Protein 4NQG (pdb70)

Foldseek 3Di:
DQDDPDDFDLAADLPPVLLVQLVVVVQCVLPVVPPQKDALVSQLCLQQVFQCVVLPHDPVLSVQLSVLSCVLQVQLPHYPPDIDGVVSNSVSLLRLLNVQSVCVVVVHDGSLLSNLVSVCCRQVPVPPQWHALVSQCVNCCSSPLAPDSVQSVQLLVLWDADPVSTGGSSRVVSLCSCNNHHVPPSSACNRVCSRHD/DCDDPDDFDQAADLVPVLLVQLVVVVQCVLPVVPPQKDALVSQLCLQQVQQCVVLPHDPVLSVQLSVLSCVLQVQLPHYPPDIDGDVSNSVSLLRLLNVQSVCVVVVHDGSVLSNLVSVCVRQVPVPPQWHALVSVCVNCCSSPLAPDSVQSVQLLVLWDADPVSTGHSSRVVSLCSCNNHHVPVSSACNRVCSRHD

Radius of gyration: 23.49 Å; Cα contacts (8 Å, |Δi|>4): 649; chains: 2; bounding box: 60×55×65 Å

Sequence (394 aa):
SMGSRYAVKLDTDFDNPKWIIARHKHMFNFLDINSNGQINLNEMVHKASNIICKKLGATEEQTRRHQKCVEDFFGGAGLEYDKDTTWPEYIEGWKRLAKTTELERRHSKNRVTLIRLWGDALFDIIDKDGNGSVSLDEWIQYTHCAGIQQSRRGQCEATFAHCDDLDGDGKLDVDEMTRQHLGFWYSVDSTCEGLYGGAVPYSMGSRYAVKLDTDFDNPKWIIARHKHMFNFLDINSNGQINLNEMVHKASNIICKKLGATEEQTRRHQKCVEDFFGGAGLEYDKDTTWPEYIEGWKRLAKTTELERRHSKNRVTLIIRLWGDALFDIIDKDGNGSVSLDEWIQYTHCAGIIQQSRRGQCEATFAHCDLDGDGKLDVDEMTRQHLGFWYSVDSTCEGLYGGAVPY

Nearest PDB structures (foldseek):
  4nqg-assembly2_B  TM=1.005E+00  e=2.025E-33  Mitrocoma cellularia
  1jf0-assembly1_A  TM=9.843E-01  e=1.141E-23  Obelia longissima
  1jf2-assembly1_A  TM=9.873E-01  e=4.485E-23  Obelia longissima
  1uhk-assembly2_B  TM=9.758E-01  e=5.778E-23  Aequorea victoria
  3kpx-assembly1_A  TM=9.824E-01  e=1.408E-21  Clytia gregaria

CATH classification: 1.10.238.10

Solvent-accessible surface area: 17798 Å² total; per-residue (Å²): 58,91,34,73,235,65,83,27,61,84,92,44,54,35,129,37,103,65,0,46,30,1,1,90,66,23,6,93,68,16,10,152,89,98,82,32,58,0,22,11,60,62,7,15,95,50,5,8,66,58,9,1,119,122,23,4,8,36,150,129,36,23,146,107,1,46,110,13,2,47,52,9,18,34,31,2,23,3,95,88,126,72,67,2,60,54,86,87,2,15,81,0,7,56,136,0,0,106,80,1,4,73,47,68,52,146,150,138,73,2,23,9,71,65,44,16,37,1,12,8,77,17,11,10,66,105,57,120,25,3,0,35,42,35,10,6,4,18,21,0,58,34,4,21,23,0,109,52,69,40,36,0,84,36,0,15,90,35,9,59,60,52,89,122,39,24,0,38,11,52,6,6,12,45,8,23,0,2,0,19,0,0,13,7,83,40,5,62,29,0,7,30,50,8,0,32,110,72,95,29,74,234,65,84,27,61,84,92,44,56,36,124,38,59,53,0,56,9,0,1,92,49,22,6,91,68,16,10,153,89,97,79,32,60,1,21,10,61,62,7,15,95,50,5,7,64,57,9,0,134,152,40,60,19,78,150,118,39,21,152,101,1,53,112,14,2,47,49,8,18,35,30,2,25,4,101,87,128,103,58,3,59,55,88,95,2,17,82,0,7,57,136,2,0,109,71,0,4,74,40,68,53,144,148,131,72,2,22,9,70,65,45,15,37,1,12,9,74,18,10,10,161,104,58,116,24,3,0,36,39,82,11,6,22,102,20,0,66,33,5,26,23,0,93,28,117,2,13,0,68,8,0,15,80,33,7,49,60,54,90,121,39,22,0,38,11,52,6,6,13,44,12,22,0,2,0,20,0,0,13,7,81,47,6,61,24,0,7,1,11,1,0,5,15

InterPro domains:
  IPR002048 EF-hand domain [PF13202] (26-44)
  IPR002048 EF-hand domain [PF13499] (120-174)
  IPR002048 EF-hand domain [PS50222] (19-54)
  IPR002048 EF-hand domain [PS50222] (118-147)
  IPR002048 EF-hand domain [PS50222] (148-183)
  IPR002048 EF-hand domain [SM00054] (23-51)
  IPR002048 EF-hand domain [SM00054] (116-144)
  IPR002048 EF-hand domain [SM00054] (152-176)
  IPR002048 EF-hand domain [cd00051] (119-177)
  IPR011992 EF-hand domain pair [SSF47473] (17-192)
  IPR018247 EF-Hand 1, calcium-binding site [PS00018] (32-44)
  IPR018247 EF-Hand 1, calcium-binding site [PS00018] (125-137)
  IPR018247 EF-Hand 1, calcium-binding site [PS00018] (161-173)

Secondary structure (DSSP, 8-state):
---SSPPPP-S--TT-HHHHHHHHHHHHHH-TT-SSEE-HHHHHIIIIIIIIHHTT--HHHHHHHHHHHHHHHHHTT-BTTB-EEHHHHHHHHHHHHHHHHHHHHTTPPPHHHHHHHHHHHHH-SS-SSEE-HHHHHHHHHHHTS--SHHHHHHHHHHS---TTS-EEHHHHHHHHIIIIIS--GGGTTTTTTSS--/---SSPPPP-S--TT-HHHHHHHHHHHHHH-TT-SSEE-HHHHHIIIIIIIIHHTT--HHHHHHHHHHHHHHHHHTT-BTTB-EEHHHHHHHHHHHHHHHHHHHHTTPPPHHHHHHHHHHHHH-SS-SSEE-HHHHHHHHHHHTS--SHHHHHHHHHHS---TTS-EEHHHHHHHHIIIIIS--GGGTTTTTTSS--

B-factor: mean 19.24, std 9.08, range [8.26, 73.66]

Organism: Mitrocoma cellularia (NCBI:txid31874)

Structure (mmCIF, N/CA/C/O backbone):
data_4NQG
#
_entry.id   4NQG
#
_cell.length_a   48.898
_cell.length_b   69.682
_cell.length_c   49.929
_cell.angle_alpha   90.00
_cell.angle_beta   90.03
_cell.angle_gamma   90.00
#
_symmetry.space_group_name_H-M   'P 1 21 1'
#
loop_
_entity.id
_entity.type
_entity.pdbx_description
1 polymer Mitrocomin
2 non-polymer C2-HYDROPEROXY-COELENTERAZINE
3 water water
#
loop_
_atom_site.group_PDB
_atom_site.id
_atom_site.type_symbol
_atom_site.label_atom_id
_atom_site.label_alt_id
_atom_site.label_comp_id
_atom_site.label_asym_id
_atom_site.label_entity_id
_atom_site.label_seq_id
_atom_site.pdbx_PDB_ins_code
_atom_site.Cartn_x
_atom_site.Cartn_y
_atom_site.Cartn_z
_atom_site.occupancy
_atom_site.B_iso_or_equiv
_atom_site.auth_seq_id
_atom_site.auth_comp_id
_atom_site.auth_asym_id
_atom_site.auth_atom_id
_atom_site.pdbx_PDB_model_num
ATOM 1 N N . SER A 1 1 ? 15.958 -69.920 56.569 1.00 39.34 2 SER A N 1
ATOM 2 C CA . SER A 1 1 ? 16.356 -69.877 57.972 1.00 37.00 2 SER A CA 1
ATOM 3 C C . SER A 1 1 ? 16.367 -71.274 58.613 1.00 35.14 2 SER A C 1
ATOM 4 O O . SER A 1 1 ? 17.025 -71.498 59.640 1.00 34.90 2 SER A O 1
ATOM 7 N N . MET A 1 2 ? 15.630 -72.206 58.001 1.00 27.89 3 MET A N 1
ATOM 8 C CA . MET A 1 2 ? 15.517 -73.571 58.512 1.00 28.47 3 MET A CA 1
ATOM 9 C C . MET A 1 2 ? 15.858 -74.646 57.465 1.00 27.95 3 MET A C 1
ATOM 10 O O . MET A 1 2 ? 15.577 -75.823 57.682 1.00 23.85 3 MET A O 1
ATOM 15 N N . GLY A 1 3 ? 16.423 -74.259 56.326 1.00 32.33 4 GLY A N 1
ATOM 16 C CA . GLY A 1 3 ? 16.690 -75.252 55.293 1.00 38.28 4 GLY A CA 1
ATOM 17 C C . GLY A 1 3 ? 15.455 -75.493 54.426 1.00 40.12 4 GLY A C 1
ATOM 18 O O . GLY A 1 3 ? 14.401 -74.878 54.629 1.00 44.29 4 GLY A O 1
ATOM 19 N N . SER A 1 4 ? 15.575 -76.403 53.463 1.00 36.47 5 SER A N 1
ATOM 20 C CA . SER A 1 4 ? 14.506 -76.641 52.491 1.00 33.35 5 SER A CA 1
ATOM 21 C C . SER A 1 4 ? 13.567 -77.778 52.888 1.00 33.76 5 SER A C 1
ATOM 22 O O . SER A 1 4 ? 12.524 -77.957 52.261 1.00 36.45 5 SER A O 1
ATOM 25 N N . ARG A 1 5 ? 13.939 -78.554 53.907 1.00 28.40 6 ARG A N 1
ATOM 26 C CA . ARG A 1 5 ? 13.124 -79.689 54.340 1.00 29.11 6 ARG A CA 1
ATOM 27 C C . ARG A 1 5 ? 12.420 -79.391 55.673 1.00 29.62 6 ARG A C 1
ATOM 28 O O . ARG A 1 5 ? 12.035 -80.309 56.417 1.00 30.74 6 ARG A O 1
ATOM 36 N N . TYR A 1 6 ? 12.231 -78.101 55.949 1.00 29.74 7 TYR A N 1
ATOM 37 C CA . TYR A 1 6 ? 11.578 -77.689 57.174 1.00 28.65 7 TYR A CA 1
ATOM 38 C C . TYR A 1 6 ? 10.074 -77.853 57.052 1.00 28.30 7 TYR A C 1
ATOM 39 O O . TYR A 1 6 ? 9.483 -77.368 56.080 1.00 35.44 7 TYR A O 1
ATOM 48 N N . ALA A 1 7 ? 9.469 -78.507 58.047 1.00 27.37 8 ALA A N 1
ATOM 49 C CA . ALA A 1 7 ? 8.026 -78.727 58.078 1.00 30.76 8 ALA A CA 1
ATOM 50 C C . ALA A 1 7 ? 7.308 -77.520 58.663 1.00 31.91 8 ALA A C 1
ATOM 51 O O . ALA A 1 7 ? 7.562 -77.093 59.799 1.00 33.74 8 ALA A O 1
ATOM 53 N N . VAL A 1 8 ? 6.394 -76.990 57.861 1.00 25.55 9 VAL A N 1
ATOM 54 C CA . VAL A 1 8 ? 5.576 -75.842 58.204 1.00 24.11 9 VAL A CA 1
ATOM 55 C C . VAL A 1 8 ? 4.802 -76.035 59.507 1.00 21.25 9 VAL A C 1
ATOM 56 O O . VAL A 1 8 ? 4.231 -77.110 59.772 1.00 21.20 9 VAL A O 1
ATOM 60 N N . LYS A 1 9 ? 4.773 -74.973 60.312 1.00 18.83 10 LYS A N 1
ATOM 61 C CA . LYS A 1 9 ? 3.870 -74.888 61.453 1.00 16.89 10 LYS A CA 1
ATOM 62 C C . LYS A 1 9 ? 2.419 -74.791 60.968 1.00 16.89 10 LYS A C 1
ATOM 63 O O . LYS A 1 9 ? 2.085 -73.913 60.158 1.00 24.44 10 LYS A O 1
ATOM 69 N N . LEU A 1 10 ? 1.553 -75.658 61.478 1.00 19.52 11 LEU A N 1
ATOM 70 C CA . LEU A 1 10 ? 0.177 -75.684 60.969 1.00 24.11 11 LEU A CA 1
ATOM 71 C C . LEU A 1 10 ? -0.876 -75.200 61.944 1.00 23.88 11 LEU A C 1
ATOM 72 O O . LEU A 1 10 ? -2.069 -75.210 61.602 1.00 27.06 11 LEU A O 1
ATOM 77 N N . ASP A 1 11 ? -0.483 -74.776 63.144 1.00 20.65 12 ASP A N 1
ATOM 78 C CA . ASP A 1 11 ? -1.486 -74.187 64.041 1.00 26.74 12 ASP A CA 1
ATOM 79 C C . ASP A 1 11 ? -1.348 -72.670 64.136 1.00 25.55 12 ASP A C 1
ATOM 80 O O . ASP A 1 11 ? -0.328 -72.087 63.757 1.00 21.14 12 ASP A O 1
ATOM 85 N N . THR A 1 12 ? -2.424 -72.037 64.587 1.00 23.15 13 THR A N 1
ATOM 86 C CA . THR A 1 12 ? -2.513 -70.585 64.566 1.00 20.52 13 THR A CA 1
ATOM 87 C C . THR A 1 12 ? -2.224 -69.972 65.930 1.00 22.17 13 THR A C 1
ATOM 88 O O . THR A 1 12 ? -2.227 -70.664 66.952 1.00 24.92 13 THR A O 1
ATOM 92 N N . ASP A 1 13 ? -2.007 -68.664 65.935 1.00 21.52 14 ASP A N 1
ATOM 93 C CA . ASP A 1 13 ? -1.674 -67.942 67.157 1.00 20.55 14 ASP A CA 1
ATOM 94 C C . ASP A 1 13 ? -2.239 -66.537 67.017 1.00 16.61 14 ASP A C 1
ATOM 95 O O . ASP A 1 13 ? -1.520 -65.533 67.052 1.00 17.05 14 ASP A O 1
ATOM 100 N N . PHE A 1 14 ? -3.560 -66.482 66.872 1.00 17.33 15 PHE A N 1
ATOM 101 C CA . PHE A 1 14 ? -4.202 -65.237 66.474 1.00 18.28 15 PHE A CA 1
ATOM 102 C C . PHE A 1 14 ? -4.196 -64.186 67.578 1.00 15.93 15 PHE A C 1
ATOM 103 O O . PHE A 1 14 ? -4.335 -63.002 67.298 1.00 21.14 15 PHE A O 1
ATOM 111 N N . ASP A 1 15 ? -4.011 -64.601 68.826 1.00 16.83 16 ASP A N 1
ATOM 112 C CA . ASP A 1 15 ? -3.986 -63.617 69.905 1.00 19.93 16 ASP A CA 1
ATOM 113 C C . ASP A 1 15 ? -2.572 -63.128 70.204 1.00 17.47 16 ASP A C 1
ATOM 114 O O . ASP A 1 15 ? -2.352 -62.349 71.138 1.00 22.20 16 ASP A O 1
ATOM 119 N N . ASN A 1 16 ? -1.617 -63.557 69.392 1.00 16.02 17 ASN A N 1
ATOM 120 C CA . ASN A 1 16 ? -0.244 -63.069 69.553 1.00 15.99 17 ASN A CA 1
ATOM 121 C C . ASN A 1 16 ? -0.162 -61.648 69.048 1.00 13.66 17 ASN A C 1
ATOM 122 O O . ASN A 1 16 ? -0.525 -61.383 67.895 1.00 15.81 17 ASN A O 1
ATOM 127 N N . PRO A 1 17 ? 0.326 -60.704 69.888 1.00 17.26 18 PRO A N 1
ATOM 128 C CA . PRO A 1 17 ? 0.385 -59.318 69.423 1.00 16.52 18 PRO A CA 1
ATOM 129 C C . PRO A 1 17 ? 1.268 -59.122 68.186 1.00 11.63 18 PRO A C 1
ATOM 130 O O . PRO A 1 17 ? 1.108 -58.139 67.494 1.00 14.19 18 PRO A O 1
ATOM 134 N N . LYS A 1 18 ? 2.225 -60.018 67.940 1.00 15.02 19 LYS A N 1
ATOM 135 C CA . LYS A 1 18 ? 3.047 -59.886 66.741 1.00 15.52 19 LYS A CA 1
ATOM 136 C C . LYS A 1 18 ? 2.209 -60.130 65.492 1.00 11.73 19 LYS A C 1
ATOM 137 O O . LYS A 1 18 ? 2.408 -59.452 64.484 1.00 13.86 19 LYS A O 1
ATOM 143 N N . TRP A 1 19 ? 1.276 -61.075 65.585 1.00 12.71 20 TRP A N 1
ATOM 144 C CA . TRP A 1 19 ? 0.401 -61.380 64.438 1.00 12.68 20 TRP A CA 1
ATOM 145 C C . TRP A 1 19 ? -0.520 -60.183 64.133 1.00 10.00 20 TRP A C 1
ATOM 146 O O . TRP A 1 19 ? -0.610 -59.682 62.957 1.00 11.68 20 TRP A O 1
ATOM 157 N N . ILE A 1 20 ? -1.156 -59.702 65.211 1.00 12.14 21 ILE A N 1
ATOM 158 C CA A ILE A 1 20 ? -1.999 -58.509 65.159 0.50 13.52 21 ILE A CA 1
ATOM 159 C CA B ILE A 1 20 ? -2.013 -58.527 65.132 0.50 13.71 21 ILE A CA 1
ATOM 160 C C . ILE A 1 20 ? -1.231 -57.323 64.598 1.00 14.58 21 ILE A C 1
ATOM 161 O O . ILE A 1 20 ? -1.689 -56.627 63.707 1.00 13.32 21 ILE A O 1
ATOM 170 N N . ALA A 1 21 ? -0.019 -57.094 65.097 1.00 14.51 22 ALA A N 1
ATOM 171 C CA . ALA A 1 21 ? 0.775 -55.944 64.674 1.00 14.63 22 ALA A CA 1
ATOM 172 C C . ALA A 1 21 ? 1.179 -56.034 63.203 1.00 11.72 22 ALA A C 1
ATOM 173 O O . ALA A 1 21 ? 1.192 -55.011 62.501 1.00 13.80 22 ALA A O 1
ATOM 175 N N . ARG A 1 22 ? 1.510 -57.246 62.724 1.00 11.09 23 ARG A N 1
ATOM 176 C CA . ARG A 1 22 ? 1.802 -57.392 61.293 1.00 11.72 23 ARG A CA 1
ATOM 177 C C . ARG A 1 22 ? 0.624 -56.961 60.437 1.00 11.24 23 ARG A C 1
ATOM 178 O O . ARG A 1 22 ? 0.801 -56.155 59.479 1.00 11.93 23 ARG A O 1
ATOM 186 N N . HIS A 1 23 ? -0.576 -57.492 60.765 1.00 11.16 24 HIS A N 1
ATOM 187 C CA . HIS A 1 23 ? -1.744 -57.136 59.929 1.00 10.10 24 HIS A CA 1
ATOM 188 C C . HIS A 1 23 ? -2.277 -55.709 60.166 1.00 10.90 24 HIS A C 1
ATOM 189 O O . HIS A 1 23 ? -2.801 -55.115 59.251 1.00 12.70 24 HIS A O 1
ATOM 196 N N . LYS A 1 24 ? -2.104 -55.143 61.345 1.00 10.79 25 LYS A N 1
ATOM 197 C CA . LYS A 1 24 ? -2.503 -53.763 61.606 1.00 14.97 25 LYS A CA 1
ATOM 198 C C . LYS A 1 24 ? -1.593 -52.842 60.838 1.00 13.51 25 LYS A C 1
ATOM 199 O O . LYS A 1 24 ? -2.032 -51.853 60.249 1.00 14.81 25 LYS A O 1
ATOM 205 N N . HIS A 1 25 ? -0.298 -53.194 60.796 1.00 13.00 26 HIS A N 1
ATOM 206 C CA . HIS A 1 25 ? 0.664 -52.437 59.991 1.00 13.21 26 HIS A CA 1
ATOM 207 C C . HIS A 1 25 ? 0.255 -52.467 58.517 1.00 11.01 26 HIS A C 1
ATOM 208 O O . HIS A 1 25 ? 0.179 -51.420 57.860 1.00 14.23 26 HIS A O 1
ATOM 215 N N . MET A 1 26 ? -0.029 -53.671 57.995 1.00 10.12 27 MET A N 1
ATOM 216 C CA . MET A 1 26 ? -0.444 -53.736 56.581 1.00 11.09 27 MET A CA 1
ATOM 217 C C . MET A 1 26 ? -1.778 -53.037 56.314 1.00 12.10 27 MET A C 1
ATOM 218 O O . MET A 1 26 ? -1.944 -52.426 55.269 1.00 12.74 27 MET A O 1
ATOM 223 N N . PHE A 1 27 ? -2.735 -53.155 57.219 1.00 11.64 28 PHE A N 1
ATOM 224 C CA . PHE A 1 27 ? -4.018 -52.483 57.044 1.00 14.12 28 PHE A CA 1
ATOM 225 C C . PHE A 1 27 ? -3.823 -50.996 56.959 1.00 11.97 28 PHE A C 1
ATOM 226 O O . PHE A 1 27 ? -4.348 -50.346 56.043 1.00 14.80 28 PHE A O 1
ATOM 234 N N . ASN A 1 28 ? -3.049 -50.441 57.884 1.00 12.00 29 ASN A N 1
ATOM 235 C CA . ASN A 1 28 ? -2.803 -49.001 57.855 1.00 14.25 29 ASN A CA 1
ATOM 236 C C . ASN A 1 28 ? -2.027 -48.552 56.599 1.00 14.90 29 ASN A C 1
ATOM 237 O O . ASN A 1 28 ? -2.259 -47.445 56.038 1.00 15.09 29 ASN A O 1
ATOM 242 N N . PHE A 1 29 ? -1.100 -49.400 56.162 1.00 16.43 30 PHE A N 1
ATOM 243 C CA . PHE A 1 29 ? -0.372 -49.192 54.904 1.00 15.20 30 PHE A CA 1
ATOM 244 C C . PHE A 1 29 ? -1.313 -49.146 53.682 1.00 12.28 30 PHE A C 1
ATOM 245 O O . PHE A 1 29 ? -1.233 -48.211 52.853 1.00 16.24 30 PHE A O 1
ATOM 253 N N . LEU A 1 30 ? -2.247 -50.101 53.616 1.00 13.19 31 LEU A N 1
ATOM 254 C CA . LEU A 1 30 ? -3.191 -50.222 52.495 1.00 13.90 31 LEU A CA 1
ATOM 255 C C . LEU A 1 30 ? -4.288 -49.169 52.523 1.00 13.26 31 LEU A C 1
ATOM 256 O O . LEU A 1 30 ? -4.855 -48.845 51.479 1.00 21.26 31 LEU A O 1
ATOM 261 N N . ASP A 1 31 ? -4.572 -48.656 53.721 1.00 12.52 32 ASP A N 1
ATOM 262 C CA . ASP A 1 31 ? -5.519 -47.568 53.951 1.00 16.46 32 ASP A CA 1
ATOM 263 C C . ASP A 1 31 ? -4.817 -46.289 53.598 1.00 18.02 32 ASP A C 1
ATOM 264 O O . ASP A 1 31 ? -4.427 -45.489 54.457 1.00 17.87 32 ASP A O 1
ATOM 269 N N . ILE A 1 32 ? -4.714 -46.082 52.297 1.00 22.01 33 ILE A N 1
ATOM 270 C CA . ILE A 1 32 ? -3.873 -45.047 51.730 1.00 24.04 33 ILE A CA 1
ATOM 271 C C . ILE A 1 32 ? -4.410 -43.654 52.053 1.00 26.74 33 ILE A C 1
ATOM 272 O O . ILE A 1 32 ? -3.655 -42.668 52.135 1.00 27.06 33 ILE A O 1
ATOM 277 N N . ASN A 1 33 ? -5.717 -43.572 52.281 1.00 21.21 34 ASN A N 1
ATOM 278 C CA . ASN A 1 33 ? -6.315 -42.286 52.630 1.00 18.55 34 ASN A CA 1
ATOM 279 C C . ASN A 1 33 ? -6.682 -42.147 54.096 1.00 19.85 34 ASN A C 1
ATOM 280 O O . ASN A 1 33 ? -7.417 -41.223 54.473 1.00 19.88 34 ASN A O 1
ATOM 285 N N . SER A 1 34 ? -6.173 -43.082 54.900 1.00 20.48 35 SER A N 1
ATOM 286 C CA . SER A 1 34 ? -6.398 -43.133 56.346 1.00 21.07 35 SER A CA 1
ATOM 287 C C . SER A 1 34 ? -7.825 -42.864 56.791 1.00 24.41 35 SER A C 1
ATOM 288 O O . SER A 1 34 ? -8.049 -42.085 57.737 1.00 29.98 35 SER A O 1
ATOM 291 N N . ASN A 1 35 ? -8.782 -43.510 56.129 1.00 20.49 36 ASN A N 1
ATOM 292 C CA . ASN A 1 35 ? -10.180 -43.331 56.510 1.00 20.29 36 ASN A CA 1
ATOM 293 C C . ASN A 1 35 ? -10.727 -44.587 57.214 1.00 20.33 36 ASN A C 1
ATOM 294 O O . ASN A 1 35 ? -11.920 -44.666 57.499 1.00 23.25 36 ASN A O 1
ATOM 299 N N . GLY A 1 36 ? -9.846 -45.545 57.534 1.00 18.23 37 GLY A N 1
ATOM 300 C CA . GLY A 1 36 ? -10.258 -46.721 58.298 1.00 17.68 37 GLY A CA 1
ATOM 301 C C . GLY A 1 36 ? -10.935 -47.843 57.523 1.00 17.97 37 GLY A C 1
ATOM 302 O O . GLY A 1 36 ? -11.533 -48.769 58.103 1.00 18.47 37 GLY A O 1
ATOM 303 N N . GLN A 1 37 ? -10.888 -47.751 56.200 1.00 17.92 38 GLN A N 1
ATOM 304 C CA . GLN A 1 37 ? -11.421 -48.836 55.392 1.00 20.87 38 GLN A CA 1
ATOM 305 C C . GLN A 1 37 ? -10.639 -49.041 54.097 1.00 23.87 38 GLN A C 1
ATOM 306 O O . GLN A 1 37 ? -9.990 -48.117 53.593 1.00 21.54 38 GLN A O 1
ATOM 312 N N . ILE A 1 38 ? -10.686 -50.274 53.593 1.00 19.44 39 ILE A N 1
ATOM 313 C CA . ILE A 1 38 ? -10.091 -50.611 52.310 1.00 17.22 39 ILE A CA 1
ATOM 314 C C . ILE A 1 38 ? -11.078 -51.455 51.517 1.00 17.76 39 ILE A C 1
ATOM 315 O O . ILE A 1 38 ? -12.039 -51.979 52.084 1.00 18.50 39 ILE A O 1
ATOM 320 N N . ASN A 1 39 ? -10.850 -51.590 50.209 1.00 18.14 40 ASN A N 1
ATOM 321 C CA . ASN A 1 39 ? -11.681 -52.475 49.406 1.00 15.12 40 ASN A CA 1
ATOM 322 C C . ASN A 1 39 ? -10.841 -53.201 48.381 1.00 14.61 40 ASN A C 1
ATOM 323 O O . ASN A 1 39 ? -9.638 -52.913 48.180 1.00 14.72 40 ASN A O 1
ATOM 328 N N . LEU A 1 40 ? -11.451 -54.167 47.720 1.00 13.75 41 LEU A N 1
ATOM 329 C CA . LEU A 1 40 ? -10.707 -54.965 46.760 1.00 12.05 41 LEU A CA 1
ATOM 330 C C . LEU A 1 40 ? -10.276 -54.157 45.514 1.00 14.18 41 LEU A C 1
ATOM 331 O O . LEU A 1 40 ? -9.259 -54.479 44.900 1.00 13.38 41 LEU A O 1
ATOM 336 N N . ASN A 1 41 ? -11.098 -53.173 45.101 1.00 14.89 42 ASN A N 1
ATOM 337 C CA . ASN A 1 41 ? -10.750 -52.316 43.955 1.00 13.31 42 ASN A CA 1
ATOM 338 C C . ASN A 1 41 ? -9.374 -51.689 44.177 1.00 13.92 42 ASN A C 1
ATOM 339 O O . ASN A 1 41 ? -8.571 -51.644 43.277 1.00 16.29 42 ASN A O 1
ATOM 344 N N . GLU A 1 42 ? -9.125 -51.181 45.380 1.00 15.76 43 GLU A N 1
ATOM 345 C CA . GLU A 1 42 ? -7.826 -50.552 45.690 1.00 14.51 43 GLU A CA 1
ATOM 346 C C . GLU A 1 42 ? -6.686 -51.545 45.636 1.00 12.22 43 GLU A C 1
ATOM 347 O O . GLU A 1 42 ? -5.579 -51.209 45.161 1.00 13.41 43 GLU A O 1
ATOM 353 N N . MET A 1 43 ? -6.921 -52.760 46.124 1.00 12.49 44 MET A N 1
ATOM 354 C CA . MET A 1 43 ? -5.879 -53.762 46.076 1.00 11.60 44 MET A CA 1
ATOM 355 C C . MET A 1 43 ? -5.493 -54.103 44.638 1.00 12.38 44 MET A C 1
ATOM 356 O O . MET A 1 43 ? -4.297 -54.279 44.321 1.00 11.03 44 MET A O 1
ATOM 361 N N . VAL A 1 44 ? -6.526 -54.211 43.792 1.00 13.18 45 VAL A N 1
ATOM 362 C CA . VAL A 1 44 ? -6.280 -54.593 42.408 1.00 13.35 45 VAL A CA 1
ATOM 363 C C . VAL A 1 44 ? -5.704 -53.422 41.604 1.00 12.96 45 VAL A C 1
ATOM 364 O O . VAL A 1 44 ? -4.835 -53.620 40.762 1.00 12.90 45 VAL A O 1
ATOM 368 N N . HIS A 1 45 ? -6.103 -52.204 41.907 1.00 15.35 46 HIS A N 1
ATOM 369 C CA . HIS A 1 45 ? -5.456 -51.059 41.286 1.00 14.71 46 HIS A CA 1
ATOM 370 C C . HIS A 1 45 ? -3.984 -51.063 41.588 1.00 13.81 46 HIS A C 1
ATOM 371 O O . HIS A 1 45 ? -3.129 -50.930 40.683 1.00 14.99 46 HIS A O 1
ATOM 378 N N . LYS A 1 46 ? -3.639 -51.251 42.867 1.00 11.98 47 LYS A N 1
ATOM 379 C CA . LYS A 1 46 ? -2.238 -51.315 43.244 1.00 13.54 47 LYS A CA 1
ATOM 380 C C . LYS A 1 46 ? -1.511 -52.444 42.466 1.00 10.61 47 LYS A C 1
ATOM 381 O O . LYS A 1 46 ? -0.412 -52.277 41.886 1.00 14.88 47 LYS A O 1
ATOM 387 N N . ALA A 1 47 ? -2.092 -53.638 42.487 1.00 11.55 48 ALA A N 1
ATOM 388 C CA . ALA A 1 47 ? -1.496 -54.772 41.851 1.00 10.65 48 ALA A CA 1
ATOM 389 C C . ALA A 1 47 ? -1.290 -54.620 40.338 1.00 11.68 48 ALA A C 1
ATOM 390 O O . ALA A 1 47 ? -0.210 -54.910 39.806 1.00 12.10 48 ALA A O 1
ATOM 392 N N . SER A 1 48 ? -2.353 -54.221 39.644 1.00 12.49 49 SER A N 1
ATOM 393 C CA . SER A 1 48 ? -2.335 -54.245 38.184 1.00 14.96 49 SER A CA 1
ATOM 394 C C . SER A 1 48 ? -1.836 -52.957 37.555 1.00 11.48 49 SER A C 1
ATOM 395 O O . SER A 1 48 ? -0.996 -52.990 36.660 1.00 16.35 49 SER A O 1
ATOM 398 N N . ASN A 1 49 ? -2.294 -51.829 38.074 1.00 13.52 50 ASN A N 1
ATOM 399 C CA . ASN A 1 49 ? -1.991 -50.546 37.441 1.00 14.73 50 ASN A CA 1
ATOM 400 C C . ASN A 1 49 ? -0.693 -49.933 37.905 1.00 15.45 50 ASN A C 1
ATOM 401 O O . ASN A 1 49 ? -0.095 -49.126 37.185 1.00 21.04 50 ASN A O 1
ATOM 406 N N . ILE A 1 50 ? -0.238 -50.301 39.078 1.00 12.31 51 ILE A N 1
ATOM 407 C CA . ILE A 1 50 ? 1.030 -49.804 39.567 1.00 12.63 51 ILE A CA 1
ATOM 408 C C . ILE A 1 50 ? 2.144 -50.881 39.479 1.00 16.25 51 ILE A C 1
ATOM 409 O O . ILE A 1 50 ? 3.045 -50.742 38.714 1.00 14.60 51 ILE A O 1
ATOM 414 N N . ILE A 1 51 ? 2.007 -51.948 40.240 1.00 10.81 52 ILE A N 1
ATOM 415 C CA . ILE A 1 51 ? 3.071 -52.940 40.318 1.00 10.91 52 ILE A CA 1
ATOM 416 C C . ILE A 1 51 ? 3.319 -53.645 38.960 1.00 13.13 52 ILE A C 1
ATOM 417 O O . ILE A 1 51 ? 4.423 -53.622 38.441 1.00 12.80 52 ILE A O 1
ATOM 422 N N . CYS A 1 52 ? 2.290 -54.225 38.359 1.00 12.75 53 CYS A N 1
ATOM 423 C CA . CYS A 1 52 ? 2.500 -54.968 37.124 1.00 13.06 53 CYS A CA 1
ATOM 424 C C . CYS A 1 52 ? 2.936 -54.090 35.960 1.00 13.25 53 CYS A C 1
ATOM 425 O O . CYS A 1 52 ? 3.876 -54.458 35.240 1.00 14.42 53 CYS A O 1
ATOM 428 N N . LYS A 1 53 ? 2.304 -52.935 35.803 1.00 12.34 54 LYS A N 1
ATOM 429 C CA . LYS A 1 53 ? 2.692 -52.027 34.709 1.00 14.82 54 LYS A CA 1
ATOM 430 C C . LYS A 1 53 ? 4.151 -51.558 34.879 1.00 15.16 54 LYS A C 1
ATOM 431 O O . LYS A 1 53 ? 4.955 -51.709 33.945 1.00 15.60 54 LYS A O 1
ATOM 437 N N . LYS A 1 54 ? 4.526 -51.110 36.079 1.00 12.44 55 LYS A N 1
ATOM 438 C CA . LYS A 1 54 ? 5.850 -50.523 36.276 1.00 13.48 55 LYS A CA 1
ATOM 439 C C . LYS A 1 54 ? 6.958 -51.546 36.162 1.00 13.42 55 LYS A C 1
ATOM 440 O O . LYS A 1 54 ? 8.091 -51.207 35.747 1.00 13.97 55 LYS A O 1
ATOM 446 N N . LEU A 1 55 ? 6.660 -52.791 36.536 1.00 11.62 56 LEU A N 1
ATOM 447 C CA . LEU A 1 55 ? 7.668 -53.843 36.534 1.00 10.60 56 LEU A CA 1
ATOM 448 C C . LEU A 1 55 ? 7.615 -54.684 35.260 1.00 11.19 56 LEU A C 1
ATOM 449 O O . LEU A 1 55 ? 8.194 -55.763 35.193 1.00 13.40 56 LEU A O 1
ATOM 454 N N . GLY A 1 56 ? 6.882 -54.207 34.266 1.00 11.36 57 GLY A N 1
ATOM 455 C CA . GLY A 1 56 ? 7.017 -54.781 32.937 1.00 12.24 57 GLY A CA 1
ATOM 456 C C . GLY A 1 56 ? 6.245 -56.031 32.630 1.00 13.09 57 GLY A C 1
ATOM 457 O O . GLY A 1 56 ? 6.618 -56.771 31.723 1.00 13.29 57 GLY A O 1
ATOM 458 N N . ALA A 1 57 ? 5.151 -56.274 33.346 1.00 11.83 58 ALA A N 1
ATOM 459 C CA . ALA A 1 57 ? 4.332 -57.453 33.062 1.00 12.59 58 ALA A CA 1
ATOM 460 C C . ALA A 1 57 ? 3.608 -57.324 31.728 1.00 12.32 58 ALA A C 1
ATOM 461 O O . ALA A 1 57 ? 3.179 -56.227 31.354 1.00 15.42 58 ALA A O 1
ATOM 463 N N . THR A 1 58 ? 3.451 -58.452 31.037 1.00 15.12 59 THR A N 1
ATOM 464 C CA . THR A 1 58 ? 2.598 -58.462 29.846 1.00 17.18 59 THR A CA 1
ATOM 465 C C . THR A 1 58 ? 1.147 -58.387 30.283 1.00 19.24 59 THR A C 1
ATOM 466 O O . THR A 1 58 ? 0.838 -58.589 31.461 1.00 17.43 59 THR A O 1
ATOM 470 N N . GLU A 1 59 ? 0.248 -58.118 29.345 1.00 18.21 60 GLU A N 1
ATOM 471 C CA . GLU A 1 59 ? -1.179 -58.142 29.666 1.00 14.91 60 GLU A CA 1
ATOM 472 C C . GLU A 1 59 ? -1.604 -59.493 30.301 1.00 17.65 60 GLU A C 1
ATOM 473 O O . GLU A 1 59 ? -2.357 -59.516 31.308 1.00 18.96 60 GLU A O 1
ATOM 479 N N . GLU A 1 60 ? -1.136 -60.607 29.734 1.00 20.05 61 GLU A N 1
ATOM 480 C CA . GLU A 1 60 ? -1.498 -61.911 30.270 1.00 22.12 61 GLU A CA 1
ATOM 481 C C . GLU A 1 60 ? -0.916 -62.157 31.687 1.00 22.60 61 GLU A C 1
ATOM 482 O O . GLU A 1 60 ? -1.649 -62.614 32.595 1.00 18.57 61 GLU A O 1
ATOM 488 N N . GLN A 1 61 ? 0.358 -61.830 31.899 1.00 17.22 62 GLN A N 1
ATOM 489 C CA . GLN A 1 61 ? 0.945 -61.903 33.248 1.00 14.98 62 GLN A CA 1
ATOM 490 C C . GLN A 1 61 ? 0.176 -61.059 34.248 1.00 12.44 62 GLN A C 1
ATOM 491 O O . GLN A 1 61 ? -0.021 -61.461 35.408 1.00 15.19 62 GLN A O 1
ATOM 497 N N . THR A 1 62 ? -0.281 -59.896 33.790 1.00 12.62 63 THR A N 1
ATOM 498 C CA . THR A 1 62 ? -1.020 -58.985 34.639 1.00 13.23 63 THR A CA 1
ATOM 499 C C . THR A 1 62 ? -2.372 -59.588 35.047 1.00 15.83 63 THR A C 1
ATOM 500 O O . THR A 1 62 ? -2.808 -59.448 36.200 1.00 15.92 63 THR A O 1
ATOM 504 N N . ARG A 1 63 ? -3.049 -60.221 34.088 1.00 15.19 64 ARG A N 1
ATOM 505 C CA . ARG A 1 63 ? -4.314 -60.914 34.323 1.00 17.50 64 ARG A CA 1
ATOM 506 C C . ARG A 1 63 ? -4.167 -62.075 35.332 1.00 13.49 64 ARG A C 1
ATOM 507 O O . ARG A 1 63 ? -4.981 -62.256 36.290 1.00 15.21 64 ARG A O 1
ATOM 515 N N . ARG A 1 64 ? -3.139 -62.888 35.124 1.00 14.24 65 ARG A N 1
ATOM 516 C CA . ARG A 1 64 ? -2.907 -64.003 36.045 1.00 15.75 65 ARG A CA 1
ATOM 517 C C . ARG A 1 64 ? -2.652 -63.469 37.488 1.00 12.84 65 ARG A C 1
ATOM 518 O O . ARG A 1 64 ? -3.249 -63.957 38.494 1.00 13.46 65 ARG A O 1
ATOM 526 N N . HIS A 1 65 ? -1.775 -62.472 37.586 1.00 12.67 66 HIS A N 1
ATOM 527 C CA . HIS A 1 65 ? -1.469 -61.868 38.881 1.00 11.40 66 HIS A CA 1
ATOM 528 C C . HIS A 1 65 ? -2.741 -61.290 39.520 1.00 10.96 66 HIS A C 1
ATOM 529 O O . HIS A 1 65 ? -2.977 -61.426 40.738 1.00 11.85 66 HIS A O 1
ATOM 536 N N . GLN A 1 66 ? -3.588 -60.648 38.712 1.00 10.12 67 GLN A N 1
ATOM 537 C CA . GLN A 1 66 ? -4.759 -60.003 39.267 1.00 10.58 67 GLN A CA 1
ATOM 538 C C . GLN A 1 66 ? -5.690 -61.043 39.846 1.00 13.84 67 GLN A C 1
ATOM 539 O O . GLN A 1 66 ? -6.251 -60.811 40.939 1.00 12.64 67 GLN A O 1
ATOM 545 N N . LYS A 1 67 ? -5.892 -62.160 39.141 1.00 13.61 68 LYS A N 1
ATOM 546 C CA . LYS A 1 67 ? -6.748 -63.189 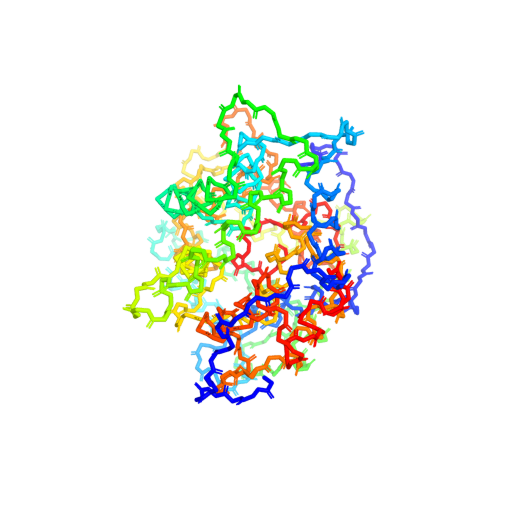39.703 1.00 14.48 68 LYS A CA 1
ATOM 547 C C . LYS A 1 67 ? -6.186 -63.692 41.033 1.00 12.91 68 LYS A C 1
ATOM 548 O O . LYS A 1 67 ? -6.956 -63.839 42.017 1.00 13.02 68 LYS A O 1
ATOM 554 N N . CYS A 1 68 ? -4.867 -63.879 41.101 1.00 11.31 69 CYS A N 1
ATOM 555 C CA . CYS A 1 68 ? -4.314 -64.315 42.395 1.00 11.30 69 CYS A CA 1
ATOM 556 C C . CYS A 1 68 ? -4.551 -63.303 43.536 1.00 10.04 69 CYS A C 1
ATOM 557 O O . CYS A 1 68 ? -4.835 -63.688 44.678 1.00 11.83 69 CYS A O 1
ATOM 560 N N . VAL A 1 69 ? -4.432 -62.020 43.242 1.00 10.16 70 VAL A N 1
ATOM 561 C CA . VAL A 1 69 ? -4.687 -60.998 44.258 1.00 8.88 70 VAL A CA 1
ATOM 562 C C . VAL A 1 69 ? -6.176 -60.935 44.689 1.00 10.40 70 VAL A C 1
ATOM 563 O O . VAL A 1 69 ? -6.519 -60.784 45.900 1.00 12.43 70 VAL A O 1
ATOM 567 N N . GLU A 1 70 ? -7.067 -61.037 43.707 1.00 10.27 71 GLU A N 1
ATOM 568 C CA . GLU A 1 70 ? -8.489 -61.139 43.973 1.00 12.20 71 GLU A CA 1
ATOM 569 C C . GLU A 1 70 ? -8.757 -62.279 44.932 1.00 11.12 71 GLU A C 1
ATOM 570 O O . GLU A 1 70 ? -9.517 -62.127 45.894 1.00 12.92 71 GLU A O 1
ATOM 576 N N . ASP A 1 71 ? -8.168 -63.433 44.651 1.00 11.72 72 ASP A N 1
ATOM 577 C CA . ASP A 1 71 ? -8.465 -64.619 45.471 1.00 10.86 72 ASP A CA 1
ATOM 578 C C . ASP A 1 71 ? -7.875 -64.490 46.891 1.00 9.73 72 ASP A C 1
ATOM 579 O O . ASP A 1 71 ? -8.513 -64.919 47.883 1.00 11.78 72 ASP A O 1
ATOM 584 N N . PHE A 1 72 ? -6.667 -63.958 46.980 1.00 9.45 73 PHE A N 1
ATOM 585 C CA . PHE A 1 72 ? -6.007 -63.802 48.263 1.00 10.99 73 PHE A CA 1
ATOM 586 C C . PHE A 1 72 ? -6.796 -62.839 49.157 1.00 12.41 73 PHE A C 1
ATOM 587 O O . PHE A 1 72 ? -7.241 -63.242 50.250 1.00 12.02 73 PHE A O 1
ATOM 595 N N . PHE A 1 73 ? -7.049 -61.604 48.686 1.00 10.98 74 PHE A N 1
ATOM 596 C CA . PHE A 1 73 ? -7.738 -60.667 49.551 1.00 10.19 74 PHE A CA 1
ATOM 597 C C . PHE A 1 73 ? -9.203 -61.030 49.722 1.00 11.89 74 PHE A C 1
ATOM 598 O O . PHE A 1 73 ? -9.800 -60.742 50.751 1.00 12.20 74 PHE A O 1
ATOM 606 N N . GLY A 1 74 ? -9.802 -61.661 48.714 1.00 11.79 75 GLY A N 1
ATOM 607 C CA . GLY A 1 74 ? -11.151 -62.198 48.823 1.00 11.77 75 GLY A CA 1
ATOM 608 C C . GLY A 1 74 ? -11.251 -63.252 49.930 1.00 11.88 75 GLY A C 1
ATOM 609 O O . GLY A 1 74 ? -12.254 -63.341 50.639 1.00 13.53 75 GLY A O 1
ATOM 610 N N . GLY A 1 75 ? -10.196 -64.049 50.089 1.00 11.81 76 GLY A N 1
ATOM 611 C CA . GLY A 1 75 ? -10.144 -65.021 51.161 1.00 12.24 76 GLY A CA 1
ATOM 612 C C . GLY A 1 75 ? -10.094 -64.366 52.540 1.00 13.56 76 GLY A C 1
ATOM 613 O O . GLY A 1 75 ? -10.445 -65.013 53.540 1.00 14.29 76 GLY A O 1
ATOM 614 N N . ALA A 1 76 ? -9.627 -63.116 52.620 1.00 12.64 77 ALA A N 1
ATOM 615 C CA . ALA A 1 76 ? -9.699 -62.366 53.873 1.00 13.71 77 ALA A CA 1
ATOM 616 C C . ALA A 1 76 ? -11.010 -61.551 53.963 1.00 15.49 77 ALA A C 1
ATOM 617 O O . ALA A 1 76 ? -11.201 -60.802 54.916 1.00 14.49 77 ALA A O 1
ATOM 619 N N . GLY A 1 77 ? -11.934 -61.731 53.010 1.00 13.52 78 GLY A N 1
ATOM 620 C CA . GLY A 1 77 ? -13.227 -61.073 53.083 1.00 13.61 78 GLY A CA 1
ATOM 621 C C . GLY A 1 77 ? -13.395 -59.769 52.319 1.00 14.22 78 GLY A C 1
ATOM 622 O O . GLY A 1 77 ? -14.474 -59.171 52.355 1.00 18.02 78 GLY A O 1
ATOM 623 N N . LEU A 1 78 ? -12.376 -59.314 51.617 1.00 15.33 79 LEU A N 1
ATOM 624 C CA . LEU A 1 78 ? -12.539 -58.099 50.821 1.00 12.74 79 LEU A CA 1
ATOM 625 C C . LEU A 1 78 ? -13.365 -58.387 49.577 1.00 13.61 79 LEU A C 1
ATOM 626 O O . LEU A 1 78 ? -13.334 -59.488 49.050 1.00 16.96 79 LEU A O 1
ATOM 631 N N . GLU A 1 79 ? -14.095 -57.379 49.101 1.00 14.88 80 GLU A N 1
ATOM 632 C CA . GLU A 1 79 ? -14.927 -57.516 47.905 1.00 16.97 80 GLU A CA 1
ATOM 633 C C . GLU A 1 79 ? -14.849 -56.250 47.087 1.00 15.41 80 GLU A C 1
ATOM 634 O O . GLU A 1 79 ? -14.522 -55.199 47.633 1.00 15.89 80 GLU A O 1
ATOM 640 N N . TYR A 1 80 ? -15.129 -56.349 45.779 1.00 15.70 81 TYR A N 1
ATOM 641 C CA . TYR A 1 80 ? -15.253 -55.146 44.949 1.00 18.73 81 TYR A CA 1
ATOM 642 C C . TYR A 1 80 ? -16.436 -54.313 45.419 1.00 19.74 81 TYR A C 1
ATOM 643 O O . TYR A 1 80 ? -17.505 -54.847 45.747 1.00 16.69 81 TYR A O 1
ATOM 652 N N . ASP A 1 81 ? -16.245 -52.992 45.446 1.00 17.00 82 ASP A N 1
ATOM 653 C CA . ASP A 1 81 ? -17.339 -52.016 45.609 1.00 18.02 82 ASP A CA 1
ATOM 654 C C . ASP A 1 81 ? -17.999 -52.146 46.981 1.00 21.21 82 ASP A C 1
ATOM 655 O O . ASP A 1 81 ? -19.172 -51.803 47.179 1.00 24.75 82 ASP A O 1
ATOM 660 N N . LYS A 1 82 ? -17.214 -52.609 47.948 1.00 21.55 83 LYS A N 1
ATOM 661 C CA . LYS A 1 82 ? -17.650 -52.725 49.325 1.00 23.69 83 LYS A CA 1
ATOM 662 C C . LYS A 1 82 ? -16.448 -52.448 50.225 1.00 22.43 83 LYS A C 1
ATOM 663 O O . LYS A 1 82 ? -15.343 -52.927 49.954 1.00 19.52 83 LYS A O 1
ATOM 669 N N . ASP A 1 83 ? -16.653 -51.670 51.287 1.00 19.78 84 ASP A N 1
ATOM 670 C CA . ASP A 1 83 ? -15.531 -51.264 52.133 1.00 19.17 84 ASP A CA 1
ATOM 671 C C . ASP A 1 83 ? -15.428 -52.112 53.381 1.00 20.01 84 ASP A C 1
ATOM 672 O O . ASP A 1 83 ? -16.448 -52.542 53.939 1.00 22.92 84 ASP A O 1
ATOM 677 N N . THR A 1 84 ? -14.194 -52.330 53.830 1.00 15.09 85 THR A N 1
ATOM 678 C CA . THR A 1 84 ? -13.896 -53.198 54.968 1.00 15.66 85 THR A CA 1
ATOM 679 C C . THR A 1 84 ? -13.124 -52.419 56.034 1.00 15.48 85 THR A C 1
ATOM 680 O O . THR A 1 84 ? -12.084 -51.859 55.735 1.00 16.81 85 THR A O 1
ATOM 684 N N . THR A 1 85 ? -13.618 -52.391 57.271 1.00 15.64 86 THR A N 1
ATOM 685 C CA . THR A 1 85 ? -12.919 -51.718 58.385 1.00 13.88 86 THR A CA 1
ATOM 686 C C . THR A 1 85 ? -12.014 -52.686 59.148 1.00 14.40 86 THR A C 1
ATOM 687 O O . THR A 1 85 ? -12.051 -53.882 58.904 1.00 13.60 86 THR A O 1
ATOM 691 N N . TRP A 1 86 ? -11.187 -52.172 60.063 1.00 14.89 87 TRP A N 1
ATOM 692 C CA . TRP A 1 86 ? -10.220 -53.013 60.789 1.00 15.73 87 TRP A CA 1
ATOM 693 C C . TRP A 1 86 ? -10.811 -54.237 61.548 1.00 14.62 87 TRP A C 1
ATOM 694 O O . TRP A 1 86 ? -10.298 -55.346 61.354 1.00 14.35 87 TRP A O 1
ATOM 705 N N . PRO A 1 87 ? -11.858 -54.064 62.419 1.00 15.52 88 PRO A N 1
ATOM 706 C CA . PRO A 1 87 ? -12.271 -55.313 63.106 1.00 14.92 88 PRO A CA 1
ATOM 707 C C . PRO A 1 87 ? -12.749 -56.423 62.148 1.00 14.15 88 PRO A C 1
ATOM 708 O O . PRO A 1 87 ? -12.494 -57.640 62.344 1.00 16.78 88 PRO A O 1
ATOM 712 N N . GLU A 1 88 ? -13.416 -55.975 61.084 1.00 16.49 89 GLU A N 1
ATOM 713 C CA . GLU A 1 88 ? -13.859 -56.921 60.060 1.00 15.04 89 GLU A CA 1
ATOM 714 C C . GLU A 1 88 ? -12.655 -57.560 59.338 1.00 14.60 89 GLU A C 1
ATOM 715 O O . GLU A 1 88 ? -12.639 -58.774 59.066 1.00 13.23 89 GLU A O 1
ATOM 721 N N . TYR A 1 89 ? -11.669 -56.720 59.020 1.00 13.11 90 TYR A N 1
ATOM 722 C CA . TYR A 1 89 ? -10.469 -57.139 58.329 1.00 10.57 90 TYR A CA 1
ATOM 723 C C . TYR A 1 89 ? -9.748 -58.216 59.115 1.00 11.68 90 TYR A C 1
ATOM 724 O O . TYR A 1 89 ? -9.370 -59.241 58.556 1.00 11.31 90 TYR A O 1
ATOM 733 N N . ILE A 1 90 ? -9.508 -57.954 60.413 1.00 11.41 91 ILE A N 1
ATOM 734 C CA . ILE A 1 90 ? -8.680 -58.887 61.163 1.00 12.74 91 ILE A CA 1
ATOM 735 C C . ILE A 1 90 ? -9.452 -60.195 61.397 1.00 13.96 91 ILE A C 1
ATOM 736 O O . ILE A 1 90 ? -8.817 -61.260 61.354 1.00 12.74 91 ILE A O 1
ATOM 741 N N . GLU A 1 91 ? -10.789 -60.144 61.571 1.00 12.17 92 GLU A N 1
ATOM 742 C CA . GLU A 1 91 ? -11.526 -61.405 61.631 1.00 13.20 92 GLU A CA 1
ATOM 743 C C . GLU A 1 91 ? -11.437 -62.217 60.328 1.00 13.04 92 GLU A C 1
ATOM 744 O O . GLU A 1 91 ? -11.299 -63.476 60.320 1.00 15.06 92 GLU A O 1
ATOM 750 N N . GLY A 1 92 ? -11.505 -61.470 59.221 1.00 14.31 93 GLY A N 1
ATOM 751 C CA . GLY A 1 92 ? -11.390 -62.097 57.911 1.00 12.82 93 GLY A CA 1
ATOM 752 C C . GLY A 1 92 ? -10.018 -62.735 57.749 1.00 10.10 93 GLY A C 1
ATOM 753 O O . GLY A 1 92 ? -9.863 -63.782 57.120 1.00 12.40 93 GLY A O 1
ATOM 754 N N . TRP A 1 93 ? -9.000 -62.109 58.318 1.00 10.25 94 TRP A N 1
ATOM 755 C CA . TRP A 1 93 ? -7.653 -62.650 58.203 1.00 10.55 94 TRP A CA 1
ATOM 756 C C . TRP A 1 93 ? -7.480 -63.879 59.062 1.00 12.61 94 TRP A C 1
ATOM 757 O O . TRP A 1 93 ? -6.675 -64.758 58.709 1.00 10.96 94 TRP A O 1
ATOM 768 N N . LYS A 1 94 ? -8.223 -63.971 60.175 1.00 12.04 95 LYS A N 1
ATOM 769 C CA . LYS A 1 94 ? -8.157 -65.227 60.921 1.00 11.78 95 LYS A CA 1
ATOM 770 C C . LYS A 1 94 ? -8.687 -66.353 60.032 1.00 11.37 95 LYS A C 1
ATOM 771 O O . LYS A 1 94 ? -8.086 -67.467 59.950 1.00 12.26 95 LYS A O 1
ATOM 777 N N . ARG A 1 95 ? -9.814 -66.091 59.344 1.00 12.20 96 ARG A N 1
ATOM 778 C CA . ARG A 1 95 ? -10.342 -67.101 58.425 1.00 12.29 96 ARG A CA 1
ATOM 779 C C . ARG A 1 95 ? -9.381 -67.444 57.266 1.00 10.98 96 ARG A C 1
ATOM 780 O O . ARG A 1 95 ? -9.198 -68.633 56.926 1.00 11.71 96 ARG A O 1
ATOM 788 N N . LEU A 1 96 ? -8.746 -66.416 56.682 1.00 11.46 97 LEU A N 1
ATOM 789 C CA . LEU A 1 96 ? -7.790 -66.697 55.609 1.00 10.61 97 LEU A CA 1
ATOM 790 C C . LEU A 1 96 ? -6.631 -67.561 56.085 1.00 11.74 97 LEU A C 1
ATOM 791 O O . LEU A 1 96 ? -6.293 -68.539 55.435 1.00 12.27 97 LEU A O 1
ATOM 796 N N . ALA A 1 97 ? -6.025 -67.162 57.207 1.00 10.27 98 ALA A N 1
ATOM 797 C CA . ALA A 1 97 ? -4.891 -67.893 57.754 1.00 10.46 98 ALA A CA 1
ATOM 798 C C . ALA A 1 97 ? -5.298 -69.349 58.005 1.00 11.35 98 ALA A C 1
ATOM 799 O O . ALA A 1 97 ? -4.567 -70.288 57.619 1.00 11.35 98 ALA A O 1
ATOM 801 N N . LYS A 1 98 ? -6.482 -69.566 58.600 1.00 10.79 99 LYS A N 1
ATOM 802 C CA . LYS A 1 98 ? -6.910 -70.916 58.912 1.00 12.00 99 LYS A CA 1
ATOM 803 C C . LYS A 1 98 ? -7.119 -71.736 57.643 1.00 12.02 99 LYS A C 1
ATOM 804 O O . LYS A 1 98 ? -6.702 -72.919 57.549 1.00 12.99 99 LYS A O 1
ATOM 810 N N A THR A 1 99 ? -7.796 -71.170 56.634 0.53 13.72 100 THR A N 1
ATOM 811 N N B THR A 1 99 ? -7.734 -71.091 56.665 0.47 13.25 100 THR A N 1
ATOM 812 C CA A THR A 1 99 ? -8.070 -71.975 55.421 0.53 11.84 100 THR A CA 1
ATOM 813 C CA B THR A 1 99 ? -8.131 -71.783 55.454 0.47 10.56 100 THR A CA 1
ATOM 814 C C A THR A 1 99 ? -6.806 -72.224 54.610 0.53 11.36 100 THR A C 1
ATOM 815 C C B THR A 1 99 ? -6.880 -72.165 54.644 0.47 11.07 100 THR A C 1
ATOM 816 O O A THR A 1 99 ? -6.666 -73.274 53.963 0.53 12.15 100 THR A O 1
ATOM 817 O O B THR A 1 99 ? -6.806 -73.285 54.104 0.47 12.09 100 THR A O 1
ATOM 824 N N . GLU A 1 100 ? -5.882 -71.272 54.633 1.00 11.94 101 GLU A N 1
ATOM 825 C CA . GLU A 1 100 ? -4.603 -71.518 53.964 1.00 10.54 101 GLU A CA 1
ATOM 826 C C . GLU A 1 100 ? -3.806 -72.641 54.613 1.00 11.06 101 GLU A C 1
ATOM 827 O O . GLU A 1 100 ? -3.273 -73.500 53.923 1.00 10.72 101 GLU A O 1
ATOM 833 N N . LEU A 1 101 ? -3.706 -72.611 55.944 1.00 11.17 102 LEU A N 1
ATOM 834 C CA . LEU A 1 101 ? -2.955 -73.668 56.612 1.00 14.10 102 LEU A CA 1
ATOM 835 C C . LEU A 1 101 ? -3.647 -75.013 56.456 1.00 13.15 102 LEU A C 1
ATOM 836 O O . LEU A 1 101 ? -2.964 -76.053 56.324 1.00 13.80 102 LEU A O 1
ATOM 841 N N . GLU A 1 102 ? -4.984 -75.006 56.431 1.00 11.24 103 GLU A N 1
ATOM 842 C CA . GLU A 1 102 ? -5.703 -76.254 56.176 1.00 12.25 103 GLU A CA 1
ATOM 843 C C . GLU A 1 102 ? -5.430 -76.824 54.752 1.00 11.28 103 GLU A C 1
ATOM 844 O O . GLU A 1 102 ? -5.179 -78.042 54.561 1.00 12.33 103 GLU A O 1
ATOM 850 N N . ARG A 1 103 ? -5.440 -75.921 53.767 1.00 13.68 104 ARG A N 1
ATOM 851 C CA A ARG A 1 103 ? -5.074 -76.308 52.413 0.48 12.95 104 ARG A CA 1
ATOM 852 C CA B ARG A 1 103 ? -5.081 -76.300 52.403 0.52 13.05 104 ARG A CA 1
ATOM 853 C C . ARG A 1 103 ? -3.719 -76.974 52.419 1.00 11.71 104 ARG A C 1
ATOM 854 O O . ARG A 1 103 ? -3.548 -78.057 51.860 1.00 13.72 104 ARG A O 1
ATOM 869 N N . HIS A 1 104 ? -2.764 -76.299 53.055 1.00 12.75 105 HIS A N 1
ATOM 870 C CA . HIS A 1 104 ? -1.394 -76.831 53.036 1.00 14.24 105 HIS A CA 1
ATOM 871 C C . HIS A 1 104 ? -1.301 -78.200 53.706 1.00 11.75 105 HIS A C 1
ATOM 872 O O . HIS A 1 104 ? -0.643 -79.124 53.214 1.00 13.78 105 HIS A O 1
ATOM 879 N N . SER A 1 105 ? -2.008 -78.355 54.815 1.00 12.14 106 SER A N 1
ATOM 880 C CA . SER A 1 105 ? -2.026 -79.622 55.526 1.00 12.83 106 SER A CA 1
ATOM 881 C C . SER A 1 105 ? -2.576 -80.757 54.677 1.00 14.80 106 SER A C 1
ATOM 882 O O . SER A 1 105 ? -2.267 -81.920 54.952 1.00 17.41 106 SER A O 1
ATOM 885 N N . LYS A 1 106 ? -3.421 -80.426 53.689 1.00 14.30 107 LYS A N 1
ATOM 886 C CA . LYS A 1 106 ? -3.975 -81.415 52.768 1.00 13.40 107 LYS A CA 1
ATOM 887 C C . LYS A 1 106 ? -3.284 -81.537 51.397 1.00 11.84 107 LYS A C 1
ATOM 888 O O . LYS A 1 106 ? -3.829 -82.153 50.467 1.00 16.14 107 LYS A O 1
ATOM 894 N N . ASN A 1 107 ? -2.084 -80.958 51.267 1.00 14.03 108 ASN A N 1
ATOM 895 C CA . ASN A 1 107 ? -1.301 -80.954 50.031 1.00 17.18 108 ASN A CA 1
ATOM 896 C C . ASN A 1 107 ? -2.025 -80.241 48.893 1.00 17.39 108 ASN A C 1
ATOM 897 O O . ASN A 1 107 ? -1.827 -80.578 47.723 1.00 17.39 108 ASN A O 1
ATOM 902 N N . ARG A 1 108 ? -2.848 -79.262 49.255 1.00 13.80 109 ARG A N 1
ATOM 903 C CA . ARG A 1 108 ? -3.508 -78.413 48.282 1.00 17.02 109 ARG A CA 1
ATOM 904 C C . ARG A 1 108 ? -2.763 -77.088 48.214 1.00 14.45 109 ARG A C 1
ATOM 905 O O . ARG A 1 108 ? -2.467 -76.497 49.252 1.00 14.38 109 ARG A O 1
ATOM 913 N N . VAL A 1 109 ? -2.464 -76.607 47.006 1.00 11.90 110 VAL A N 1
ATOM 914 C CA . VAL A 1 109 ? -1.715 -75.372 46.853 1.00 11.37 110 VAL A CA 1
ATOM 915 C C . VAL A 1 109 ? -2.436 -74.188 47.495 1.00 12.48 110 VAL A C 1
ATOM 916 O O . VAL A 1 109 ? -3.669 -74.090 47.460 1.00 14.97 110 VAL A O 1
ATOM 920 N N . THR A 1 110 ? -1.644 -73.334 48.127 1.00 11.72 111 THR A N 1
ATOM 921 C CA . THR A 1 110 ? -2.181 -72.173 48.832 1.00 12.55 111 THR A CA 1
ATOM 922 C C . THR A 1 110 ? -2.377 -71.000 47.903 1.00 12.36 111 THR A C 1
ATOM 923 O O . THR A 1 110 ? -1.717 -70.885 46.860 1.00 10.55 111 THR A O 1
ATOM 927 N N . LEU A 1 111 ? -3.289 -70.117 48.293 1.00 11.69 112 LEU A N 1
ATOM 928 C CA . LEU A 1 111 ? -3.482 -68.865 47.567 1.00 10.05 112 LEU A CA 1
ATOM 929 C C . LEU A 1 111 ? -2.207 -68.010 47.569 1.00 12.64 112 LEU A C 1
ATOM 930 O O . LEU A 1 111 ? -1.840 -67.353 46.564 1.00 10.69 112 LEU A O 1
ATOM 935 N N . ILE A 1 112 ? -1.471 -68.046 48.667 1.00 11.27 113 ILE A N 1
ATOM 936 C CA . ILE A 1 112 ? -0.234 -67.259 48.704 1.00 11.84 113 ILE A CA 1
ATOM 937 C C . ILE A 1 112 ? 0.847 -67.865 47.788 1.00 11.57 113 ILE A C 1
ATOM 938 O O . ILE A 1 112 ? 1.626 -67.104 47.168 1.00 12.80 113 ILE A O 1
ATOM 943 N N . ARG A 1 113 ? 0.900 -69.189 47.662 1.00 11.71 114 ARG A N 1
ATOM 944 C CA . ARG A 1 113 ? 1.845 -69.766 46.683 1.00 11.99 114 ARG A CA 1
ATOM 945 C C . ARG A 1 113 ? 1.458 -69.376 45.240 1.00 12.37 114 ARG A C 1
ATOM 946 O O . ARG A 1 113 ? 2.336 -69.035 44.442 1.00 12.19 114 ARG A O 1
ATOM 954 N N . LEU A 1 114 ? 0.171 -69.447 44.909 1.00 11.90 115 LEU A N 1
ATOM 955 C CA . LEU A 1 114 ? -0.268 -69.097 43.551 1.00 11.05 115 LEU A CA 1
ATOM 956 C C . LEU A 1 114 ? 0.107 -67.651 43.231 1.00 12.09 115 LEU A C 1
ATOM 957 O O . LEU A 1 114 ? 0.631 -67.362 42.119 1.00 12.93 115 LEU A O 1
ATOM 962 N N . TRP A 1 115 ? -0.098 -66.763 44.208 1.00 10.94 116 TRP A N 1
ATOM 963 C CA . TRP A 1 115 ? 0.323 -65.361 44.053 1.00 10.04 116 TRP A CA 1
ATOM 964 C C . TRP A 1 115 ? 1.831 -65.242 43.811 1.00 10.62 116 TRP A C 1
ATOM 965 O O . TRP A 1 115 ? 2.263 -64.548 42.888 1.00 12.67 116 TRP A O 1
ATOM 976 N N . GLY A 1 116 ? 2.629 -65.921 44.631 1.00 10.71 117 GLY A N 1
ATOM 977 C CA . GLY A 1 116 ? 4.057 -65.905 44.402 1.00 11.57 117 GLY A CA 1
ATOM 978 C C . GLY A 1 116 ? 4.451 -66.380 43.004 1.00 11.24 117 GLY A C 1
ATOM 979 O O . GLY A 1 116 ? 5.369 -65.828 42.376 1.00 12.40 117 GLY A O 1
ATOM 980 N N . ASP A 1 117 ? 3.821 -67.435 42.529 1.00 10.88 118 ASP A N 1
ATOM 981 C CA . ASP A 1 117 ? 4.155 -67.956 41.190 1.00 12.88 118 ASP A CA 1
ATOM 982 C C . ASP A 1 117 ? 3.872 -66.887 40.149 1.00 12.60 118 ASP A C 1
ATOM 983 O O . ASP A 1 117 ? 4.680 -66.660 39.227 1.00 13.04 118 ASP A O 1
ATOM 988 N N . ALA A 1 118 ? 2.718 -66.229 40.300 1.00 11.91 119 ALA A N 1
ATOM 989 C CA . ALA A 1 118 ? 2.324 -65.202 39.322 1.00 13.35 119 ALA A CA 1
ATOM 990 C C . ALA A 1 118 ? 3.234 -63.982 39.357 1.00 13.80 119 ALA A C 1
ATOM 991 O O . ALA A 1 118 ? 3.632 -63.447 38.293 1.00 13.55 119 ALA A O 1
ATOM 993 N N . LEU A 1 119 ? 3.634 -63.556 40.561 1.00 12.46 120 LEU A N 1
ATOM 994 C CA . LEU A 1 119 ? 4.513 -62.411 40.711 1.00 11.19 120 LEU A CA 1
ATOM 995 C C . LEU A 1 119 ? 5.908 -62.761 40.195 1.00 13.59 120 LEU A C 1
ATOM 996 O O . LEU A 1 119 ? 6.507 -61.979 39.430 1.00 12.99 120 LEU A O 1
ATOM 1001 N N . PHE A 1 120 ? 6.434 -63.922 40.568 1.00 12.54 121 PHE A N 1
ATOM 1002 C CA . PHE A 1 120 ? 7.789 -64.275 40.164 1.00 11.93 121 PHE A CA 1
ATOM 1003 C C . PHE A 1 120 ? 7.838 -64.469 38.662 1.00 15.48 121 PHE A C 1
ATOM 1004 O O . PHE A 1 120 ? 8.875 -64.231 38.039 1.00 14.72 121 PHE A O 1
ATOM 1012 N N . ASP A 1 121 ? 6.755 -64.907 38.048 1.00 13.18 122 ASP A N 1
ATOM 1013 C CA . ASP A 1 121 ? 6.806 -65.005 36.582 1.00 15.76 122 ASP A CA 1
ATOM 1014 C C . ASP A 1 121 ? 7.108 -63.644 35.937 1.00 16.91 122 ASP A C 1
ATOM 1015 O O . ASP A 1 121 ? 7.754 -63.562 34.881 1.00 17.54 122 ASP A O 1
ATOM 1020 N N . ILE A 1 122 ? 6.671 -62.573 36.591 1.00 15.05 123 ILE A N 1
ATOM 1021 C CA . ILE A 1 122 ? 6.975 -61.214 36.159 1.00 13.89 123 ILE A CA 1
ATOM 1022 C C . ILE A 1 122 ? 8.359 -60.718 36.565 1.00 15.23 123 ILE A C 1
ATOM 1023 O O . ILE A 1 122 ? 9.124 -60.197 35.734 1.00 15.69 123 ILE A O 1
ATOM 1028 N N . ILE A 1 123 ? 8.702 -60.847 37.845 1.00 12.28 124 ILE A N 1
ATOM 1029 C CA . ILE A 1 123 ? 9.913 -60.185 38.334 1.00 13.44 124 ILE A CA 1
ATOM 1030 C C . ILE A 1 123 ? 11.189 -61.016 38.281 1.00 16.41 124 ILE A C 1
ATOM 1031 O O . ILE A 1 123 ? 12.281 -60.448 38.349 1.00 15.14 124 ILE A O 1
ATOM 1036 N N . ASP A 1 124 ? 11.060 -62.330 38.120 1.00 13.52 125 ASP A N 1
ATOM 1037 C CA . ASP A 1 124 ? 12.218 -63.214 37.958 1.00 15.83 125 ASP A CA 1
ATOM 1038 C C . ASP A 1 124 ? 12.565 -63.245 36.485 1.00 17.07 125 ASP A C 1
ATOM 1039 O O . ASP A 1 124 ? 11.927 -63.929 35.689 1.00 18.31 125 ASP A O 1
ATOM 1044 N N . LYS A 1 125 ? 13.583 -62.477 36.122 1.00 17.62 126 LYS A N 1
ATOM 1045 C CA . LYS A 1 125 ? 13.937 -62.367 34.714 1.00 19.73 126 LYS A CA 1
ATOM 1046 C C . LYS A 1 125 ? 14.641 -63.618 34.155 1.00 26.17 126 LYS A C 1
ATOM 1047 O O . LYS A 1 125 ? 14.503 -63.901 32.959 1.00 25.55 126 LYS A O 1
ATOM 1053 N N . ASP A 1 126 ? 15.369 -64.375 34.982 1.00 22.26 127 ASP A N 1
ATOM 1054 C CA . ASP A 1 126 ? 16.041 -65.587 34.474 1.00 22.98 127 ASP A CA 1
ATOM 1055 C C . ASP A 1 126 ? 15.076 -66.753 34.274 1.00 25.19 127 ASP A C 1
ATOM 1056 O O . ASP A 1 126 ? 15.378 -67.696 33.549 1.00 27.96 127 ASP A O 1
ATOM 1061 N N . GLY A 1 127 ? 13.946 -66.730 34.965 1.00 24.52 128 GLY A N 1
ATOM 1062 C CA . GLY A 1 127 ? 12.918 -67.730 34.745 1.00 24.92 128 GLY A CA 1
ATOM 1063 C C . GLY A 1 127 ? 13.029 -69.059 35.490 1.00 27.80 128 GLY A C 1
ATOM 1064 O O . GLY A 1 127 ? 12.364 -70.028 35.110 1.00 30.84 128 GLY A O 1
ATOM 1065 N N . ASN A 1 128 ? 13.837 -69.136 36.547 1.00 27.71 129 ASN A N 1
ATOM 1066 C CA . ASN A 1 128 ? 13.979 -70.424 37.253 1.00 25.72 129 ASN A CA 1
ATOM 1067 C C . ASN A 1 128 ? 13.184 -70.529 38.550 1.00 25.87 129 ASN A C 1
ATOM 1068 O O . ASN A 1 128 ? 13.397 -71.447 39.344 1.00 27.83 129 ASN A O 1
ATOM 1073 N N . GLY A 1 129 ? 12.274 -69.582 38.755 1.00 21.88 130 GLY A N 1
ATOM 1074 C CA . GLY A 1 129 ? 11.452 -69.518 39.944 1.00 20.88 130 GLY A CA 1
ATOM 1075 C C . GLY A 1 129 ? 12.120 -68.831 41.119 1.00 23.85 130 GLY A C 1
ATOM 1076 O O . GLY A 1 129 ? 11.677 -69.021 42.244 1.00 21.86 130 GLY A O 1
ATOM 1077 N N . SER A 1 130 ? 13.168 -68.035 40.877 1.00 23.74 131 SER A N 1
ATOM 1078 C CA . SER A 1 130 ? 13.899 -67.378 41.966 1.00 20.79 131 SER A CA 1
ATOM 1079 C C . SER A 1 130 ? 14.259 -65.960 41.556 1.00 19.34 131 SER A C 1
ATOM 1080 O O . SER A 1 130 ? 14.409 -65.686 40.359 1.00 21.17 131 SER A O 1
ATOM 1083 N N . VAL A 1 131 ? 14.410 -65.062 42.531 1.00 15.70 132 VAL A N 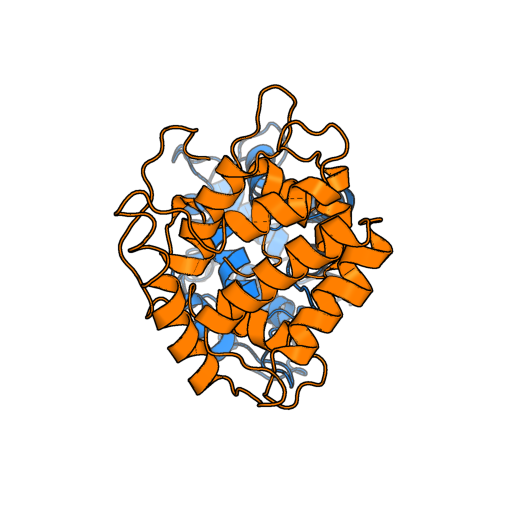1
ATOM 1084 C CA . VAL A 1 131 ? 14.707 -63.666 42.244 1.00 13.45 132 VAL A CA 1
ATOM 1085 C C . VAL A 1 131 ? 16.028 -63.246 42.860 1.00 16.31 132 VAL A C 1
ATOM 1086 O O . VAL A 1 131 ? 16.415 -63.713 43.922 1.00 14.50 132 VAL A O 1
ATOM 1090 N N . SER A 1 132 ? 16.735 -62.363 42.173 1.00 14.73 133 SER A N 1
ATOM 1091 C CA . SER A 1 132 ? 17.928 -61.760 42.737 1.00 16.24 133 SER A CA 1
ATOM 1092 C C . SER A 1 132 ? 17.557 -60.696 43.762 1.00 15.21 133 SER A C 1
ATOM 1093 O O . SER A 1 132 ? 16.417 -60.219 43.798 1.00 13.18 133 SER A O 1
ATOM 1096 N N . LEU A 1 133 ? 18.565 -60.249 44.515 1.00 12.94 134 LEU A N 1
ATOM 1097 C CA . LEU A 1 133 ? 18.392 -59.134 45.453 1.00 12.87 134 LEU A CA 1
ATOM 1098 C C . LEU A 1 133 ? 17.870 -57.897 44.742 1.00 13.17 134 LEU A C 1
ATOM 1099 O O . LEU A 1 133 ? 16.902 -57.277 45.191 1.00 13.13 134 LEU A O 1
ATOM 1104 N N . ASP A 1 134 ? 18.453 -57.550 43.596 1.00 12.49 135 ASP A N 1
ATOM 1105 C CA . ASP A 1 134 ? 17.953 -56.385 42.893 1.00 13.67 135 ASP A CA 1
ATOM 1106 C C . ASP A 1 134 ? 16.516 -56.529 42.398 1.00 14.26 135 ASP A C 1
ATOM 1107 O O . ASP A 1 134 ? 15.773 -55.540 42.433 1.00 12.10 135 ASP A O 1
ATOM 1112 N N . GLU A 1 135 ? 16.109 -57.735 41.989 1.00 13.82 136 GLU A N 1
ATOM 1113 C CA . GLU A 1 135 ? 14.713 -57.929 41.572 1.00 12.48 136 GLU A CA 1
ATOM 1114 C C . GLU A 1 135 ? 13.731 -57.789 42.755 1.00 14.45 136 GLU A C 1
ATOM 1115 O O . GLU A 1 135 ? 12.631 -57.195 42.659 1.00 12.85 136 GLU A O 1
ATOM 1121 N N . TRP A 1 136 ? 14.156 -58.317 43.888 1.00 13.51 137 TRP A N 1
ATOM 1122 C CA . TRP A 1 136 ? 13.328 -58.214 45.090 1.00 10.03 137 TRP A CA 1
ATOM 1123 C C . TRP A 1 136 ? 13.243 -56.753 45.582 1.00 11.90 137 TRP A C 1
ATOM 1124 O O . TRP A 1 136 ? 12.164 -56.314 45.983 1.00 11.15 137 TRP A O 1
ATOM 1135 N N . ILE A 1 137 ? 14.349 -55.987 45.539 1.00 11.39 138 ILE A N 1
ATOM 1136 C CA . ILE A 1 137 ? 14.301 -54.565 45.878 1.00 11.23 138 ILE A CA 1
ATOM 1137 C C . ILE A 1 137 ? 13.336 -53.847 44.944 1.00 12.46 138 ILE A C 1
ATOM 1138 O O . ILE A 1 137 ? 12.509 -53.036 45.386 1.00 12.18 138 ILE A O 1
ATOM 1143 N N . GLN A 1 138 ? 13.414 -54.154 43.653 1.00 12.90 139 GLN A N 1
ATOM 1144 C CA . GLN A 1 138 ? 12.541 -53.406 42.738 1.00 13.66 139 GLN A CA 1
ATOM 1145 C C . GLN A 1 138 ? 11.083 -53.687 43.009 1.00 10.03 139 GLN A C 1
ATOM 1146 O O . GLN A 1 138 ? 10.285 -52.722 43.061 1.00 12.80 139 GLN A O 1
ATOM 1152 N N . TYR A 1 139 ? 10.749 -54.966 43.236 1.00 11.85 140 TYR A N 1
ATOM 1153 C CA . TYR A 1 139 ? 9.353 -55.293 43.537 1.00 11.48 140 TYR A CA 1
ATOM 1154 C C . TYR A 1 139 ? 8.921 -54.624 44.835 1.00 9.77 140 TYR A C 1
ATOM 1155 O O . TYR A 1 139 ? 7.912 -53.898 44.877 1.00 9.49 140 TYR A O 1
ATOM 1164 N N . THR A 1 140 ? 9.675 -54.894 45.906 1.00 9.52 141 THR A N 1
ATOM 1165 C CA . THR A 1 140 ? 9.182 -54.441 47.203 1.00 10.55 141 THR A CA 1
ATOM 1166 C C . THR A 1 140 ? 9.134 -52.909 47.284 1.00 12.14 141 THR A C 1
ATOM 1167 O O . THR A 1 140 ? 8.238 -52.354 47.914 1.00 10.98 141 THR A O 1
ATOM 1171 N N . HIS A 1 141 ? 10.067 -52.224 46.630 1.00 10.47 142 HIS A N 1
ATOM 1172 C CA . HIS A 1 141 ? 10.070 -50.768 46.715 1.00 9.24 142 HIS A CA 1
ATOM 1173 C C . HIS A 1 141 ? 8.961 -50.186 45.847 1.00 12.60 142 HIS A C 1
ATOM 1174 O O . HIS A 1 141 ? 8.421 -49.122 46.199 1.00 12.86 142 HIS A O 1
ATOM 1181 N N . CYS A 1 142 ? 8.634 -50.849 44.725 1.00 12.52 143 CYS A N 1
ATOM 1182 C CA . CYS A 1 142 ? 7.481 -50.402 43.910 1.00 10.79 143 CYS A CA 1
ATOM 1183 C C . CYS A 1 142 ? 6.152 -50.626 44.648 1.00 11.57 143 CYS A C 1
ATOM 1184 O O . CYS A 1 142 ? 5.252 -49.793 44.599 1.00 12.00 143 CYS A O 1
ATOM 1187 N N . ALA A 1 143 ? 6.024 -51.784 45.300 1.00 10.66 144 ALA A N 1
ATOM 1188 C CA . ALA A 1 143 ? 4.838 -52.077 46.129 1.00 11.19 144 ALA A CA 1
ATOM 1189 C C . ALA A 1 143 ? 4.805 -51.192 47.370 1.00 12.99 144 ALA A C 1
ATOM 1190 O O . ALA A 1 143 ? 3.734 -50.913 47.935 1.00 15.31 144 ALA A O 1
ATOM 1192 N N . GLY A 1 144 ? 5.978 -50.732 47.797 1.00 12.73 145 GLY A N 1
ATOM 1193 C CA . GLY A 1 144 ? 6.091 -49.909 48.987 1.00 13.08 145 GLY A CA 1
ATOM 1194 C C . GLY A 1 144 ? 6.244 -50.672 50.299 1.00 12.33 145 GLY A C 1
ATOM 1195 O O . GLY A 1 144 ? 6.384 -50.049 51.344 1.00 15.37 145 GLY A O 1
ATOM 1196 N N . ILE A 1 145 ? 6.251 -52.000 50.248 1.00 11.64 146 ILE A N 1
ATOM 1197 C CA . ILE A 1 145 ? 6.237 -52.819 51.457 1.00 13.07 146 ILE A CA 1
ATOM 1198 C C . ILE A 1 145 ? 7.634 -52.880 52.109 1.00 10.02 146 ILE A C 1
ATOM 1199 O O . ILE A 1 145 ? 7.737 -53.079 53.343 1.00 12.92 146 ILE A O 1
ATOM 1204 N N . GLN A 1 146 ? 8.684 -52.672 51.331 1.00 11.31 147 GLN A N 1
ATOM 1205 C CA . GLN A 1 146 ? 10.018 -52.362 51.893 1.00 11.75 147 GLN A CA 1
ATOM 1206 C C . GLN A 1 146 ? 10.451 -51.072 51.225 1.00 13.53 147 GLN A C 1
ATOM 1207 O O . GLN A 1 146 ? 10.034 -50.804 50.085 1.00 17.37 147 GLN A O 1
ATOM 1213 N N . GLN A 1 147 ? 11.252 -50.262 51.927 1.00 12.39 148 GLN A N 1
ATOM 1214 C CA . GLN A 1 147 ? 11.608 -48.914 51.439 1.00 14.97 148 GLN A CA 1
ATOM 1215 C C . GLN A 1 147 ? 13.106 -48.637 51.451 1.00 20.12 148 GLN A C 1
ATOM 1216 O O . GLN A 1 147 ? 13.550 -47.596 50.962 1.00 16.05 148 GLN A O 1
ATOM 1222 N N . SER A 1 148 ? 13.894 -49.540 52.022 1.00 15.79 149 SER A N 1
ATOM 1223 C CA . SER A 1 148 ? 15.350 -49.355 51.974 1.00 16.12 149 SER A CA 1
ATOM 1224 C C . SER A 1 148 ? 16.023 -50.627 51.502 1.00 14.54 149 SER A C 1
ATOM 1225 O O . SER A 1 148 ? 15.498 -51.735 51.732 1.00 13.69 149 SER A O 1
ATOM 1228 N N . ARG A 1 149 ? 17.173 -50.474 50.841 1.00 15.69 150 ARG A N 1
ATOM 1229 C CA A ARG A 1 149 ? 17.992 -51.605 50.394 0.55 15.48 150 ARG A CA 1
ATOM 1230 C CA B ARG A 1 149 ? 17.961 -51.617 50.385 0.45 15.05 150 ARG A CA 1
ATOM 1231 C C . ARG A 1 149 ? 18.380 -52.537 51.551 1.00 14.54 150 ARG A C 1
ATOM 1232 O O . ARG A 1 149 ? 18.486 -53.760 51.401 1.00 14.58 150 ARG A O 1
ATOM 1247 N N . GLY A 1 150 ? 18.606 -51.968 52.728 1.00 13.18 151 GLY A N 1
ATOM 1248 C CA . GLY A 1 150 ? 19.031 -52.769 53.869 1.00 12.62 151 GLY A CA 1
ATOM 1249 C C . GLY A 1 150 ? 17.909 -53.712 54.340 1.00 10.99 151 GLY A C 1
ATOM 1250 O O . GLY A 1 150 ? 18.195 -54.831 54.824 1.00 14.83 151 GLY A O 1
ATOM 1251 N N . GLN A 1 151 ? 16.656 -53.292 54.181 1.00 10.99 152 GLN A N 1
ATOM 1252 C CA . GLN A 1 151 ? 15.543 -54.176 54.556 1.00 9.64 152 GLN A CA 1
ATOM 1253 C C . GLN A 1 151 ? 15.520 -55.408 53.644 1.00 11.77 152 GLN A C 1
ATOM 1254 O O . GLN A 1 151 ? 15.379 -56.554 54.109 1.00 10.89 152 GLN A O 1
ATOM 1260 N N . CYS A 1 152 ? 15.722 -55.179 52.350 1.00 11.43 153 CYS A N 1
ATOM 1261 C CA . CYS A 1 152 ? 15.740 -56.276 51.391 1.00 12.81 153 CYS A CA 1
ATOM 1262 C C . CYS A 1 152 ? 16.930 -57.198 51.620 1.00 9.82 153 CYS A C 1
ATOM 1263 O O . CYS A 1 152 ? 16.806 -58.442 51.523 1.00 12.32 153 CYS A O 1
ATOM 1266 N N . GLU A 1 153 ? 18.079 -56.603 51.946 1.00 13.03 154 GLU A N 1
ATOM 1267 C CA . GLU A 1 153 ? 19.250 -57.425 52.274 1.00 12.23 154 GLU A CA 1
ATOM 1268 C C . GLU A 1 153 ? 18.932 -58.304 53.493 1.00 12.25 154 GLU A C 1
ATOM 1269 O O . GLU A 1 153 ? 19.403 -59.433 53.594 1.00 13.89 154 GLU A O 1
ATOM 1275 N N . ALA A 1 154 ? 18.222 -57.744 54.466 1.00 12.85 155 ALA A N 1
ATOM 1276 C CA . ALA A 1 154 ? 17.869 -58.512 55.662 1.00 13.10 155 ALA A CA 1
ATOM 1277 C C . ALA A 1 154 ? 16.959 -59.683 55.301 1.00 13.38 155 ALA A C 1
ATOM 1278 O O . ALA A 1 154 ? 17.090 -60.776 55.845 1.00 12.78 155 ALA A O 1
ATOM 1280 N N . THR A 1 155 ? 16.025 -59.453 54.389 1.00 11.71 156 THR A N 1
ATOM 1281 C CA . THR A 1 155 ? 15.203 -60.561 53.892 1.00 11.28 156 THR A CA 1
ATOM 1282 C C . THR A 1 155 ? 16.084 -61.681 53.299 1.00 12.37 156 THR A C 1
ATOM 1283 O O . THR A 1 155 ? 15.892 -62.869 53.620 1.00 12.22 156 THR A O 1
ATOM 1287 N N . PHE A 1 156 ? 17.060 -61.302 52.468 1.00 11.67 157 PHE A N 1
ATOM 1288 C CA . PHE A 1 156 ? 17.895 -62.331 51.847 1.00 14.08 157 PHE A CA 1
ATOM 1289 C C . PHE A 1 156 ? 18.776 -63.043 52.874 1.00 13.89 157 PHE A C 1
ATOM 1290 O O . PHE A 1 156 ? 18.978 -64.273 52.805 1.00 13.91 157 PHE A O 1
ATOM 1298 N N . ALA A 1 157 ? 19.252 -62.299 53.870 1.00 13.27 158 ALA A N 1
ATOM 1299 C CA . ALA A 1 157 ? 20.072 -62.882 54.919 1.00 14.34 158 ALA A CA 1
ATOM 1300 C C . ALA A 1 157 ? 19.247 -63.856 55.747 1.00 15.63 158 ALA A C 1
ATOM 1301 O O . ALA A 1 157 ? 19.756 -64.901 56.167 1.00 15.35 158 ALA A O 1
ATOM 1303 N N . HIS A 1 158 ? 17.982 -63.516 55.976 1.00 14.39 159 HIS A N 1
ATOM 1304 C CA . HIS A 1 158 ? 17.099 -64.361 56.754 1.00 15.24 159 HIS A CA 1
ATOM 1305 C C . HIS A 1 158 ? 16.736 -65.671 56.063 1.00 12.35 159 HIS A C 1
ATOM 1306 O O . HIS A 1 158 ? 16.693 -66.754 56.693 1.00 16.33 159 HIS A O 1
ATOM 1313 N N . CYS A 1 159 ? 16.432 -65.558 54.771 1.00 13.61 160 CYS A N 1
ATOM 1314 C CA . CYS A 1 159 ? 15.945 -66.723 54.025 1.00 15.27 160 CYS A CA 1
ATOM 1315 C C . CYS A 1 159 ? 17.062 -67.679 53.646 1.00 18.93 160 CYS A C 1
ATOM 1316 O O . CYS A 1 159 ? 18.241 -67.310 53.635 1.00 16.66 160 CYS A O 1
ATOM 1319 N N A ASP A 1 160 ? 16.660 -68.900 53.293 0.45 18.32 161 ASP A N 1
ATOM 1320 N N B ASP A 1 160 ? 16.736 -68.934 53.368 0.55 18.65 161 ASP A N 1
ATOM 1321 C CA A ASP A 1 160 ? 17.526 -69.908 52.681 0.45 19.76 161 ASP A CA 1
ATOM 1322 C CA B ASP A 1 160 ? 17.747 -69.806 52.782 0.55 19.31 161 ASP A CA 1
ATOM 1323 C C A ASP A 1 160 ? 17.643 -69.602 51.193 0.45 20.81 161 ASP A C 1
ATOM 1324 C C B ASP A 1 160 ? 17.697 -69.618 51.283 0.55 20.39 161 ASP A C 1
ATOM 1325 O O A ASP A 1 160 ? 16.649 -69.698 50.465 0.45 21.73 161 ASP A O 1
ATOM 1326 O O B ASP A 1 160 ? 16.662 -69.848 50.649 0.55 21.23 161 ASP A O 1
ATOM 1335 N N . LEU A 1 161 ? 18.821 -69.190 50.730 1.00 17.15 162 LEU A N 1
ATOM 1336 C CA . LEU A 1 161 ? 18.943 -68.856 49.318 1.00 17.44 162 LEU A CA 1
ATOM 1337 C C . LEU A 1 161 ? 19.423 -70.051 48.521 1.00 20.45 162 LEU A C 1
ATOM 1338 O O . LEU A 1 161 ? 20.056 -70.956 49.083 1.00 24.99 162 LEU A O 1
ATOM 1343 N N . ASP A 1 162 ? 19.149 -70.064 47.219 1.00 20.77 163 ASP A N 1
ATOM 1344 C CA . ASP A 1 162 ? 19.594 -71.187 46.399 1.00 26.04 163 ASP A CA 1
ATOM 1345 C C . ASP A 1 162 ? 21.088 -71.108 46.092 1.00 28.36 163 ASP A C 1
ATOM 1346 O O . ASP A 1 162 ? 21.796 -70.224 46.600 1.00 26.23 163 ASP A O 1
ATOM 1351 N N . GLY A 1 163 ? 21.575 -72.045 45.274 1.00 33.27 164 GLY A N 1
ATOM 1352 C CA . GLY A 1 163 ? 22.970 -72.064 44.868 1.00 33.89 164 GLY A CA 1
ATOM 1353 C C . GLY A 1 163 ? 23.486 -70.761 44.288 1.00 37.25 164 GLY A C 1
ATOM 1354 O O . GLY A 1 163 ? 24.656 -70.414 44.476 1.00 38.72 164 GLY A O 1
ATOM 1355 N N . ASP A 1 164 ? 22.618 -70.043 43.571 1.00 31.40 165 ASP A N 1
ATOM 1356 C CA . ASP A 1 164 ? 23.018 -68.807 42.907 1.00 34.44 165 ASP A CA 1
ATOM 1357 C C . ASP A 1 164 ? 22.824 -67.566 43.771 1.00 28.74 165 ASP A C 1
ATOM 1358 O O . ASP A 1 164 ? 22.956 -66.453 43.277 1.00 30.88 165 ASP A O 1
ATOM 1363 N N . GLY A 1 165 ? 22.483 -67.733 45.049 1.00 24.97 166 GLY A N 1
ATOM 1364 C CA . GLY A 1 165 ? 22.329 -66.580 45.928 1.00 21.96 166 GLY A CA 1
ATOM 1365 C C . GLY A 1 165 ? 20.962 -65.906 45.751 1.00 20.12 166 GLY A C 1
ATOM 1366 O O . GLY A 1 165 ? 20.758 -64.733 46.113 1.00 20.46 166 GLY A O 1
ATOM 1367 N N . LYS A 1 166 ? 20.021 -66.658 45.197 1.00 19.66 167 LYS A N 1
ATOM 1368 C CA . LYS A 1 166 ? 18.704 -66.106 44.910 1.00 17.75 167 LYS A CA 1
ATOM 1369 C C . LYS A 1 166 ? 17.596 -66.700 45.763 1.00 15.73 167 LYS A C 1
ATOM 1370 O O . LYS A 1 166 ? 17.732 -67.793 46.321 1.00 17.61 167 LYS A O 1
ATOM 1376 N N . LEU A 1 167 ? 16.499 -65.956 45.829 1.00 14.03 168 LEU A N 1
ATOM 1377 C CA . LEU A 1 167 ? 15.346 -66.325 46.642 1.00 13.97 168 LEU A CA 1
ATOM 1378 C C . LEU A 1 167 ? 14.320 -67.065 45.806 1.00 13.40 168 LEU A C 1
ATOM 1379 O O . LEU A 1 167 ? 13.678 -66.488 44.928 1.00 15.07 168 LEU A O 1
ATOM 1384 N N . ASP A 1 168 ? 14.140 -68.334 46.120 1.00 14.67 169 ASP A N 1
ATOM 1385 C CA . ASP A 1 168 ? 13.173 -69.159 45.400 1.00 16.70 169 ASP A CA 1
ATOM 1386 C C . ASP A 1 168 ? 11.757 -68.999 45.932 1.00 16.01 169 ASP A C 1
ATOM 1387 O O . ASP A 1 168 ? 11.555 -68.778 47.127 1.00 14.88 169 ASP A O 1
ATOM 1392 N N . VAL A 1 169 ? 10.759 -69.131 45.054 1.00 14.95 170 VAL A N 1
ATOM 1393 C CA . VAL A 1 169 ? 9.366 -68.993 45.472 1.00 12.63 170 VAL A CA 1
ATOM 1394 C C . VAL A 1 169 ? 8.958 -70.058 46.526 1.00 13.74 170 VAL A C 1
ATOM 1395 O O . VAL A 1 169 ? 8.124 -69.778 47.373 1.00 14.56 170 VAL A O 1
ATOM 1399 N N . ASP A 1 170 ? 9.556 -71.236 46.533 1.00 15.94 171 ASP A N 1
ATOM 1400 C CA . ASP A 1 170 ? 9.122 -72.222 47.514 1.00 16.05 171 ASP A CA 1
ATOM 1401 C C . ASP A 1 170 ? 9.592 -71.781 48.917 1.00 15.35 171 ASP A C 1
ATOM 1402 O O . ASP A 1 170 ? 8.841 -71.908 49.903 1.00 17.00 171 ASP A O 1
ATOM 1407 N N . GLU A 1 171 ? 10.787 -71.192 48.987 1.00 12.16 172 GLU A N 1
ATOM 1408 C CA . GLU A 1 171 ? 11.292 -70.662 50.248 1.00 13.04 172 GLU A CA 1
ATOM 1409 C C . GLU A 1 171 ? 10.490 -69.481 50.738 1.00 11.70 172 GLU A C 1
ATOM 1410 O O . GLU A 1 171 ? 10.094 -69.432 51.911 1.00 12.11 172 GLU A O 1
ATOM 1416 N N . MET A 1 172 ? 10.211 -68.542 49.849 1.00 10.44 173 MET A N 1
ATOM 1417 C CA . MET A 1 172 ? 9.433 -67.408 50.286 1.00 9.50 173 MET A CA 1
ATOM 1418 C C . MET A 1 172 ? 8.008 -67.822 50.677 1.00 10.89 173 MET A C 1
ATOM 1419 O O . MET A 1 172 ? 7.410 -67.223 51.580 1.00 10.85 173 MET A O 1
ATOM 1424 N N . THR A 1 173 ? 7.435 -68.804 49.994 1.00 10.77 174 THR A N 1
ATOM 1425 C CA . THR A 1 173 ? 6.131 -69.331 50.413 1.00 13.15 174 THR A CA 1
ATOM 1426 C C . THR A 1 173 ? 6.188 -69.937 51.830 1.00 12.08 174 THR A C 1
ATOM 1427 O O . THR A 1 173 ? 5.314 -69.575 52.669 1.00 11.75 174 THR A O 1
ATOM 1431 N N . ARG A 1 174 ? 7.205 -70.761 52.124 1.00 12.51 175 ARG A N 1
ATOM 1432 C CA . ARG A 1 174 ? 7.294 -71.327 53.484 1.00 12.41 175 ARG A CA 1
ATOM 1433 C C . ARG A 1 174 ? 7.412 -70.206 54.527 1.00 11.56 175 ARG A C 1
ATOM 1434 O O . ARG A 1 174 ? 6.781 -70.243 55.627 1.00 12.41 175 ARG A O 1
ATOM 1442 N N . GLN A 1 175 ? 8.208 -69.196 54.172 1.00 12.46 176 GLN A N 1
ATOM 1443 C CA . GLN A 1 175 ? 8.399 -68.081 55.089 1.00 10.64 176 GLN A CA 1
ATOM 1444 C C . GLN A 1 175 ? 7.075 -67.334 55.298 1.00 11.62 176 GLN A C 1
ATOM 1445 O O . GLN A 1 175 ? 6.735 -66.962 56.414 1.00 13.07 176 GLN A O 1
ATOM 1451 N N . HIS A 1 176 ? 6.335 -67.111 54.222 1.00 12.75 177 HIS A N 1
ATOM 1452 C CA . HIS A 1 176 ? 5.047 -66.432 54.306 1.00 12.78 177 HIS A CA 1
ATOM 1453 C C . HIS A 1 176 ? 4.038 -67.197 55.138 1.00 12.84 177 HIS A C 1
ATOM 1454 O O . HIS A 1 176 ? 3.268 -66.596 55.870 1.00 11.61 177 HIS A O 1
ATOM 1461 N N . LEU A 1 177 ? 4.020 -68.525 55.017 1.00 11.19 178 LEU A N 1
ATOM 1462 C CA . LEU A 1 177 ? 3.104 -69.304 55.845 1.00 10.59 178 LEU A CA 1
ATOM 1463 C C . LEU A 1 177 ? 3.402 -69.034 57.301 1.00 12.69 178 LEU A C 1
ATOM 1464 O O . LEU A 1 177 ? 2.457 -68.805 58.105 1.00 14.49 178 LEU A O 1
ATOM 1469 N N . GLY A 1 178 ? 4.690 -69.000 57.648 1.00 11.54 179 GLY A N 1
ATOM 1470 C CA . GLY A 1 178 ? 5.028 -68.762 59.056 1.00 10.29 179 GLY A CA 1
ATOM 1471 C C . GLY A 1 178 ? 4.906 -67.307 59.522 1.00 14.23 179 GLY A C 1
ATOM 1472 O O . GLY A 1 178 ? 4.738 -67.036 60.721 1.00 19.47 179 GLY A O 1
ATOM 1473 N N . PHE A 1 179 ? 4.947 -66.367 58.587 1.00 11.58 180 PHE A N 1
ATOM 1474 C CA . PHE A 1 179 ? 4.924 -64.940 58.933 1.00 11.11 180 PHE A CA 1
ATOM 1475 C C . PHE A 1 179 ? 3.499 -64.341 58.905 1.00 12.97 180 PHE A C 1
ATOM 1476 O O . PHE A 1 179 ? 3.070 -63.666 59.864 1.00 12.20 180 PHE A O 1
ATOM 1484 N N . TRP A 1 180 ? 2.748 -64.606 57.830 1.00 10.81 181 TRP A N 1
ATOM 1485 C CA . TRP A 1 180 ? 1.410 -64.048 57.672 1.00 10.45 181 TRP A CA 1
ATOM 1486 C C . TRP A 1 180 ? 0.345 -64.898 58.345 1.00 11.35 181 TRP A C 1
ATOM 1487 O O . TRP A 1 180 ? -0.696 -64.329 58.741 1.00 11.45 181 TRP A O 1
ATOM 1498 N N . TYR A 1 181 ? 0.562 -66.218 58.480 1.00 10.79 182 TYR A N 1
ATOM 1499 C CA . TYR A 1 181 ? -0.512 -67.123 58.963 1.00 9.74 182 TYR A CA 1
ATOM 1500 C C . TYR A 1 181 ? -0.295 -67.751 60.342 1.00 15.45 182 TYR A C 1
ATOM 1501 O O . TYR A 1 181 ? -1.175 -67.693 61.165 1.00 13.74 182 TYR A O 1
ATOM 1510 N N . SER A 1 182 ? 0.854 -68.406 60.602 1.00 19.42 183 SER A N 1
ATOM 1511 C CA . SER A 1 182 ? 0.943 -69.269 61.809 1.00 16.86 183 SER A CA 1
ATOM 1512 C C . SER A 1 182 ? 1.744 -68.680 62.977 1.00 20.74 183 SER A C 1
ATOM 1513 O O . SER A 1 182 ? 1.771 -69.293 64.060 1.00 23.33 183 SER A O 1
ATOM 1516 N N . VAL A 1 183 ? 2.367 -67.496 62.798 1.00 17.12 184 VAL A N 1
ATOM 1517 C CA . VAL A 1 183 ? 3.283 -66.914 63.786 1.00 16.48 184 VAL A CA 1
ATOM 1518 C C . VAL A 1 183 ? 4.463 -67.852 64.225 1.00 23.04 184 VAL A C 1
ATOM 1519 O O . VAL A 1 183 ? 4.736 -68.062 65.420 1.00 22.76 184 VAL A O 1
ATOM 1523 N N . ASP A 1 184 ? 5.172 -68.397 63.248 1.00 15.41 185 ASP A N 1
ATOM 1524 C CA . ASP A 1 184 ? 6.289 -69.310 63.491 1.00 16.76 185 ASP A CA 1
ATOM 1525 C C . ASP A 1 184 ? 7.519 -68.493 63.908 1.00 14.14 185 ASP A C 1
ATOM 1526 O O . ASP A 1 184 ? 7.941 -67.636 63.157 1.00 14.77 185 ASP A O 1
ATOM 1531 N N . SER A 1 185 ? 8.085 -68.733 65.092 1.00 15.93 186 SER A N 1
ATOM 1532 C CA . SER A 1 185 ? 9.236 -67.942 65.551 1.00 19.49 186 SER A CA 1
ATOM 1533 C C . SER A 1 185 ? 10.430 -67.951 64.576 1.00 16.93 186 SER A C 1
ATOM 1534 O O . SER A 1 185 ? 11.223 -66.992 64.526 1.00 19.00 186 SER A O 1
ATOM 1537 N N . THR A 1 186 ? 10.570 -69.019 63.799 1.00 14.89 187 THR A N 1
ATOM 1538 C CA . THR A 1 186 ? 11.710 -69.119 62.901 1.00 17.45 187 THR A CA 1
ATOM 1539 C C . THR A 1 186 ? 11.564 -68.214 61.684 1.00 17.17 187 THR A C 1
ATOM 1540 O O . THR A 1 186 ? 12.546 -67.973 60.975 1.00 19.59 187 THR A O 1
ATOM 1544 N N . CYS A 1 187 ? 10.375 -67.657 61.477 1.00 12.99 188 CYS A N 1
ATOM 1545 C CA . CYS A 1 187 ? 10.125 -66.712 60.387 1.00 12.77 188 CYS A CA 1
ATOM 1546 C C . CYS A 1 187 ? 10.181 -65.250 60.823 1.00 13.63 188 CYS A C 1
ATOM 1547 O O . CYS A 1 187 ? 9.989 -64.345 60.008 1.00 14.31 188 CYS A O 1
ATOM 1550 N N . GLU A 1 188 ? 10.421 -65.020 62.114 1.00 13.44 189 GLU A N 1
ATOM 1551 C CA . GLU A 1 188 ? 10.505 -63.645 62.615 1.00 17.07 189 GLU A CA 1
ATOM 1552 C C . GLU A 1 188 ? 11.694 -62.962 61.971 1.00 12.34 189 GLU A C 1
ATOM 1553 O O . GLU A 1 188 ? 12.768 -63.574 61.842 1.00 14.26 189 GLU A O 1
ATOM 1559 N N . GLY A 1 189 ? 11.511 -61.714 61.537 1.00 12.55 190 GLY A N 1
ATOM 1560 C CA . GLY A 1 189 ? 12.603 -60.993 60.921 1.00 14.44 190 GLY A CA 1
ATOM 1561 C C . GLY A 1 189 ? 12.532 -60.981 59.404 1.00 13.25 190 GLY A C 1
ATOM 1562 O O . GLY A 1 189 ? 13.356 -60.343 58.784 1.00 11.07 190 GLY A O 1
ATOM 1563 N N . LEU A 1 190 ? 11.565 -61.680 58.821 1.00 11.05 191 LEU A N 1
ATOM 1564 C CA 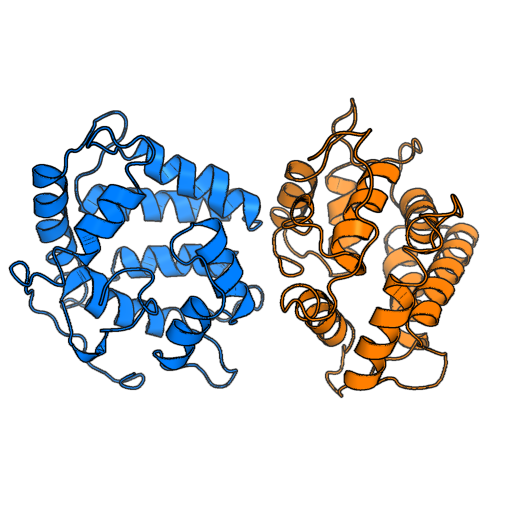. LEU A 1 190 ? 11.485 -61.894 57.358 1.00 9.47 191 LEU A CA 1
ATOM 1565 C C . LEU A 1 190 ? 11.567 -60.621 56.513 1.00 11.64 191 LEU A C 1
ATOM 1566 O O . LEU A 1 190 ? 12.226 -60.625 55.469 1.00 11.28 191 LEU A O 1
ATOM 1571 N N . TYR A 1 191 ? 10.970 -59.513 56.975 1.00 9.60 192 TYR A N 1
ATOM 1572 C CA . TYR A 1 191 ? 10.909 -58.292 56.171 1.00 10.00 192 TYR A CA 1
ATOM 1573 C C . TYR A 1 191 ? 11.905 -57.260 56.700 1.00 10.35 192 TYR A C 1
ATOM 1574 O O . TYR A 1 191 ? 11.827 -56.083 56.316 1.00 12.60 192 TYR A O 1
ATOM 1583 N N . GLY A 1 192 ? 12.869 -57.675 57.532 1.00 9.90 193 GLY A N 1
ATOM 1584 C CA . GLY A 1 192 ? 13.873 -56.754 58.038 1.00 11.49 193 GLY A CA 1
ATOM 1585 C C . GLY A 1 192 ? 13.285 -55.596 58.852 1.00 12.36 193 GLY A C 1
ATOM 1586 O O . GLY A 1 192 ? 13.856 -54.514 58.907 1.00 12.83 193 GLY A O 1
ATOM 1587 N N . GLY A 1 193 ? 12.120 -55.820 59.458 1.00 14.46 194 GLY A N 1
ATOM 1588 C CA . GLY A 1 193 ? 11.453 -54.775 60.218 1.00 16.63 194 GLY A CA 1
ATOM 1589 C C . GLY A 1 193 ? 10.549 -53.882 59.380 1.00 14.16 194 GLY A C 1
ATOM 1590 O O . GLY A 1 193 ? 9.776 -53.085 59.953 1.00 14.65 194 GLY A O 1
ATOM 1591 N N . ALA A 1 194 ? 10.587 -54.008 58.053 1.00 12.03 195 ALA A N 1
ATOM 1592 C CA . ALA A 1 194 ? 9.723 -53.138 57.220 1.00 12.21 195 ALA A CA 1
ATOM 1593 C C . ALA A 1 194 ? 8.258 -53.406 57.524 1.00 11.89 195 ALA A C 1
ATOM 1594 O O . ALA A 1 194 ? 7.437 -52.498 57.533 1.00 12.51 195 ALA A O 1
ATOM 1596 N N . VAL A 1 195 ? 7.947 -54.685 57.710 1.00 13.63 196 VAL A N 1
ATOM 1597 C CA . VAL A 1 195 ? 6.704 -55.152 58.333 1.00 11.73 196 VAL A CA 1
ATOM 1598 C C . VAL A 1 195 ? 7.161 -55.700 59.689 1.00 13.87 196 VAL A C 1
ATOM 1599 O O . VAL A 1 195 ? 8.200 -56.373 59.768 1.00 15.84 196 VAL A O 1
ATOM 1603 N N . PRO A 1 196 ? 6.415 -55.429 60.768 1.00 13.90 197 PRO A N 1
ATOM 1604 C CA . PRO A 1 196 ? 6.983 -55.746 62.078 1.00 15.13 197 PRO A CA 1
ATOM 1605 C C . PRO A 1 196 ? 7.214 -57.218 62.414 1.00 14.01 197 PRO A C 1
ATOM 1606 O O . PRO A 1 196 ? 6.516 -58.092 61.928 1.00 14.90 197 PRO A O 1
ATOM 1610 N N . TYR A 1 197 ? 8.258 -57.439 63.220 1.00 13.50 198 TYR A N 1
ATOM 1611 C CA . TYR A 1 197 ? 8.629 -58.728 63.767 1.00 13.86 198 TYR A CA 1
ATOM 1612 C C . TYR A 1 197 ? 9.201 -59.625 62.666 1.00 17.68 198 TYR A C 1
ATOM 1613 O O . TYR A 1 197 ? 8.829 -60.796 62.547 1.00 15.44 198 TYR A O 1
ATOM 1623 N N . SER B 1 1 ? 6.304 -38.715 33.125 1.00 50.33 2 SER B N 1
ATOM 1624 C CA . SER B 1 1 ? 7.605 -38.175 32.738 1.00 45.03 2 SER B CA 1
ATOM 1625 C C . SER B 1 1 ? 7.929 -36.940 33.579 1.00 37.79 2 SER B C 1
ATOM 1626 O O . SER B 1 1 ? 7.543 -36.867 34.759 1.00 38.13 2 SER B O 1
ATOM 1629 N N . MET B 1 2 ? 8.690 -36.014 32.987 1.00 26.09 3 MET B N 1
ATOM 1630 C CA . MET B 1 2 ? 8.915 -34.688 33.573 1.00 26.92 3 MET B CA 1
ATOM 1631 C C . MET B 1 2 ? 8.594 -33.610 32.544 1.00 27.53 3 MET B C 1
ATOM 1632 O O . MET B 1 2 ? 8.843 -32.433 32.784 1.00 23.79 3 MET B O 1
ATOM 1637 N N . GLY B 1 3 ? 8.023 -34.002 31.408 1.00 31.47 4 GLY B N 1
ATOM 1638 C CA . GLY B 1 3 ? 7.753 -33.026 30.368 1.00 37.22 4 GLY B CA 1
ATOM 1639 C C . GLY B 1 3 ? 8.974 -32.785 29.488 1.00 39.75 4 GLY B C 1
ATOM 1640 O O . GLY B 1 3 ? 10.026 -33.412 29.665 1.00 47.89 4 GLY B O 1
ATOM 1641 N N . SER B 1 4 ? 8.839 -31.871 28.534 1.00 34.93 5 SER B N 1
ATOM 1642 C CA . SER B 1 4 ? 9.889 -31.619 27.548 1.00 35.80 5 SER B CA 1
ATOM 1643 C C . SER B 1 4 ? 10.839 -30.483 27.928 1.00 36.92 5 SER B C 1
ATOM 1644 O O . SER B 1 4 ? 11.883 -30.315 27.294 1.00 39.03 5 SER B O 1
ATOM 1647 N N . ARG B 1 5 ? 10.476 -29.703 28.950 1.00 29.35 6 ARG B N 1
ATOM 1648 C CA . ARG B 1 5 ? 11.296 -28.567 29.378 1.00 31.28 6 ARG B CA 1
ATOM 1649 C C . ARG B 1 5 ? 12.011 -28.872 30.696 1.00 32.66 6 ARG B C 1
ATOM 1650 O O . ARG B 1 5 ? 12.410 -27.952 31.431 1.00 33.10 6 ARG B O 1
ATOM 1658 N N . TYR B 1 6 ? 12.202 -30.162 30.967 1.00 30.91 7 TYR B N 1
ATOM 1659 C CA . TYR B 1 6 ? 12.867 -30.587 32.182 1.00 32.35 7 TYR B CA 1
ATOM 1660 C C . TYR B 1 6 ? 14.374 -30.424 32.053 1.00 35.39 7 TYR B C 1
ATOM 1661 O O . TYR B 1 6 ? 14.970 -30.933 31.100 1.00 42.39 7 TYR B O 1
ATOM 1670 N N . ALA B 1 7 ? 14.983 -29.761 33.038 1.00 29.68 8 ALA B N 1
ATOM 1671 C CA . ALA B 1 7 ? 16.426 -29.530 33.054 1.00 30.85 8 ALA B CA 1
ATOM 1672 C C . ALA B 1 7 ? 17.154 -30.745 33.621 1.00 32.25 8 ALA B C 1
ATOM 1673 O O . ALA B 1 7 ? 16.863 -31.213 34.727 1.00 35.23 8 ALA B O 1
ATOM 1675 N N . VAL B 1 8 ? 18.094 -31.250 32.831 1.00 27.91 9 VAL B N 1
ATOM 1676 C CA . VAL B 1 8 ? 18.909 -32.401 33.184 1.00 26.95 9 VAL B CA 1
ATOM 1677 C C . VAL B 1 8 ? 19.636 -32.232 34.527 1.00 19.90 9 VAL B C 1
ATOM 1678 O O . VAL B 1 8 ? 20.176 -31.151 34.833 1.00 22.14 9 VAL B O 1
ATOM 1682 N N . LYS B 1 9 ? 19.635 -33.307 35.321 1.00 19.93 10 LYS B N 1
ATOM 1683 C CA . LYS B 1 9 ? 20.510 -33.417 36.490 1.00 19.82 10 LYS B CA 1
ATOM 1684 C C . LYS B 1 9 ? 21.962 -33.493 35.998 1.00 19.84 10 LYS B C 1
ATOM 1685 O O . LYS B 1 9 ? 22.303 -34.319 35.137 1.00 24.72 10 LYS B O 1
ATOM 1691 N N . LEU B 1 10 ? 22.819 -32.637 36.529 1.00 20.54 11 LEU B N 1
ATOM 1692 C CA . LEU B 1 10 ? 24.195 -32.598 36.019 1.00 25.03 11 LEU B CA 1
ATOM 1693 C C . LEU B 1 10 ? 25.267 -33.084 36.981 1.00 23.21 11 LEU B C 1
ATOM 1694 O O . LEU B 1 10 ? 26.462 -33.029 36.622 1.00 26.57 11 LEU B O 1
ATOM 1699 N N . ASP B 1 11 ? 24.878 -33.538 38.177 1.00 22.66 12 ASP B N 1
ATOM 1700 C CA . ASP B 1 11 ? 25.871 -34.128 39.080 1.00 28.40 12 ASP B CA 1
ATOM 1701 C C . ASP B 1 11 ? 25.727 -35.651 39.171 1.00 25.87 12 ASP B C 1
ATOM 1702 O O . ASP B 1 11 ? 24.711 -36.231 38.798 1.00 23.38 12 ASP B O 1
ATOM 1707 N N . THR B 1 12 ? 26.796 -36.287 39.628 1.00 24.10 13 THR B N 1
ATOM 1708 C CA . THR B 1 12 ? 26.902 -37.737 39.589 1.00 19.92 13 THR B CA 1
ATOM 1709 C C . THR B 1 12 ? 26.584 -38.358 40.943 1.00 22.87 13 THR B C 1
ATOM 1710 O O . THR B 1 12 ? 26.550 -37.658 41.959 1.00 26.08 13 THR B O 1
ATOM 1714 N N . ASP B 1 13 ? 26.384 -39.668 40.951 1.00 19.63 14 ASP B N 1
ATOM 1715 C CA . ASP B 1 13 ? 26.060 -40.390 42.175 1.00 21.42 14 ASP B CA 1
ATOM 1716 C C . ASP B 1 13 ? 26.623 -41.805 42.029 1.00 15.91 14 ASP B C 1
ATOM 1717 O O . ASP B 1 13 ? 25.920 -42.817 42.098 1.00 18.04 14 ASP B O 1
ATOM 1722 N N . PHE B 1 14 ? 27.940 -41.855 41.880 1.00 15.85 15 PHE B N 1
ATOM 1723 C CA . PHE B 1 14 ? 28.581 -43.098 41.477 1.00 18.31 15 PHE B CA 1
ATOM 1724 C C . PHE B 1 14 ? 28.579 -44.140 42.594 1.00 19.11 15 PHE B C 1
ATOM 1725 O O . PHE B 1 14 ? 28.660 -45.341 42.313 1.00 23.41 15 PHE B O 1
ATOM 1733 N N . ASP B 1 15 ? 28.421 -43.717 43.845 1.00 16.84 16 ASP B N 1
ATOM 1734 C CA . ASP B 1 15 ? 28.391 -44.702 44.923 1.00 19.97 16 ASP B CA 1
ATOM 1735 C C . ASP B 1 15 ? 26.980 -45.176 45.256 1.00 21.95 16 ASP B C 1
ATOM 1736 O O . ASP B 1 15 ? 26.780 -45.933 46.206 1.00 24.05 16 ASP B O 1
ATOM 1741 N N . ASN B 1 16 ? 26.011 -44.755 44.456 1.00 18.32 17 ASN B N 1
ATOM 1742 C CA . ASN B 1 16 ? 24.631 -45.224 44.612 1.00 20.38 17 ASN B CA 1
ATOM 1743 C C . ASN B 1 16 ? 24.532 -46.656 44.119 1.00 17.93 17 ASN B C 1
ATOM 1744 O O . ASN B 1 16 ? 24.900 -46.946 42.977 1.00 15.40 17 ASN B O 1
ATOM 1749 N N . PRO B 1 17 ? 24.030 -47.586 44.969 1.00 16.30 18 PRO B N 1
ATOM 1750 C CA . PRO B 1 17 ? 23.943 -48.977 44.512 1.00 18.55 18 PRO B CA 1
ATOM 1751 C C . PRO B 1 17 ? 23.065 -49.165 43.273 1.00 13.02 18 PRO B C 1
ATOM 1752 O O . PRO B 1 17 ? 23.305 -50.117 42.543 1.00 15.17 18 PRO B O 1
ATOM 1756 N N . LYS B 1 18 ? 22.103 -48.287 43.010 1.00 14.47 19 LYS B N 1
ATOM 1757 C CA . LYS B 1 18 ? 21.316 -48.435 41.783 1.00 16.58 19 LYS B CA 1
ATOM 1758 C C . LYS B 1 18 ? 22.164 -48.198 40.528 1.00 11.84 19 LYS B C 1
ATOM 1759 O O . LYS B 1 18 ? 21.964 -48.848 39.514 1.00 13.76 19 LYS B O 1
ATOM 1765 N N . TRP B 1 19 ? 23.086 -47.245 40.600 1.00 12.07 20 TRP B N 1
ATOM 1766 C CA . TRP B 1 19 ? 23.960 -46.942 39.446 1.00 12.05 20 TRP B CA 1
ATOM 1767 C C . TRP B 1 19 ? 24.885 -48.143 39.171 1.00 10.46 20 TRP B C 1
ATOM 1768 O O . TRP B 1 19 ? 25.026 -48.635 38.004 1.00 12.87 20 TRP B O 1
ATOM 1779 N N . ILE B 1 20 ? 25.523 -48.592 40.246 1.00 12.11 21 ILE B N 1
ATOM 1780 C CA A ILE B 1 20 ? 26.399 -49.760 40.159 0.53 11.83 21 ILE B CA 1
ATOM 1781 C CA B ILE B 1 20 ? 26.382 -49.778 40.197 0.47 11.52 21 ILE B CA 1
ATOM 1782 C C . ILE B 1 20 ? 25.613 -50.970 39.631 1.00 11.70 21 ILE B C 1
ATOM 1783 O O . ILE B 1 20 ? 26.111 -51.669 38.748 1.00 12.86 21 ILE B O 1
ATOM 1792 N N . ALA B 1 21 ? 24.393 -51.191 40.121 1.00 13.22 22 ALA B N 1
ATOM 1793 C CA . ALA B 1 21 ? 23.585 -52.348 39.710 1.00 12.49 22 ALA B CA 1
ATOM 1794 C C . ALA B 1 21 ? 23.212 -52.265 38.237 1.00 11.66 22 ALA B C 1
ATOM 1795 O O . ALA B 1 21 ? 23.241 -53.280 37.530 1.00 14.34 22 ALA B O 1
ATOM 1797 N N . ARG B 1 22 ? 22.876 -51.059 37.759 1.00 10.16 23 ARG B N 1
ATOM 1798 C CA . ARG B 1 22 ? 22.580 -50.911 36.332 1.00 12.03 23 ARG B CA 1
ATOM 1799 C C . ARG B 1 22 ? 23.752 -51.336 35.474 1.00 12.53 23 ARG B C 1
ATOM 1800 O O . ARG B 1 22 ? 23.599 -52.129 34.496 1.00 12.04 23 ARG B O 1
ATOM 1808 N N . HIS B 1 23 ? 24.944 -50.830 35.829 1.00 10.97 24 HIS B N 1
ATOM 1809 C CA . HIS B 1 23 ? 26.093 -51.173 34.995 1.00 10.68 24 HIS B CA 1
ATOM 1810 C C . HIS B 1 23 ? 26.644 -52.595 35.212 1.00 10.36 24 HIS B C 1
ATOM 1811 O O . HIS B 1 23 ? 27.199 -53.189 34.316 1.00 11.87 24 HIS B O 1
ATOM 1818 N N . LYS B 1 24 ? 26.477 -53.157 36.395 1.00 11.18 25 LYS B N 1
ATOM 1819 C CA . LYS B 1 24 ? 26.877 -54.530 36.656 1.00 14.43 25 LYS B CA 1
ATOM 1820 C C . LYS B 1 24 ? 25.966 -55.469 35.866 1.00 12.49 25 LYS B C 1
ATOM 1821 O O . LYS B 1 24 ? 26.412 -56.445 35.275 1.00 14.25 25 LYS B O 1
ATOM 1827 N N . HIS B 1 25 ? 24.685 -55.127 35.820 1.00 11.46 26 HIS B N 1
ATOM 1828 C CA . HIS B 1 25 ? 23.729 -55.874 35.007 1.00 14.36 26 HIS B CA 1
ATOM 1829 C C . HIS B 1 25 ? 24.147 -55.826 33.540 1.00 12.39 26 HIS B C 1
ATOM 1830 O O . HIS B 1 25 ? 24.244 -56.864 32.857 1.00 14.09 26 HIS B O 1
ATOM 1837 N N . MET B 1 26 ? 24.443 -54.614 33.038 1.00 10.72 27 MET B N 1
ATOM 1838 C CA . MET B 1 26 ? 24.843 -54.570 31.624 1.00 12.44 27 MET B CA 1
ATOM 1839 C C . MET B 1 26 ? 26.164 -55.272 31.359 1.00 11.61 27 MET B C 1
ATOM 1840 O O . MET B 1 26 ? 26.352 -55.898 30.315 1.00 13.44 27 MET B O 1
ATOM 1845 N N . PHE B 1 27 ? 27.131 -55.156 32.264 1.00 11.79 28 PHE B N 1
ATOM 1846 C CA . PHE B 1 27 ? 28.404 -55.820 32.085 1.00 11.74 28 PHE B CA 1
ATOM 1847 C C . PHE B 1 27 ? 28.215 -57.330 31.983 1.00 11.55 28 PHE B C 1
ATOM 1848 O O . PHE B 1 27 ? 28.782 -57.974 31.100 1.00 14.17 28 PHE B O 1
ATOM 1856 N N . ASN B 1 28 ? 27.428 -57.887 32.888 1.00 13.18 29 ASN B N 1
ATOM 1857 C CA . ASN B 1 28 ? 27.180 -59.339 32.872 1.00 17.32 29 ASN B CA 1
ATOM 1858 C C . ASN B 1 28 ? 26.418 -59.796 31.622 1.00 13.66 29 ASN B C 1
ATOM 1859 O O . ASN B 1 28 ? 26.713 -60.873 31.034 1.00 15.89 29 ASN B O 1
ATOM 1864 N N . PHE B 1 29 ? 25.490 -58.953 31.200 1.00 15.73 30 PHE B N 1
ATOM 1865 C CA . PHE B 1 29 ? 24.766 -59.144 29.929 1.00 16.61 30 PHE B CA 1
ATOM 1866 C C . PHE B 1 29 ? 25.692 -59.180 28.703 1.00 12.69 30 PHE B C 1
ATOM 1867 O O . PHE B 1 29 ? 25.649 -60.111 27.872 1.00 16.84 30 PHE B O 1
ATOM 1875 N N . LEU B 1 30 ? 26.613 -58.212 28.631 1.00 12.34 31 LEU B N 1
ATOM 1876 C CA . LEU B 1 30 ? 27.549 -58.094 27.536 1.00 12.98 31 LEU B CA 1
ATOM 1877 C C . LEU B 1 30 ? 28.661 -59.150 27.592 1.00 14.59 31 LEU B C 1
ATOM 1878 O O . LEU B 1 30 ? 29.253 -59.471 26.565 1.00 20.43 31 LEU B O 1
ATOM 1883 N N . ASP B 1 31 ? 28.927 -59.676 28.789 1.00 14.82 32 ASP B N 1
ATOM 1884 C CA . ASP B 1 31 ? 29.885 -60.760 28.985 1.00 18.84 32 ASP B CA 1
ATOM 1885 C C . ASP B 1 31 ? 29.198 -62.049 28.609 1.00 19.05 32 ASP B C 1
ATOM 1886 O O . ASP B 1 31 ? 28.783 -62.848 29.463 1.00 18.46 32 ASP B O 1
ATOM 1891 N N . ILE B 1 32 ? 29.110 -62.238 27.301 1.00 22.85 33 ILE B N 1
ATOM 1892 C CA . ILE B 1 32 ? 28.277 -63.267 26.711 1.00 29.00 33 ILE B CA 1
ATOM 1893 C C . ILE B 1 32 ? 28.821 -64.652 27.053 1.00 29.65 33 ILE B C 1
ATOM 1894 O O . ILE B 1 32 ? 28.062 -65.616 27.160 1.00 28.88 33 ILE B O 1
ATOM 1899 N N . ASN B 1 33 ? 30.130 -64.746 27.281 1.00 23.40 34 ASN B N 1
ATOM 1900 C CA . ASN B 1 33 ? 30.719 -66.041 27.638 1.00 22.19 34 ASN B CA 1
ATOM 1901 C C . ASN B 1 33 ? 31.077 -66.164 29.109 1.00 19.22 34 ASN B C 1
ATOM 1902 O O . ASN B 1 33 ? 31.819 -67.079 29.492 1.00 20.58 34 ASN B O 1
ATOM 1907 N N . SER B 1 34 ? 30.576 -65.232 29.904 1.00 21.15 35 SER B N 1
ATOM 1908 C CA . SER B 1 34 ? 30.777 -65.162 31.353 1.00 20.51 35 SER B CA 1
ATOM 1909 C C . SER B 1 34 ? 32.199 -65.432 31.809 1.00 19.79 35 SER B C 1
ATOM 1910 O O . SER B 1 34 ? 32.413 -66.221 32.758 1.00 28.84 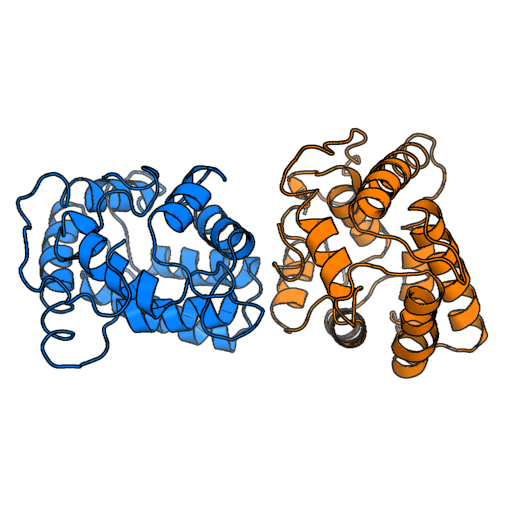35 SER B O 1
ATOM 1913 N N . ASN B 1 35 ? 33.171 -64.806 31.154 1.00 18.42 36 ASN B N 1
ATOM 1914 C CA . ASN B 1 35 ? 34.563 -64.999 31.549 1.00 19.77 36 ASN B CA 1
ATOM 1915 C C . ASN B 1 35 ? 35.129 -63.764 32.268 1.00 19.21 36 ASN B C 1
ATOM 1916 O O . ASN B 1 35 ? 36.337 -63.682 32.517 1.00 22.76 36 ASN B O 1
ATOM 1921 N N . GLY B 1 36 ? 34.251 -62.817 32.607 1.00 21.39 37 GLY B N 1
ATOM 1922 C CA . GLY B 1 36 ? 34.647 -61.627 33.362 1.00 20.73 37 GLY B CA 1
ATOM 1923 C C . GLY B 1 36 ? 35.296 -60.514 32.555 1.00 21.85 37 GLY B C 1
ATOM 1924 O O . GLY B 1 36 ? 35.924 -59.597 33.113 1.00 21.33 37 GLY B O 1
ATOM 1925 N N . GLN B 1 37 ? 35.243 -60.607 31.229 1.00 19.01 38 GLN B N 1
ATOM 1926 C CA . GLN B 1 37 ? 35.789 -59.523 30.433 1.00 20.90 38 GLN B CA 1
ATOM 1927 C C . GLN B 1 37 ? 35.017 -59.298 29.137 1.00 26.73 38 GLN B C 1
ATOM 1928 O O . GLN B 1 37 ? 34.316 -60.195 28.659 1.00 22.84 38 GLN B O 1
ATOM 1934 N N . ILE B 1 38 ? 35.095 -58.070 28.624 1.00 19.47 39 ILE B N 1
ATOM 1935 C CA . ILE B 1 38 ? 34.495 -57.708 27.340 1.00 19.41 39 ILE B CA 1
ATOM 1936 C C . ILE B 1 38 ? 35.470 -56.861 26.550 1.00 17.67 39 ILE B C 1
ATOM 1937 O O . ILE B 1 38 ? 36.474 -56.368 27.091 1.00 20.65 39 ILE B O 1
ATOM 1942 N N . ASN B 1 39 ? 35.224 -56.714 25.254 1.00 16.48 40 ASN B N 1
ATOM 1943 C CA . ASN B 1 39 ? 36.047 -55.836 24.448 1.00 15.39 40 ASN B CA 1
ATOM 1944 C C . ASN B 1 39 ? 35.248 -55.113 23.409 1.00 16.69 40 ASN B C 1
ATOM 1945 O O . ASN B 1 39 ? 34.052 -55.401 23.215 1.00 15.49 40 ASN B O 1
ATOM 1950 N N . LEU B 1 40 ? 35.878 -54.157 22.745 1.00 16.36 41 LEU B N 1
ATOM 1951 C CA . LEU B 1 40 ? 35.126 -53.359 21.785 1.00 12.82 41 LEU B CA 1
ATOM 1952 C C . LEU B 1 40 ? 34.697 -54.175 20.548 1.00 15.82 41 LEU B C 1
ATOM 1953 O O . LEU B 1 40 ? 33.669 -53.878 19.937 1.00 14.24 41 LEU B O 1
ATOM 1958 N N . ASN B 1 41 ? 35.517 -55.157 20.151 1.00 15.86 42 ASN B N 1
ATOM 1959 C CA . ASN B 1 41 ? 35.168 -56.009 19.011 1.00 14.60 42 ASN B CA 1
ATOM 1960 C C . ASN B 1 41 ? 33.785 -56.637 19.220 1.00 14.33 42 ASN B C 1
ATOM 1961 O O . ASN B 1 41 ? 33.005 -56.703 18.296 1.00 17.11 42 ASN B O 1
ATOM 1966 N N . GLU B 1 42 ? 33.528 -57.150 20.416 1.00 15.39 43 GLU B N 1
ATOM 1967 C CA . GLU B 1 42 ? 32.231 -57.769 20.730 1.00 15.31 43 GLU B CA 1
ATOM 1968 C C . GLU B 1 42 ? 31.082 -56.770 20.680 1.00 14.85 43 GLU B C 1
ATOM 1969 O O . GLU B 1 42 ? 29.956 -57.110 20.238 1.00 14.02 43 GLU B O 1
ATOM 1975 N N . MET B 1 43 ? 31.325 -55.555 21.160 1.00 10.42 44 MET B N 1
ATOM 1976 C CA . MET B 1 43 ? 30.284 -54.549 21.123 1.00 11.42 44 MET B CA 1
ATOM 1977 C C . MET B 1 43 ? 29.899 -54.205 19.697 1.00 12.58 44 MET B C 1
ATOM 1978 O O . MET B 1 43 ? 28.717 -54.009 19.374 1.00 11.72 44 MET B O 1
ATOM 1983 N N . VAL B 1 44 ? 30.922 -54.087 18.858 1.00 12.98 45 VAL B N 1
ATOM 1984 C CA . VAL B 1 44 ? 30.678 -53.707 17.478 1.00 11.19 45 VAL B CA 1
ATOM 1985 C C . VAL B 1 44 ? 30.120 -54.882 16.666 1.00 11.13 45 VAL B C 1
ATOM 1986 O O . VAL B 1 44 ? 29.262 -54.680 15.811 1.00 12.88 45 VAL B O 1
ATOM 1990 N N . HIS B 1 45 ? 30.518 -56.107 16.968 1.00 15.64 46 HIS B N 1
ATOM 1991 C CA . HIS B 1 45 ? 29.903 -57.254 16.329 1.00 14.55 46 HIS B CA 1
ATOM 1992 C C . HIS B 1 45 ? 28.425 -57.211 16.608 1.00 12.96 46 HIS B C 1
ATOM 1993 O O . HIS B 1 45 ? 27.569 -57.374 15.696 1.00 13.24 46 HIS B O 1
ATOM 2000 N N . LYS B 1 46 ? 28.087 -57.045 17.886 1.00 12.25 47 LYS B N 1
ATOM 2001 C CA . LYS B 1 46 ? 26.677 -56.979 18.269 1.00 13.11 47 LYS B CA 1
ATOM 2002 C C . LYS B 1 46 ? 25.943 -55.834 17.515 1.00 11.29 47 LYS B C 1
ATOM 2003 O O . LYS B 1 46 ? 24.843 -56.007 16.945 1.00 13.99 47 LYS B O 1
ATOM 2009 N N . ALA B 1 47 ? 26.519 -54.641 17.530 1.00 11.06 48 ALA B N 1
ATOM 2010 C CA . ALA B 1 47 ? 25.902 -53.500 16.892 1.00 11.73 48 ALA B CA 1
ATOM 2011 C C . ALA B 1 47 ? 25.697 -53.661 15.388 1.00 12.94 48 ALA B C 1
ATOM 2012 O O . ALA B 1 47 ? 24.608 -53.368 14.866 1.00 11.50 48 ALA B O 1
ATOM 2014 N N . SER B 1 48 ? 26.757 -54.074 14.692 1.00 12.00 49 SER B N 1
ATOM 2015 C CA . SER B 1 48 ? 26.764 -54.073 13.226 1.00 12.46 49 SER B CA 1
ATOM 2016 C C . SER B 1 48 ? 26.262 -55.353 12.592 1.00 12.22 49 SER B C 1
ATOM 2017 O O . SER B 1 48 ? 25.418 -55.325 11.681 1.00 16.19 49 SER B O 1
ATOM 2020 N N . ASN B 1 49 ? 26.710 -56.494 13.098 1.00 13.05 50 ASN B N 1
ATOM 2021 C CA . ASN B 1 49 ? 26.375 -57.757 12.463 1.00 13.66 50 ASN B CA 1
ATOM 2022 C C . ASN B 1 49 ? 25.073 -58.360 12.951 1.00 13.30 50 ASN B C 1
ATOM 2023 O O . ASN B 1 49 ? 24.478 -59.190 12.253 1.00 20.32 50 ASN B O 1
ATOM 2028 N N . ILE B 1 50 ? 24.618 -57.981 14.129 1.00 12.68 51 ILE B N 1
ATOM 2029 C CA . ILE B 1 50 ? 23.360 -58.498 14.641 1.00 13.59 51 ILE B CA 1
ATOM 2030 C C . ILE B 1 50 ? 22.258 -57.430 14.533 1.00 14.83 51 ILE B C 1
ATOM 2031 O O . ILE B 1 50 ? 21.378 -57.562 13.748 1.00 15.04 51 ILE B O 1
ATOM 2036 N N . ILE B 1 51 ? 22.386 -56.362 15.287 1.00 11.41 52 ILE B N 1
ATOM 2037 C CA . ILE B 1 51 ? 21.326 -55.343 15.345 1.00 12.61 52 ILE B CA 1
ATOM 2038 C C . ILE B 1 51 ? 21.097 -54.623 13.980 1.00 13.57 52 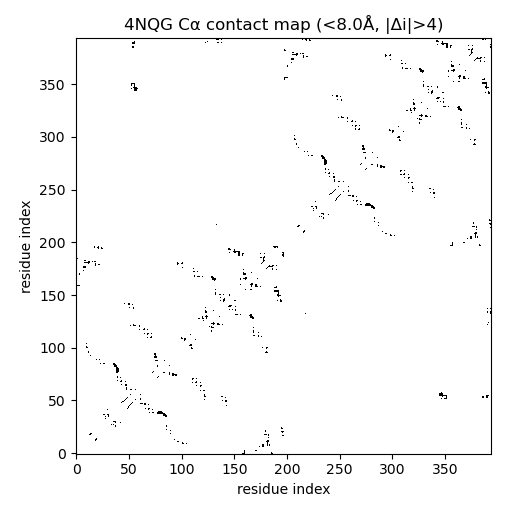ILE B C 1
ATOM 2039 O O . ILE B 1 51 ? 19.982 -54.665 13.428 1.00 12.29 52 ILE B O 1
ATOM 2044 N N . CYS B 1 52 ? 22.137 -54.055 13.392 1.00 11.89 53 CYS B N 1
ATOM 2045 C CA . CYS B 1 52 ? 21.943 -53.294 12.149 1.00 13.15 53 CYS B CA 1
ATOM 2046 C C . CYS B 1 52 ? 21.502 -54.187 10.995 1.00 14.47 53 CYS B C 1
ATOM 2047 O O . CYS B 1 52 ? 20.544 -53.853 10.264 1.00 14.00 53 CYS B O 1
ATOM 2050 N N . LYS B 1 53 ? 22.114 -55.361 10.854 1.00 12.30 54 LYS B N 1
ATOM 2051 C CA . LYS B 1 53 ? 21.736 -56.246 9.767 1.00 14.74 54 LYS B CA 1
ATOM 2052 C C . LYS B 1 53 ? 20.285 -56.699 9.923 1.00 13.96 54 LYS B C 1
ATOM 2053 O O . LYS B 1 53 ? 19.490 -56.614 8.962 1.00 16.46 54 LYS B O 1
ATOM 2059 N N . LYS B 1 54 ? 19.904 -57.132 11.123 1.00 12.61 55 LYS B N 1
ATOM 2060 C CA . LYS B 1 54 ? 18.581 -57.729 11.283 1.00 12.85 55 LYS B CA 1
ATOM 2061 C C . LYS B 1 54 ? 17.458 -56.707 11.161 1.00 11.96 55 LYS B C 1
ATOM 2062 O O . LYS B 1 54 ? 16.337 -57.047 10.733 1.00 13.84 55 LYS B O 1
ATOM 2068 N N . LEU B 1 55 ? 17.749 -55.485 11.551 1.00 11.79 56 LEU B N 1
ATOM 2069 C CA . LEU B 1 55 ? 16.722 -54.437 11.573 1.00 12.63 56 LEU B CA 1
ATOM 2070 C C . LEU B 1 55 ? 16.805 -53.603 10.294 1.00 13.71 56 LEU B C 1
ATOM 2071 O O . LEU B 1 55 ? 16.209 -52.507 10.202 1.00 13.26 56 LEU B O 1
ATOM 2076 N N . GLY B 1 56 ? 17.546 -54.098 9.308 1.00 11.44 57 GLY B N 1
ATOM 2077 C CA . GLY B 1 56 ? 17.438 -53.554 7.960 1.00 13.39 57 GLY B CA 1
ATOM 2078 C C . GLY B 1 56 ? 18.207 -52.296 7.661 1.00 14.05 57 GLY B C 1
ATOM 2079 O O . GLY B 1 56 ? 17.842 -51.556 6.728 1.00 12.74 57 GLY B O 1
ATOM 2080 N N . ALA B 1 57 ? 19.279 -52.042 8.399 1.00 11.47 58 ALA B N 1
ATOM 2081 C CA . ALA B 1 57 ? 20.084 -50.865 8.125 1.00 10.91 58 ALA B CA 1
ATOM 2082 C C . ALA B 1 57 ? 20.820 -50.967 6.778 1.00 14.51 58 ALA B C 1
ATOM 2083 O O . ALA B 1 57 ? 21.234 -52.065 6.373 1.00 15.08 58 ALA B O 1
ATOM 2085 N N . THR B 1 58 ? 20.988 -49.843 6.092 1.00 15.77 59 THR B N 1
ATOM 2086 C CA . THR B 1 58 ? 21.842 -49.828 4.906 1.00 17.92 59 THR B CA 1
ATOM 2087 C C . THR B 1 58 ? 23.298 -49.918 5.346 1.00 17.81 59 THR B C 1
ATOM 2088 O O . THR B 1 58 ? 23.613 -49.732 6.532 1.00 16.76 59 THR B O 1
ATOM 2092 N N . GLU B 1 59 ? 24.184 -50.164 4.393 1.00 19.09 60 GLU B N 1
ATOM 2093 C CA . GLU B 1 59 ? 25.620 -50.126 4.675 1.00 18.44 60 GLU B CA 1
ATOM 2094 C C . GLU B 1 59 ? 26.058 -48.808 5.330 1.00 19.16 60 GLU B C 1
ATOM 2095 O O . GLU B 1 59 ? 26.814 -48.799 6.334 1.00 20.48 60 GLU B O 1
ATOM 2101 N N . GLU B 1 60 ? 25.580 -47.692 4.781 1.00 19.80 61 GLU B N 1
ATOM 2102 C CA . GLU B 1 60 ? 25.925 -46.386 5.310 1.00 20.87 61 GLU B CA 1
ATOM 2103 C C . GLU B 1 60 ? 25.374 -46.138 6.730 1.00 20.72 61 GLU B C 1
ATOM 2104 O O . GLU B 1 60 ? 26.113 -45.695 7.633 1.00 19.83 61 GLU B O 1
ATOM 2110 N N . GLN B 1 61 ? 24.097 -46.466 6.940 1.00 15.98 62 GLN B N 1
ATOM 2111 C CA . GLN B 1 61 ? 23.520 -46.380 8.284 1.00 15.59 62 GLN B CA 1
ATOM 2112 C C . GLN B 1 61 ? 24.287 -47.258 9.273 1.00 12.11 62 GLN B C 1
ATOM 2113 O O . GLN B 1 61 ? 24.496 -46.884 10.439 1.00 14.04 62 GLN B O 1
ATOM 2119 N N . THR B 1 62 ? 24.728 -48.412 8.800 1.00 13.31 63 THR B N 1
ATOM 2120 C CA . THR B 1 62 ? 25.452 -49.327 9.671 1.00 15.15 63 THR B CA 1
ATOM 2121 C C . THR B 1 62 ? 26.799 -48.725 10.078 1.00 16.06 63 THR B C 1
ATOM 2122 O O . THR B 1 62 ? 27.198 -48.810 11.235 1.00 15.82 63 THR B O 1
ATOM 2126 N N . ARG B 1 63 ? 27.479 -48.101 9.153 1.00 14.45 64 ARG B N 1
ATOM 2127 C CA . ARG B 1 63 ? 28.788 -47.411 9.387 1.00 15.51 64 ARG B CA 1
ATOM 2128 C C . ARG B 1 63 ? 28.618 -46.227 10.372 1.00 13.59 64 ARG B C 1
ATOM 2129 O O . ARG B 1 63 ? 29.351 -46.074 11.278 1.00 15.87 64 ARG B O 1
ATOM 2137 N N . ARG B 1 64 ? 27.591 -45.436 10.179 1.00 15.19 65 ARG B N 1
ATOM 2138 C CA . ARG B 1 64 ? 27.355 -44.317 11.080 1.00 14.53 65 ARG B CA 1
ATOM 2139 C C . ARG B 1 64 ? 27.095 -44.847 12.520 1.00 11.92 65 ARG B C 1
ATOM 2140 O O . ARG B 1 64 ? 27.679 -44.380 13.531 1.00 14.20 65 ARG B O 1
ATOM 2148 N N . HIS B 1 65 ? 26.222 -45.840 12.600 1.00 11.95 66 HIS B N 1
ATOM 2149 C CA . HIS B 1 65 ? 25.908 -46.440 13.893 1.00 12.31 66 HIS B CA 1
ATOM 2150 C C . HIS B 1 65 ? 27.167 -47.029 14.559 1.00 11.44 66 HIS B C 1
ATOM 2151 O O . HIS B 1 65 ? 27.398 -46.878 15.769 1.00 11.80 66 HIS B O 1
ATOM 2158 N N . GLN B 1 66 ? 28.002 -47.704 13.764 1.00 10.20 67 GLN B N 1
ATOM 2159 C CA . GLN B 1 66 ? 29.193 -48.334 14.323 1.00 11.23 67 GLN B CA 1
ATOM 2160 C C . GLN B 1 66 ? 30.138 -47.296 14.896 1.00 12.50 67 GLN B C 1
ATOM 2161 O O . GLN B 1 66 ? 30.745 -47.547 15.956 1.00 12.68 67 GLN B O 1
ATOM 2167 N N . LYS B 1 67 ? 30.326 -46.175 14.211 1.00 12.57 68 LYS B N 1
ATOM 2168 C CA . LYS B 1 67 ? 31.179 -45.127 14.745 1.00 13.71 68 LYS B CA 1
ATOM 2169 C C . LYS B 1 67 ? 30.633 -44.607 16.060 1.00 11.79 68 LYS B C 1
ATOM 2170 O O . LYS B 1 67 ? 31.365 -44.433 16.988 1.00 13.44 68 LYS B O 1
ATOM 2176 N N . CYS B 1 68 ? 29.302 -44.423 16.128 1.00 10.97 69 CYS B N 1
ATOM 2177 C CA . CYS B 1 68 ? 28.758 -43.992 17.424 1.00 11.93 69 CYS B CA 1
ATOM 2178 C C . CYS B 1 68 ? 28.979 -45.003 18.573 1.00 10.25 69 CYS B C 1
ATOM 2179 O O . CYS B 1 68 ? 29.233 -44.625 19.726 1.00 11.55 69 CYS B O 1
ATOM 2182 N N . VAL B 1 69 ? 28.866 -46.280 18.268 1.00 11.09 70 VAL B N 1
ATOM 2183 C CA . VAL B 1 69 ? 29.096 -47.315 19.279 1.00 9.37 70 VAL B CA 1
ATOM 2184 C C . VAL B 1 69 ? 30.583 -47.378 19.715 1.00 10.16 70 VAL B C 1
ATOM 2185 O O . VAL B 1 69 ? 30.921 -47.529 20.933 1.00 12.19 70 VAL B O 1
ATOM 2189 N N . GLU B 1 70 ? 31.487 -47.294 18.737 1.00 10.88 71 GLU B N 1
ATOM 2190 C CA . GLU B 1 70 ? 32.907 -47.202 19.007 1.00 11.44 71 GLU B CA 1
ATOM 2191 C C . GLU B 1 70 ? 33.144 -46.047 19.961 1.00 11.34 71 GLU B C 1
ATOM 2192 O O . GLU B 1 70 ? 33.920 -46.196 20.923 1.00 13.02 71 GLU B O 1
ATOM 2198 N N . ASP B 1 71 ? 32.581 -44.878 19.668 1.00 12.19 72 ASP B N 1
ATOM 2199 C CA . ASP B 1 71 ? 32.891 -43.696 20.492 1.00 12.49 72 ASP B CA 1
ATOM 2200 C C . ASP B 1 71 ? 32.301 -43.799 21.921 1.00 10.39 72 ASP B C 1
ATOM 2201 O O . ASP B 1 71 ? 32.944 -43.398 22.921 1.00 12.22 72 ASP B O 1
ATOM 2206 N N . PHE B 1 72 ? 31.074 -44.311 21.996 1.00 9.41 73 PHE B N 1
ATOM 2207 C CA . PHE B 1 72 ? 30.406 -44.473 23.282 1.00 11.37 73 PHE B CA 1
ATOM 2208 C C . PHE B 1 72 ? 31.190 -45.451 24.173 1.00 12.69 73 PHE B C 1
ATOM 2209 O O . PHE B 1 72 ? 31.636 -45.087 25.266 1.00 11.49 73 PHE B O 1
ATOM 2217 N N . PHE B 1 73 ? 31.433 -46.680 23.694 1.00 10.20 74 PHE B N 1
ATOM 2218 C CA . PHE B 1 73 ? 32.125 -47.619 24.577 1.00 11.30 74 PHE B CA 1
ATOM 2219 C C . PHE B 1 73 ? 33.595 -47.261 24.753 1.00 12.38 74 PHE B C 1
ATOM 2220 O O . PHE B 1 73 ? 34.186 -47.556 25.786 1.00 12.54 74 PHE B O 1
ATOM 2228 N N . GLY B 1 74 ? 34.210 -46.644 23.743 1.00 11.33 75 GLY B N 1
ATOM 2229 C CA . GLY B 1 74 ? 35.561 -46.103 23.849 1.00 12.62 75 GLY B CA 1
ATOM 2230 C C . GLY B 1 74 ? 35.664 -45.060 24.961 1.00 11.69 75 GLY B C 1
ATOM 2231 O O . GLY B 1 74 ? 36.667 -44.980 25.665 1.00 12.97 75 GLY B O 1
ATOM 2232 N N . GLY B 1 75 ? 34.588 -44.291 25.146 1.00 11.30 76 GLY B N 1
ATOM 2233 C CA . GLY B 1 75 ? 34.529 -43.309 26.223 1.00 12.75 76 GLY B CA 1
ATOM 2234 C C . GLY B 1 75 ? 34.495 -43.936 27.608 1.00 13.59 76 GLY B C 1
ATOM 2235 O O . GLY B 1 75 ? 34.897 -43.283 28.597 1.00 14.65 76 GLY B O 1
ATOM 2236 N N . ALA B 1 76 ? 34.037 -45.191 27.690 1.00 14.84 77 ALA B N 1
ATOM 2237 C CA . ALA B 1 76 ? 34.101 -45.966 28.931 1.00 15.56 77 ALA B CA 1
ATOM 2238 C C . ALA B 1 76 ? 35.389 -46.801 29.010 1.00 13.77 77 ALA B C 1
ATOM 2239 O O . ALA B 1 76 ? 35.582 -47.534 29.979 1.00 17.09 77 ALA B O 1
ATOM 2241 N N . GLY B 1 77 ? 36.296 -46.624 28.047 1.00 12.46 78 GLY B N 1
ATOM 2242 C CA . GLY B 1 77 ? 37.600 -47.265 28.103 1.00 12.77 78 GLY B CA 1
ATOM 2243 C C . GLY B 1 77 ? 37.796 -48.571 27.337 1.00 14.75 78 GLY B C 1
ATOM 2244 O O . GLY B 1 77 ? 38.885 -49.157 27.372 1.00 18.16 78 GLY B O 1
ATOM 2245 N N . LEU B 1 78 ? 36.777 -49.031 26.639 1.00 17.05 79 LEU B N 1
ATOM 2246 C CA . LEU B 1 78 ? 36.954 -50.238 25.843 1.00 13.65 79 LEU B CA 1
ATOM 2247 C C . LEU B 1 78 ? 37.782 -49.944 24.600 1.00 15.31 79 LEU B C 1
ATOM 2248 O O . LEU B 1 78 ? 37.732 -48.846 24.041 1.00 17.04 79 LEU B O 1
ATOM 2253 N N . GLU B 1 79 ? 38.509 -50.956 24.139 1.00 15.21 80 GLU B N 1
ATOM 2254 C CA . GLU B 1 79 ? 39.359 -50.825 22.951 1.00 14.66 80 GLU B CA 1
ATOM 2255 C C . GLU B 1 79 ? 39.271 -52.095 22.137 1.00 12.62 80 GLU B C 1
ATOM 2256 O O . GLU B 1 79 ? 38.950 -53.136 22.692 1.00 17.60 80 GLU B O 1
ATOM 2262 N N . TYR B 1 80 ? 39.554 -51.993 20.832 1.00 15.46 81 TYR B N 1
ATOM 2263 C CA . TYR B 1 80 ? 39.657 -53.203 19.997 1.00 17.08 81 TYR B CA 1
ATOM 2264 C C . TYR B 1 80 ? 40.814 -54.061 20.454 1.00 18.55 81 TYR B C 1
ATOM 2265 O O . TYR B 1 80 ? 41.909 -53.530 20.763 1.00 17.38 81 TYR B O 1
ATOM 2274 N N . ASP B 1 81 ? 40.603 -55.377 20.461 1.00 17.75 82 ASP B N 1
ATOM 2275 C CA . ASP B 1 81 ? 41.699 -56.361 20.588 1.00 20.39 82 ASP B CA 1
ATOM 2276 C C . ASP B 1 81 ? 42.374 -56.253 21.962 1.00 22.03 82 ASP B C 1
ATOM 2277 O O . ASP B 1 81 ? 43.536 -56.639 22.156 1.00 26.47 82 ASP B O 1
ATOM 2282 N N . LYS B 1 82 ? 41.590 -55.785 22.930 1.00 22.87 83 LYS B N 1
ATOM 2283 C CA . LYS B 1 82 ? 42.002 -55.621 24.325 1.00 23.21 83 LYS B CA 1
ATOM 2284 C C . LYS B 1 82 ? 40.814 -55.876 25.244 1.00 21.81 83 LYS B C 1
ATOM 2285 O O . LYS B 1 82 ? 39.720 -55.391 24.973 1.00 19.01 83 LYS B O 1
ATOM 2291 N N . ASP B 1 83 ? 41.010 -56.641 26.319 1.00 19.52 84 ASP B N 1
ATOM 2292 C CA . ASP B 1 83 ? 39.899 -57.052 27.170 1.00 20.95 84 ASP B CA 1
ATOM 2293 C C . ASP B 1 83 ? 39.806 -56.217 28.425 1.00 22.26 84 ASP B C 1
ATOM 2294 O O . ASP B 1 83 ? 40.841 -55.830 28.982 1.00 22.93 84 ASP B O 1
ATOM 2299 N N . THR B 1 84 ? 38.579 -55.997 28.883 1.00 18.03 85 THR B N 1
ATOM 2300 C CA . THR B 1 84 ? 38.275 -55.134 30.031 1.00 15.65 85 THR B CA 1
ATOM 2301 C C . THR B 1 84 ? 37.510 -55.902 31.090 1.00 17.84 85 THR B C 1
ATOM 2302 O O . THR B 1 84 ? 36.440 -56.438 30.802 1.00 17.05 85 THR B O 1
ATOM 2306 N N . THR B 1 85 ? 38.018 -55.937 32.324 1.00 15.98 86 THR B N 1
ATOM 2307 C CA . THR B 1 85 ? 37.306 -56.584 33.433 1.00 14.23 86 THR B CA 1
ATOM 2308 C C . THR B 1 85 ? 36.411 -55.606 34.187 1.00 15.01 86 THR B C 1
ATOM 2309 O O . THR B 1 85 ? 36.460 -54.385 33.938 1.00 15.20 86 THR B O 1
ATOM 2313 N N . TRP B 1 86 ? 35.554 -56.119 35.070 1.00 15.49 87 TRP B N 1
ATOM 2314 C CA . TRP B 1 86 ? 34.599 -55.315 35.801 1.00 16.65 87 TRP B CA 1
ATOM 2315 C C . TRP B 1 86 ? 35.196 -54.102 36.561 1.00 15.06 87 TRP B C 1
ATOM 2316 O O . TRP B 1 86 ? 34.677 -52.988 36.358 1.00 14.44 87 TRP B O 1
ATOM 2327 N N . PRO B 1 87 ? 36.226 -54.277 37.426 1.00 17.34 88 PRO B N 1
ATOM 2328 C CA . PRO B 1 87 ? 36.670 -53.057 38.144 1.00 16.67 88 PRO B CA 1
ATOM 2329 C C . PRO B 1 87 ? 37.168 -51.928 37.203 1.00 14.30 88 PRO B C 1
ATOM 2330 O O . PRO B 1 87 ? 36.901 -50.706 37.432 1.00 16.82 88 PRO B O 1
ATOM 2334 N N . GLU B 1 88 ? 37.819 -52.330 36.117 1.00 17.23 89 GLU B N 1
ATOM 2335 C CA . GLU B 1 88 ? 38.253 -51.393 35.092 1.00 16.65 89 GLU B CA 1
ATOM 2336 C C . GLU B 1 88 ? 37.054 -50.767 34.380 1.00 16.72 89 GLU B C 1
ATOM 2337 O O . GLU B 1 88 ? 37.023 -49.552 34.121 1.00 15.06 89 GLU B O 1
ATOM 2343 N N . TYR B 1 89 ? 36.074 -51.606 34.068 1.00 13.69 90 TYR B N 1
ATOM 2344 C CA . TYR B 1 89 ? 34.881 -51.177 33.377 1.00 11.86 90 TYR B CA 1
ATOM 2345 C C . TYR B 1 89 ? 34.162 -50.090 34.142 1.00 13.55 90 TYR B C 1
ATOM 2346 O O . TYR B 1 89 ? 33.773 -49.055 33.571 1.00 12.65 90 TYR B O 1
ATOM 2355 N N . ILE B 1 90 ? 33.915 -50.341 35.426 1.00 11.77 91 ILE B N 1
ATOM 2356 C CA . ILE B 1 90 ? 33.090 -49.435 36.187 1.00 12.86 91 ILE B CA 1
ATOM 2357 C C . ILE B 1 90 ? 33.872 -48.140 36.446 1.00 13.92 91 ILE B C 1
ATOM 2358 O O . ILE B 1 90 ? 33.242 -47.046 36.398 1.00 14.37 91 ILE B O 1
ATOM 2363 N N . GLU B 1 91 ? 35.190 -48.227 36.620 1.00 13.42 92 GLU B N 1
ATOM 2364 C CA . GLU B 1 91 ? 35.935 -46.947 36.668 1.00 14.33 92 GLU B CA 1
ATOM 2365 C C . GLU B 1 91 ? 35.848 -46.126 35.363 1.00 13.89 92 GLU B C 1
ATOM 2366 O O . GLU B 1 91 ? 35.691 -44.849 35.357 1.00 16.57 92 GLU B O 1
ATOM 2372 N N . GLY B 1 92 ? 35.918 -46.842 34.241 1.00 13.44 93 GLY B N 1
ATOM 2373 C CA . GLY B 1 92 ? 35.796 -46.200 32.943 1.00 12.52 93 GLY B CA 1
ATOM 2374 C C . GLY B 1 92 ? 34.413 -45.573 32.802 1.00 11.30 93 GLY B C 1
ATOM 2375 O O . GLY B 1 92 ? 34.292 -44.502 32.200 1.00 14.50 93 GLY B O 1
ATOM 2376 N N . TRP B 1 93 ? 33.375 -46.199 33.352 1.00 10.98 94 TRP B N 1
ATOM 2377 C CA . TRP B 1 93 ? 32.030 -45.680 33.242 1.00 11.02 94 TRP B CA 1
ATOM 2378 C C . TRP B 1 93 ? 31.861 -44.428 34.112 1.00 10.91 94 TRP B C 1
ATOM 2379 O O . TRP B 1 93 ? 31.072 -43.536 33.730 1.00 10.78 94 TRP B O 1
ATOM 2390 N N . LYS B 1 94 ? 32.594 -44.330 35.226 1.00 13.47 95 LYS B N 1
ATOM 2391 C CA . LYS B 1 94 ? 32.554 -43.066 35.969 1.00 12.63 95 LYS B CA 1
ATOM 2392 C C . LYS B 1 94 ? 33.099 -41.972 35.067 1.00 13.96 95 LYS B C 1
ATOM 2393 O O . LYS B 1 94 ? 32.498 -40.858 34.965 1.00 12.42 95 LYS B O 1
ATOM 2399 N N . ARG B 1 95 ? 34.218 -42.248 34.394 1.00 12.52 96 ARG B N 1
ATOM 2400 C CA . ARG B 1 95 ? 34.731 -41.220 33.487 1.00 11.86 96 ARG B CA 1
ATOM 2401 C C . ARG B 1 95 ? 33.791 -40.859 32.324 1.00 11.38 96 ARG B C 1
ATOM 2402 O O . ARG B 1 95 ? 33.648 -39.651 31.961 1.00 12.16 96 ARG B O 1
ATOM 2410 N N . LEU B 1 96 ? 33.155 -41.880 31.727 1.00 11.39 97 LEU B N 1
ATOM 2411 C CA . LEU B 1 96 ? 32.204 -41.618 30.653 1.00 10.83 97 LEU B CA 1
ATOM 2412 C C . LEU B 1 96 ? 31.046 -40.756 31.133 1.00 13.95 97 LEU B C 1
ATOM 2413 O O . LEU B 1 96 ? 30.704 -39.779 30.475 1.00 11.47 97 LEU B O 1
ATOM 2418 N N . ALA B 1 97 ? 30.442 -41.131 32.261 1.00 9.82 98 ALA B N 1
ATOM 2419 C CA . ALA B 1 97 ? 29.291 -40.401 32.793 1.00 11.46 98 ALA B CA 1
ATOM 2420 C C . ALA B 1 97 ? 29.689 -38.957 33.034 1.00 13.84 98 ALA B C 1
ATOM 2421 O O . ALA B 1 97 ? 28.959 -38.024 32.629 1.00 11.64 98 ALA B O 1
ATOM 2423 N N . LYS B 1 98 ? 30.848 -38.744 33.650 1.00 11.00 99 LYS B N 1
ATOM 2424 C CA . LYS B 1 98 ? 31.293 -37.386 33.947 1.00 10.41 99 LYS B CA 1
ATOM 2425 C C . LYS B 1 98 ? 31.520 -36.582 32.667 1.00 12.98 99 LYS B C 1
ATOM 2426 O O . LYS B 1 98 ? 31.092 -35.405 32.565 1.00 13.50 99 LYS B O 1
ATOM 2432 N N . THR B 1 99 ? 32.190 -37.175 31.676 1.00 12.13 100 THR B N 1
ATOM 2433 C CA A THR B 1 99 ? 32.530 -36.458 30.462 0.50 13.27 100 THR B CA 1
ATOM 2434 C CA B THR B 1 99 ? 32.512 -36.410 30.456 0.50 13.43 100 THR B CA 1
ATOM 2435 C C . THR B 1 99 ? 31.259 -36.105 29.657 1.00 14.35 100 THR B C 1
ATOM 2436 O O . THR B 1 99 ? 31.161 -34.997 29.093 1.00 13.79 100 THR B O 1
ATOM 2443 N N . GLU B 1 100 ? 30.293 -37.024 29.650 1.00 11.93 101 GLU B N 1
ATOM 2444 C CA . GLU B 1 100 ? 29.019 -36.790 28.979 1.00 8.97 101 GLU B CA 1
ATOM 2445 C C . GLU B 1 100 ? 28.217 -35.661 29.631 1.00 12.82 101 GLU B C 1
ATOM 2446 O O . GLU B 1 100 ? 27.686 -34.766 28.934 1.00 10.85 101 GLU B O 1
ATOM 2452 N N . LEU B 1 101 ? 28.124 -35.686 30.965 1.00 10.50 102 LEU B N 1
ATOM 2453 C CA . LEU B 1 101 ? 27.380 -34.641 31.652 1.00 13.31 102 LEU B CA 1
ATOM 2454 C C . LEU B 1 101 ? 28.059 -33.299 31.494 1.00 13.33 102 LEU B C 1
ATOM 2455 O O . LEU B 1 101 ? 27.369 -32.240 31.386 1.00 14.32 102 LEU B O 1
ATOM 2460 N N . GLU B 1 102 ? 29.390 -33.283 31.478 1.00 12.00 103 GLU B N 1
ATOM 2461 C CA . GLU B 1 102 ? 30.093 -32.031 31.215 1.00 12.53 103 GLU B CA 1
ATOM 2462 C C . GLU B 1 102 ? 29.819 -31.502 29.777 1.00 12.41 103 GLU B C 1
ATOM 2463 O O . GLU B 1 102 ? 29.590 -30.285 29.583 1.00 13.35 103 GLU B O 1
ATOM 2469 N N . ARG B 1 103 ? 29.827 -32.393 28.787 1.00 12.70 104 ARG B N 1
ATOM 2470 C CA A ARG B 1 103 ? 29.473 -31.999 27.423 0.49 13.70 104 ARG B CA 1
ATOM 2471 C CA B ARG B 1 103 ? 29.474 -32.010 27.415 0.51 13.84 104 ARG B CA 1
ATOM 2472 C C . ARG B 1 103 ? 28.122 -31.315 27.430 1.00 12.51 104 ARG B C 1
ATOM 2473 O O . ARG B 1 103 ? 27.968 -30.188 26.883 1.00 13.14 104 ARG B O 1
ATOM 2488 N N . HIS B 1 104 ? 27.168 -31.987 28.054 1.00 13.15 105 HIS B N 1
ATOM 2489 C CA . HIS B 1 104 ? 25.797 -31.469 28.051 1.00 14.08 105 HIS B CA 1
ATOM 2490 C C . HIS B 1 104 ? 25.713 -30.120 28.722 1.00 13.02 105 HIS B C 1
ATOM 2491 O O . HIS B 1 104 ? 25.022 -29.199 28.225 1.00 13.55 105 HIS B O 1
ATOM 2498 N N . SER B 1 105 ? 26.430 -29.946 29.839 1.00 13.35 106 SER B N 1
ATOM 2499 C CA . SER B 1 105 ? 26.441 -28.684 30.550 1.00 14.36 106 SER B CA 1
ATOM 2500 C C . SER B 1 105 ? 26.991 -27.555 29.716 1.00 12.23 106 SER B C 1
ATOM 2501 O O . SER B 1 105 ? 26.646 -26.383 29.979 1.00 16.39 106 SER B O 1
ATOM 2504 N N . LYS B 1 106 ? 27.859 -27.868 28.739 1.00 12.05 107 LYS B N 1
ATOM 2505 C CA . LYS B 1 106 ? 28.413 -26.853 27.844 1.00 16.97 107 LYS B CA 1
ATOM 2506 C C . LYS B 1 106 ? 27.714 -26.735 26.470 1.00 11.25 107 LYS B C 1
ATOM 2507 O O . LYS B 1 106 ? 28.259 -26.121 25.544 1.00 16.24 107 LYS B O 1
ATOM 2513 N N . ASN B 1 107 ? 26.524 -27.340 26.352 1.00 14.05 108 ASN B N 1
ATOM 2514 C CA . ASN B 1 107 ? 25.748 -27.364 25.103 1.00 16.35 108 ASN B CA 1
ATOM 2515 C C . ASN B 1 107 ? 26.470 -28.056 23.950 1.00 17.41 108 ASN B C 1
ATOM 2516 O O . ASN B 1 107 ? 26.290 -27.691 22.781 1.00 19.05 108 ASN B O 1
ATOM 2521 N N . ARG B 1 108 ? 27.304 -29.039 24.281 1.00 12.27 109 ARG B N 1
ATOM 2522 C CA . ARG B 1 108 ? 27.973 -29.867 23.295 1.00 16.08 109 ARG B CA 1
ATOM 2523 C C . ARG B 1 108 ? 27.228 -31.197 23.220 1.00 15.82 109 ARG B C 1
ATOM 2524 O O . ARG B 1 108 ? 26.912 -31.781 24.262 1.00 14.50 109 ARG B O 1
ATOM 2532 N N . VAL B 1 109 ? 26.940 -31.683 22.009 1.00 12.95 110 VAL B N 1
ATOM 2533 C CA . VAL B 1 109 ? 26.164 -32.915 21.864 1.00 11.21 110 VAL B CA 1
ATOM 2534 C C . VAL B 1 109 ? 26.886 -34.086 22.523 1.00 11.87 110 VAL B C 1
ATOM 2535 O O . VAL B 1 109 ? 28.140 -34.190 22.477 1.00 14.37 110 VAL B O 1
ATOM 2539 N N . THR B 1 110 ? 26.083 -34.930 23.169 1.00 11.84 111 THR B N 1
ATOM 2540 C CA . THR B 1 110 ? 26.611 -36.101 23.870 1.00 13.54 111 THR B CA 1
ATOM 2541 C C . THR B 1 110 ? 26.770 -37.286 22.928 1.00 10.95 111 THR B C 1
ATOM 2542 O O . THR B 1 110 ? 26.079 -37.403 21.889 1.00 11.67 111 THR B O 1
ATOM 2546 N N . LEU B 1 111 ? 27.679 -38.186 23.314 1.00 10.34 112 LEU B N 1
ATOM 2547 C CA . LEU B 1 111 ? 27.871 -39.431 22.586 1.00 10.71 112 LEU B CA 1
ATOM 2548 C C . LEU B 1 111 ? 26.614 -40.290 22.589 1.00 11.54 112 LEU B C 1
ATOM 2549 O O . LEU B 1 111 ? 26.278 -40.938 21.579 1.00 11.65 112 LEU B O 1
ATOM 2554 N N . ILE B 1 112 ? 25.864 -40.282 23.685 1.00 11.67 113 ILE B N 1
ATOM 2555 C CA A ILE B 1 112 ? 24.627 -41.060 23.749 0.56 11.44 113 ILE B CA 1
ATOM 2556 C CA B ILE B 1 112 ? 24.680 -41.124 23.678 0.44 12.46 113 ILE B CA 1
ATOM 2557 C C . ILE B 1 112 ? 23.569 -40.467 22.822 1.00 11.23 113 ILE B C 1
ATOM 2558 O O . ILE B 1 112 ? 22.757 -41.201 22.201 1.00 12.70 113 ILE B O 1
ATOM 2567 N N . ARG B 1 113 ? 23.551 -39.137 22.702 1.00 11.18 114 ARG B N 1
ATOM 2568 C CA . ARG B 1 113 ? 22.592 -38.537 21.738 1.00 11.24 114 ARG B CA 1
ATOM 2569 C C . ARG B 1 113 ? 22.949 -38.914 20.285 1.00 13.12 114 ARG B C 1
ATOM 2570 O O . ARG B 1 113 ? 22.053 -39.242 19.494 1.00 12.53 114 ARG B O 1
ATOM 2578 N N . LEU B 1 114 ? 24.232 -38.843 19.935 1.00 12.47 115 LEU B N 1
ATOM 2579 C CA . LEU B 1 114 ? 24.661 -39.207 18.583 1.00 11.49 115 LEU B CA 1
ATOM 2580 C C . LEU B 1 114 ? 24.282 -40.659 18.274 1.00 11.69 115 LEU B C 1
ATOM 2581 O O . LEU B 1 114 ? 23.780 -40.944 17.163 1.00 13.10 115 LEU B O 1
ATOM 2586 N N . TRP B 1 115 ? 24.495 -41.555 19.254 1.00 10.95 116 TRP B N 1
ATOM 2587 C CA . TRP B 1 115 ? 24.096 -42.970 19.096 1.00 10.88 116 TRP B CA 1
ATOM 2588 C C . TRP B 1 115 ? 22.600 -43.069 18.855 1.00 11.14 116 TRP B C 1
ATOM 2589 O O . TRP B 1 115 ? 22.173 -43.721 17.904 1.00 11.64 116 TRP B O 1
ATOM 2600 N N . GLY B 1 116 ? 21.803 -42.389 19.678 1.00 10.05 117 GLY B N 1
ATOM 2601 C CA . GLY B 1 116 ? 20.375 -42.391 19.434 1.00 11.67 117 GLY B CA 1
ATOM 2602 C C . GLY B 1 116 ? 19.973 -41.926 18.044 1.00 12.01 117 GLY B C 1
ATOM 2603 O O . GLY B 1 116 ? 19.049 -42.487 17.427 1.00 12.71 117 GLY B O 1
ATOM 2604 N N . ASP B 1 117 ? 20.594 -40.856 17.568 1.00 11.25 118 ASP B N 1
ATOM 2605 C CA . ASP B 1 117 ? 20.253 -40.343 16.238 1.00 13.04 118 ASP B CA 1
ATOM 2606 C C . ASP B 1 117 ? 20.535 -41.408 15.196 1.00 12.99 118 ASP B C 1
ATOM 2607 O O . ASP B 1 117 ? 19.730 -41.648 14.295 1.00 13.87 118 ASP B O 1
ATOM 2612 N N . ALA B 1 118 ? 21.691 -42.054 15.342 1.00 12.59 119 ALA B N 1
ATOM 2613 C CA . ALA B 1 118 ? 22.083 -43.081 14.369 1.00 12.27 119 ALA B CA 1
ATOM 2614 C C . ALA B 1 118 ? 21.175 -44.308 14.392 1.00 13.30 119 ALA B C 1
ATOM 2615 O O . ALA B 1 118 ? 20.811 -44.870 13.336 1.00 13.77 119 ALA B O 1
ATOM 2617 N N . LEU B 1 119 ? 20.770 -44.720 15.595 1.00 11.77 120 LEU B N 1
ATOM 2618 C CA . LEU B 1 119 ? 19.907 -45.868 15.738 1.00 9.86 120 LEU B CA 1
ATOM 2619 C C . LEU B 1 119 ? 18.515 -45.538 15.225 1.00 12.47 120 LEU B C 1
ATOM 2620 O O . LEU B 1 119 ? 17.885 -46.331 14.504 1.00 10.83 120 LEU B O 1
ATOM 2625 N N . PHE B 1 120 ? 17.983 -44.379 15.606 1.00 13.35 121 PHE B N 1
ATOM 2626 C CA . PHE B 1 120 ? 16.633 -44.025 15.198 1.00 11.70 121 PHE B CA 1
ATOM 2627 C C . PHE B 1 120 ? 16.572 -43.834 13.700 1.00 11.81 121 PHE B C 1
ATOM 2628 O O . PHE B 1 120 ? 15.539 -44.121 13.088 1.00 13.48 121 PHE B O 1
ATOM 2636 N N . ASP B 1 121 ? 17.656 -43.390 13.073 1.00 13.11 122 ASP B N 1
ATOM 2637 C CA . ASP B 1 121 ? 17.584 -43.319 11.602 1.00 15.19 122 ASP B CA 1
ATOM 2638 C C . ASP B 1 121 ? 17.298 -44.671 10.959 1.00 15.80 122 ASP B C 1
ATOM 2639 O O . ASP B 1 121 ? 16.609 -44.770 9.933 1.00 16.94 122 ASP B O 1
ATOM 2644 N N . ILE B 1 122 ? 17.770 -45.727 11.611 1.00 14.69 123 ILE B N 1
ATOM 2645 C CA . ILE B 1 122 ? 17.458 -47.085 11.179 1.00 13.36 123 ILE B CA 1
ATOM 2646 C C . ILE B 1 122 ? 16.070 -47.579 11.582 1.00 14.71 123 ILE B C 1
ATOM 2647 O O . ILE B 1 122 ? 15.330 -48.076 10.741 1.00 15.10 123 ILE B O 1
ATOM 2652 N N . ILE B 1 123 ? 15.721 -47.456 12.863 1.00 12.50 124 ILE B N 1
ATOM 2653 C CA . ILE B 1 123 ? 14.515 -48.114 13.358 1.00 12.17 124 ILE B CA 1
ATOM 2654 C C . ILE B 1 123 ? 13.221 -47.283 13.313 1.00 15.15 124 ILE B C 1
ATOM 2655 O O . ILE B 1 123 ? 12.122 -47.842 13.383 1.00 14.52 124 ILE B O 1
ATOM 2660 N N . ASP B 1 124 ? 13.360 -45.963 13.179 1.00 13.78 125 ASP B N 1
ATOM 2661 C CA . ASP B 1 124 ? 12.202 -45.075 12.990 1.00 15.16 125 ASP B CA 1
ATOM 2662 C C . ASP B 1 124 ? 11.871 -45.022 11.512 1.00 13.30 125 ASP B C 1
ATOM 2663 O O . ASP B 1 124 ? 12.538 -44.343 10.711 1.00 17.33 125 ASP B O 1
ATOM 2668 N N . LYS B 1 125 ? 10.861 -45.798 11.143 1.00 18.29 126 LYS B N 1
ATOM 2669 C CA . LYS B 1 125 ? 10.493 -45.913 9.743 1.00 19.33 126 LYS B CA 1
ATOM 2670 C C . LYS B 1 125 ? 9.765 -44.666 9.190 1.00 25.84 126 LYS B C 1
ATOM 2671 O O . LYS B 1 125 ? 9.876 -44.378 7.992 1.00 29.29 126 LYS B O 1
ATOM 2677 N N . ASP B 1 126 ? 9.027 -43.927 10.025 1.00 21.57 127 ASP B N 1
ATOM 2678 C CA . ASP B 1 126 ? 8.342 -42.719 9.521 1.00 23.82 127 ASP B CA 1
ATOM 2679 C C . ASP B 1 126 ? 9.311 -41.544 9.322 1.00 26.57 127 ASP B C 1
ATOM 2680 O O . ASP B 1 126 ? 9.020 -40.612 8.578 1.00 27.99 127 ASP B O 1
ATOM 2685 N N . GLY B 1 127 ? 10.439 -41.562 10.016 1.00 22.36 128 GLY B N 1
ATOM 2686 C CA . GLY B 1 127 ? 11.492 -40.584 9.789 1.00 22.69 128 GLY B CA 1
ATOM 2687 C C . GLY B 1 127 ? 11.395 -39.247 10.516 1.00 28.83 128 GLY B C 1
ATOM 2688 O O . GLY B 1 127 ? 12.078 -38.294 10.133 1.00 30.60 128 GLY B O 1
ATOM 2689 N N . ASN B 1 128 ? 10.581 -39.160 11.564 1.00 30.40 129 ASN B N 1
ATOM 2690 C CA . ASN B 1 128 ? 10.428 -37.880 12.275 1.00 32.31 129 ASN B CA 1
ATOM 2691 C C . ASN B 1 128 ? 11.217 -37.773 13.582 1.00 30.95 129 ASN B C 1
ATOM 2692 O O . ASN B 1 128 ? 10.989 -36.858 14.375 1.00 31.32 129 ASN B O 1
ATOM 2697 N N . GLY B 1 129 ? 12.133 -38.715 13.792 1.00 23.29 130 GLY B N 1
ATOM 2698 C CA . GLY B 1 129 ? 12.972 -38.774 14.974 1.00 20.29 130 GLY B CA 1
ATOM 2699 C C . GLY B 1 129 ? 12.318 -39.445 16.159 1.00 22.10 130 GLY B C 1
ATOM 2700 O O . GLY B 1 129 ? 12.753 -39.247 17.286 1.00 20.52 130 GLY B O 1
ATOM 2701 N N . SER B 1 130 ? 11.269 -40.235 15.915 1.00 21.94 131 SER B N 1
ATOM 2702 C CA . SER B 1 130 ? 10.543 -40.892 16.995 1.00 19.60 131 SER B CA 1
ATOM 2703 C C . SER B 1 130 ? 10.171 -42.317 16.586 1.00 19.99 131 SER B C 1
ATOM 2704 O O . SER B 1 130 ? 9.982 -42.596 15.396 1.00 20.64 131 SER B O 1
ATOM 2707 N N . VAL B 1 131 ? 10.047 -43.200 17.565 1.00 16.76 132 VAL B N 1
ATOM 2708 C CA . VAL B 1 131 ? 9.719 -44.587 17.259 1.00 13.10 132 VAL B CA 1
ATOM 2709 C C . VAL B 1 131 ? 8.395 -45.028 17.885 1.00 16.10 132 VAL B C 1
ATOM 2710 O O . VAL B 1 131 ? 8.028 -44.599 18.977 1.00 13.76 132 VAL B O 1
ATOM 2714 N N . SER B 1 132 ? 7.681 -45.910 17.204 1.00 14.15 133 SER B N 1
ATOM 2715 C CA . SER B 1 132 ? 6.487 -46.501 17.772 1.00 15.83 133 SER B CA 1
ATOM 2716 C C . SER B 1 132 ? 6.839 -47.571 18.793 1.00 15.51 133 SER B C 1
ATOM 2717 O O . SER B 1 132 ? 7.981 -48.049 18.849 1.00 12.58 133 SER B O 1
ATOM 2720 N N . LEU B 1 133 ? 5.840 -48.017 19.549 1.00 14.14 134 LEU B N 1
ATOM 2721 C CA . LEU B 1 133 ? 6.038 -49.140 20.475 1.00 14.04 134 LEU B CA 1
ATOM 2722 C C . LEU B 1 133 ? 6.570 -50.390 19.770 1.00 11.10 134 LEU B C 1
ATOM 2723 O O . LEU B 1 133 ? 7.547 -50.999 20.226 1.00 12.86 134 LEU B O 1
ATOM 2728 N N . ASP B 1 134 ? 5.970 -50.722 18.629 1.00 11.90 135 ASP B N 1
ATOM 2729 C CA . ASP B 1 134 ? 6.457 -51.905 17.915 1.00 14.12 135 ASP B CA 1
ATOM 2730 C C . ASP B 1 134 ? 7.893 -51.769 17.419 1.00 15.17 135 ASP B C 1
ATOM 2731 O O . ASP B 1 134 ? 8.656 -52.766 17.479 1.00 12.57 135 ASP B O 1
ATOM 2736 N N . GLU B 1 135 ? 8.305 -50.570 16.988 1.00 12.51 136 GLU B N 1
ATOM 2737 C CA . GLU B 1 135 ? 9.700 -50.351 16.587 1.00 12.66 136 GLU B CA 1
ATOM 2738 C C . GLU B 1 135 ? 10.656 -50.496 17.791 1.00 16.38 136 GLU B C 1
ATOM 2739 O O . GLU B 1 135 ? 11.762 -51.089 17.697 1.00 13.30 136 GLU B O 1
ATOM 2745 N N . TRP B 1 136 ? 10.243 -49.974 18.940 1.00 12.12 137 TRP B N 1
ATOM 2746 C CA . TRP B 1 136 ? 11.078 -50.079 20.137 1.00 9.85 137 TRP B CA 1
ATOM 2747 C C . TRP B 1 136 ? 11.168 -51.553 20.614 1.00 11.08 137 TRP B C 1
ATOM 2748 O O . TRP B 1 136 ? 12.258 -51.986 21.001 1.00 10.21 137 TRP B O 1
ATOM 2759 N N . ILE B 1 137 ? 10.072 -52.318 20.567 1.00 11.92 138 ILE B N 1
ATOM 2760 C CA . ILE B 1 137 ? 10.123 -53.742 20.898 1.00 13.29 138 ILE B CA 1
ATOM 2761 C C . ILE B 1 137 ? 11.094 -54.459 19.961 1.00 14.83 138 ILE B C 1
ATOM 2762 O O . ILE B 1 137 ? 11.936 -55.240 20.411 1.00 12.62 138 ILE B O 1
ATOM 2767 N N . GLN B 1 138 ? 11.014 -54.162 18.666 1.00 11.78 139 GLN B N 1
ATOM 2768 C CA . GLN B 1 138 ? 11.879 -54.897 17.737 1.00 12.71 139 GLN B CA 1
ATOM 2769 C C . GLN B 1 138 ? 13.336 -54.577 18.029 1.00 11.22 139 GLN B C 1
ATOM 2770 O O . GLN B 1 138 ? 14.172 -55.526 18.086 1.00 13.36 139 GLN B O 1
ATOM 2776 N N . TYR B 1 139 ? 13.670 -53.303 18.265 1.00 10.17 140 TYR B N 1
ATOM 2777 C CA . TYR B 1 139 ? 15.065 -52.980 18.574 1.00 11.42 140 TYR B CA 1
ATOM 2778 C C . TYR B 1 139 ? 15.499 -53.653 19.883 1.00 12.64 140 TYR B C 1
ATOM 2779 O O . TYR B 1 139 ? 16.510 -54.369 19.914 1.00 10.38 140 TYR B O 1
ATOM 2788 N N . THR B 1 140 ? 14.764 -53.413 20.975 1.00 9.92 141 THR B N 1
ATOM 2789 C CA . THR B 1 140 ? 15.241 -53.866 22.275 1.00 10.59 141 THR B CA 1
ATOM 2790 C C . THR B 1 140 ? 15.281 -55.396 22.343 1.00 10.09 141 THR B C 1
ATOM 2791 O O . THR B 1 140 ? 16.150 -55.966 22.985 1.00 10.86 141 THR B O 1
ATOM 2795 N N . HIS B 1 141 ? 14.364 -56.059 21.673 1.00 11.07 142 HIS B N 1
ATOM 2796 C CA . HIS B 1 141 ? 14.353 -57.514 21.749 1.00 10.19 142 HIS B CA 1
ATOM 2797 C C . HIS B 1 141 ? 15.470 -58.090 20.883 1.00 11.71 142 HIS B C 1
ATOM 2798 O O . HIS B 1 141 ? 16.002 -59.168 21.219 1.00 13.79 142 HIS B O 1
ATOM 2805 N N . CYS B 1 142 ? 15.807 -57.425 19.767 1.00 11.95 143 CYS B N 1
ATOM 2806 C CA . CYS B 1 142 ? 16.956 -57.867 18.946 1.00 11.16 143 CYS B CA 1
ATOM 2807 C C . CYS B 1 142 ? 18.266 -57.643 19.697 1.00 11.31 143 CYS B C 1
ATOM 2808 O O . CYS B 1 142 ? 19.163 -58.511 19.677 1.00 12.61 143 CYS B O 1
ATOM 2811 N N . ALA B 1 143 ? 18.389 -56.493 20.345 1.00 9.27 144 ALA B N 1
ATOM 2812 C CA . ALA B 1 143 ? 19.566 -56.216 21.167 1.00 9.49 144 ALA B CA 1
ATOM 2813 C C . ALA B 1 143 ? 19.611 -57.107 22.406 1.00 11.08 144 ALA B C 1
ATOM 2814 O O . ALA B 1 143 ? 20.708 -57.401 22.921 1.00 15.03 144 ALA B O 1
ATOM 2816 N N . GLY B 1 144 ? 18.443 -57.566 22.854 1.00 11.82 145 GLY B N 1
ATOM 2817 C CA . GLY B 1 144 ? 18.315 -58.366 24.067 1.00 13.09 145 GLY B CA 1
ATOM 2818 C C . GLY B 1 144 ? 18.171 -57.600 25.379 1.00 13.01 145 GLY B C 1
ATOM 2819 O O . GLY B 1 144 ? 18.036 -58.226 26.430 1.00 15.85 145 GLY B O 1
ATOM 2820 N N A ILE B 1 145 ? 18.155 -56.268 25.324 0.84 11.59 146 ILE B N 1
ATOM 2821 N N B ILE B 1 145 ? 18.225 -56.269 25.349 0.16 12.32 146 ILE B N 1
ATOM 2822 C CA A ILE B 1 145 ? 18.169 -55.445 26.532 0.84 13.23 146 ILE B CA 1
ATOM 2823 C CA B ILE B 1 145 ? 18.117 -55.495 26.589 0.16 12.08 146 ILE B CA 1
ATOM 2824 C C A ILE B 1 145 ? 16.776 -55.381 27.206 0.84 10.78 146 ILE B C 1
ATOM 2825 C C B ILE B 1 145 ? 16.773 -55.723 27.231 0.16 10.80 146 ILE B C 1
ATOM 2826 O O A ILE B 1 145 ? 16.685 -55.127 28.424 0.84 10.33 146 ILE B O 1
ATOM 2827 O O B ILE B 1 145 ? 16.691 -55.994 28.431 0.16 12.14 146 ILE B O 1
ATOM 2836 N N . GLN B 1 146 ? 15.719 -55.598 26.431 1.00 11.40 147 GLN B N 1
ATOM 2837 C CA . GLN B 1 146 ? 14.373 -55.918 26.956 1.00 11.79 147 GLN B CA 1
ATOM 2838 C C . GLN B 1 146 ? 13.932 -57.192 26.281 1.00 14.25 147 GLN B C 1
ATOM 2839 O O . GLN B 1 146 ? 14.336 -57.461 25.137 1.00 16.31 147 GLN B O 1
ATOM 2845 N N . GLN B 1 147 ? 13.132 -57.999 26.980 1.00 13.98 148 GLN B N 1
ATOM 2846 C CA . GLN B 1 147 ? 12.804 -59.321 26.429 1.00 16.02 148 GLN B CA 1
ATOM 2847 C C . GLN B 1 147 ? 11.312 -59.628 26.458 1.00 16.72 148 GLN B C 1
ATOM 2848 O O . GLN B 1 147 ? 10.886 -60.663 25.953 1.00 16.38 148 GLN B O 1
ATOM 2854 N N . SER B 1 148 ? 10.526 -58.742 27.058 1.00 14.46 149 SER B N 1
ATOM 2855 C CA . SER B 1 148 ? 9.070 -58.918 26.992 1.00 16.54 149 SER B CA 1
ATOM 2856 C C . SER B 1 148 ? 8.400 -57.641 26.554 1.00 16.01 149 SER B C 1
ATOM 2857 O O . SER B 1 148 ? 8.899 -56.535 26.810 1.00 14.54 149 SER B O 1
ATOM 2860 N N . ARG B 1 149 ? 7.264 -57.803 25.884 1.00 14.79 150 ARG B N 1
ATOM 2861 C CA A ARG B 1 149 ? 6.446 -56.680 25.432 0.54 14.45 150 ARG B CA 1
ATOM 2862 C CA B ARG B 1 149 ? 6.464 -56.675 25.427 0.46 14.61 150 ARG B CA 1
ATOM 2863 C C . ARG B 1 149 ? 6.05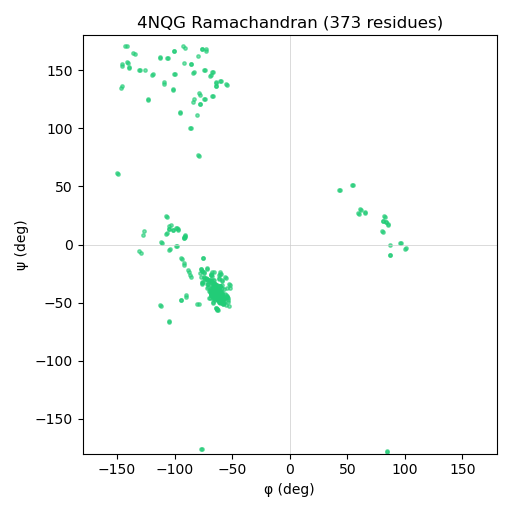9 -55.753 26.595 1.00 14.99 150 ARG B C 1
ATOM 2864 O O . ARG B 1 149 ? 5.970 -54.535 26.451 1.00 14.83 150 ARG B O 1
ATOM 2879 N N . GLY B 1 150 ? 5.834 -56.335 27.769 1.00 14.28 151 GLY B N 1
ATOM 2880 C CA . GLY B 1 150 ? 5.399 -55.533 28.909 1.00 12.56 151 GLY B CA 1
ATOM 2881 C C . GLY B 1 150 ? 6.501 -54.582 29.395 1.00 11.82 151 GLY B C 1
ATOM 2882 O O . GLY B 1 150 ? 6.206 -53.488 29.915 1.00 14.61 151 GLY B O 1
ATOM 2883 N N . GLN B 1 151 ? 7.759 -54.987 29.232 1.00 11.49 152 GLN B N 1
ATOM 2884 C CA . GLN B 1 151 ? 8.878 -54.098 29.621 1.00 10.52 152 GLN B CA 1
ATOM 2885 C C . GLN B 1 151 ? 8.916 -52.868 28.711 1.00 11.06 152 GLN B C 1
ATOM 2886 O O . GLN B 1 151 ? 9.062 -51.717 29.160 1.00 12.41 152 GLN B O 1
ATOM 2892 N N . CYS B 1 152 ? 8.708 -53.108 27.418 1.00 11.47 153 CYS B N 1
ATOM 2893 C CA . CYS B 1 152 ? 8.682 -52.008 26.456 1.00 12.67 153 CYS B CA 1
ATOM 2894 C C . CYS B 1 152 ? 7.482 -51.087 26.682 1.00 11.24 153 CYS B C 1
ATOM 2895 O O . CYS B 1 152 ? 7.594 -49.840 26.534 1.00 11.33 153 CYS B O 1
ATOM 2898 N N . GLU B 1 153 ? 6.331 -51.695 27.011 1.00 12.97 154 GLU B N 1
ATOM 2899 C CA . GLU B 1 153 ? 5.157 -50.894 27.352 1.00 13.09 154 GLU B CA 1
ATOM 2900 C C . GLU B 1 153 ? 5.467 -50.026 28.576 1.00 11.23 154 GLU B C 1
ATOM 2901 O O . GLU B 1 153 ? 5.025 -48.881 28.622 1.00 12.86 154 GLU B O 1
ATOM 2907 N N . ALA B 1 154 ? 6.179 -50.579 29.551 1.00 13.38 155 ALA B N 1
ATOM 2908 C CA . ALA B 1 154 ? 6.546 -49.793 30.733 1.00 13.75 155 ALA B CA 1
ATOM 2909 C C . ALA B 1 154 ? 7.461 -48.608 30.350 1.00 11.46 155 ALA B C 1
ATOM 2910 O O . ALA B 1 154 ? 7.298 -47.492 30.848 1.00 13.17 155 ALA B O 1
ATOM 2912 N N . THR B 1 155 ? 8.400 -48.849 29.437 1.00 11.80 156 THR B N 1
ATOM 2913 C CA . THR B 1 155 ? 9.213 -47.727 28.949 1.00 10.05 156 THR B CA 1
ATOM 2914 C C . THR B 1 155 ? 8.345 -46.614 28.335 1.00 11.45 156 THR B C 1
ATOM 2915 O O . THR B 1 155 ? 8.512 -45.431 28.640 1.00 12.14 156 THR B O 1
ATOM 2919 N N . PHE B 1 156 ? 7.393 -46.989 27.482 1.00 11.21 157 PHE B N 1
ATOM 2920 C CA . PHE B 1 156 ? 6.546 -45.967 26.870 1.00 12.77 157 PHE B CA 1
ATOM 2921 C C . PHE B 1 156 ? 5.637 -45.241 27.898 1.00 12.03 157 PHE B C 1
ATOM 2922 O O . PHE B 1 156 ? 5.416 -44.007 27.811 1.00 14.89 157 PHE B O 1
ATOM 2930 N N . ALA B 1 157 ? 5.1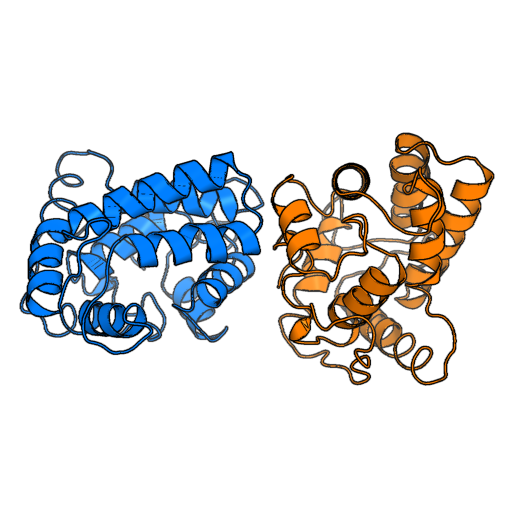98 -45.994 28.907 1.00 12.00 158 ALA B N 1
ATOM 2931 C CA . ALA B 1 157 ? 4.343 -45.403 29.956 1.00 13.33 158 ALA B CA 1
ATOM 2932 C C . ALA B 1 157 ? 5.144 -44.406 30.804 1.00 13.55 158 ALA B C 1
ATOM 2933 O O . ALA B 1 157 ? 4.649 -43.346 31.197 1.00 15.30 158 ALA B O 1
ATOM 2935 N N . HIS B 1 158 ? 6.397 -44.766 31.042 1.00 14.28 159 HIS B N 1
ATOM 2936 C CA . HIS B 1 158 ? 7.320 -43.944 31.830 1.00 14.68 159 HIS B CA 1
ATOM 2937 C C . HIS B 1 158 ? 7.650 -42.645 31.130 1.00 12.14 159 HIS B C 1
ATOM 2938 O O . HIS B 1 158 ? 7.666 -41.544 31.735 1.00 15.83 159 HIS B O 1
ATOM 2945 N N . CYS B 1 159 ? 7.933 -42.738 29.831 1.00 12.25 160 CYS B N 1
ATOM 2946 C CA . CYS B 1 159 ? 8.413 -41.576 29.103 1.00 14.48 160 CYS B CA 1
ATOM 2947 C C . CYS B 1 159 ? 7.316 -40.630 28.711 1.00 15.79 160 CYS B C 1
ATOM 2948 O O . CYS B 1 159 ? 6.137 -40.992 28.686 1.00 16.21 160 CYS B O 1
ATOM 2951 N N . ASP B 1 160 ? 7.712 -39.411 28.380 1.00 16.80 161 ASP B N 1
ATOM 2952 C CA . ASP B 1 160 ? 6.849 -38.418 27.762 1.00 20.04 161 ASP B CA 1
ATOM 2953 C C . ASP B 1 160 ? 6.752 -38.693 26.282 1.00 22.67 161 ASP B C 1
ATOM 2954 O O . ASP B 1 160 ? 7.737 -38.519 25.566 1.00 24.39 161 ASP B O 1
ATOM 2959 N N . LEU B 1 161 ? 5.584 -39.107 25.807 1.00 17.86 162 LEU B N 1
ATOM 2960 C CA . LEU B 1 161 ? 5.455 -39.410 24.386 1.00 17.17 162 LEU B CA 1
ATOM 2961 C C . LEU B 1 161 ? 4.982 -38.213 23.580 1.00 20.46 162 LEU B C 1
ATOM 2962 O O . LEU B 1 161 ? 4.373 -37.293 24.137 1.00 24.94 162 LEU B O 1
ATOM 2967 N N . ASP B 1 162 ? 5.276 -38.200 22.279 1.00 20.59 163 ASP B N 1
ATOM 2968 C CA . ASP B 1 162 ? 4.863 -37.082 21.438 1.00 23.33 163 ASP B CA 1
ATOM 2969 C C . ASP B 1 162 ? 3.373 -37.147 21.088 1.00 27.16 163 ASP B C 1
ATOM 2970 O O . ASP B 1 162 ? 2.639 -38.027 21.581 1.00 25.54 163 ASP B O 1
ATOM 2975 N N . GLY B 1 163 ? 2.926 -36.208 20.249 1.00 32.27 164 GLY B N 1
ATOM 2976 C CA . GLY B 1 163 ? 1.539 -36.153 19.825 1.00 36.50 164 GLY B CA 1
ATOM 2977 C C . GLY B 1 163 ? 0.997 -37.456 19.269 1.00 40.98 164 GLY B C 1
ATOM 2978 O O . GLY B 1 163 ? -0.182 -37.782 19.459 1.00 40.22 164 GLY B O 1
ATOM 2979 N N . ASP B 1 164 ? 1.861 -38.195 18.575 1.00 36.62 165 ASP B N 1
ATOM 2980 C CA . ASP B 1 164 ? 1.470 -39.435 17.913 1.00 34.33 165 ASP B CA 1
ATOM 2981 C C . ASP B 1 164 ? 1.636 -40.695 18.770 1.00 30.16 165 ASP B C 1
ATOM 2982 O O . ASP B 1 164 ? 1.471 -41.802 18.267 1.00 30.64 165 ASP B O 1
ATOM 2987 N N . GLY B 1 165 ? 1.960 -40.549 20.055 1.00 27.53 166 GLY B N 1
ATOM 2988 C CA . GLY B 1 165 ? 2.090 -41.703 20.939 1.00 23.06 166 GLY B CA 1
ATOM 2989 C C . GLY B 1 165 ? 3.455 -42.382 20.774 1.00 19.08 166 GLY B C 1
ATOM 2990 O O . GLY B 1 165 ? 3.649 -43.535 21.159 1.00 21.52 166 GLY B O 1
ATOM 2991 N N . LYS B 1 166 ? 4.403 -41.635 20.225 1.00 18.16 167 LYS B N 1
ATOM 2992 C CA . LYS B 1 166 ? 5.716 -42.208 19.940 1.00 15.69 167 LYS B CA 1
ATOM 2993 C C . LYS B 1 166 ? 6.817 -41.629 20.799 1.00 17.09 167 LYS B C 1
ATOM 2994 O O . LYS B 1 166 ? 6.673 -40.550 21.380 1.00 17.92 167 LYS B O 1
ATOM 3000 N N . LEU B 1 167 ? 7.920 -42.364 20.857 1.00 13.71 168 LEU B N 1
ATOM 3001 C CA . LEU B 1 167 ? 9.066 -41.997 21.675 1.00 14.53 168 LEU B CA 1
ATOM 3002 C C . LEU B 1 167 ? 10.087 -41.244 20.847 1.00 14.31 168 LEU B C 1
ATOM 3003 O O . LEU B 1 167 ? 10.706 -41.807 19.948 1.00 15.53 168 LEU B O 1
ATOM 3008 N N . ASP B 1 168 ? 10.284 -39.968 21.161 1.00 14.35 169 ASP B N 1
ATOM 3009 C CA . ASP B 1 168 ? 11.243 -39.129 20.448 1.00 14.17 169 ASP B CA 1
ATOM 3010 C C . ASP B 1 168 ? 12.676 -39.287 20.973 1.00 14.80 169 ASP B C 1
ATOM 3011 O O . ASP B 1 168 ? 12.889 -39.515 22.171 1.00 14.09 169 ASP B O 1
ATOM 3016 N N . VAL B 1 169 ? 13.664 -39.150 20.088 1.00 14.33 170 VAL B N 1
ATOM 3017 C CA . VAL B 1 169 ? 15.063 -39.301 20.483 1.00 12.74 170 VAL B CA 1
ATOM 3018 C C . VAL B 1 169 ? 15.470 -38.240 21.541 1.00 15.02 170 VAL B C 1
ATOM 3019 O O . VAL B 1 169 ? 16.309 -38.528 22.387 1.00 15.99 170 VAL B O 1
ATOM 3023 N N . ASP B 1 170 ? 14.864 -37.059 21.549 1.00 15.81 171 ASP B N 1
ATOM 3024 C CA . ASP B 1 170 ? 15.295 -36.082 22.550 1.00 16.48 171 ASP B CA 1
ATOM 3025 C C . ASP B 1 170 ? 14.815 -36.512 23.958 1.00 14.05 171 ASP B C 1
ATOM 3026 O O . ASP B 1 170 ? 15.569 -36.398 24.946 1.00 16.66 171 ASP B O 1
ATOM 3031 N N . GLU B 1 171 ? 13.609 -37.071 24.037 1.00 11.52 172 GLU B N 1
ATOM 3032 C CA . GLU B 1 171 ? 13.094 -37.607 25.288 1.00 11.03 172 GLU B CA 1
ATOM 3033 C C . GLU B 1 171 ? 13.920 -38.788 25.745 1.00 11.63 172 GLU B C 1
ATOM 3034 O O . GLU B 1 171 ? 14.349 -38.871 26.915 1.00 12.01 172 GLU B O 1
ATOM 3040 N N . MET B 1 172 ? 14.201 -39.734 24.846 1.00 9.53 173 MET B N 1
ATOM 3041 C CA . MET B 1 172 ? 14.974 -40.871 25.275 1.00 10.49 173 MET B CA 1
ATOM 3042 C C . MET B 1 172 ? 16.400 -40.464 25.681 1.00 11.39 173 MET B C 1
ATOM 3043 O O . MET B 1 172 ? 16.970 -41.044 26.596 1.00 11.12 173 MET B O 1
ATOM 3048 N N . THR B 1 173 ? 16.965 -39.464 25.024 1.00 10.94 174 THR B N 1
ATOM 3049 C CA . THR B 1 173 ? 18.289 -38.946 25.442 1.00 12.46 174 THR B CA 1
ATOM 3050 C C . THR B 1 173 ? 18.241 -38.363 26.864 1.00 12.59 174 THR B C 1
ATOM 3051 O O . THR B 1 173 ? 19.129 -38.649 27.697 1.00 13.18 174 THR B O 1
ATOM 3055 N N . ARG B 1 174 ? 17.209 -37.571 27.158 1.00 11.90 175 ARG B N 1
ATOM 3056 C CA . ARG B 1 174 ? 17.097 -37.003 28.514 1.00 13.45 175 ARG B CA 1
ATOM 3057 C C . ARG B 1 174 ? 16.969 -38.099 29.557 1.00 12.06 175 ARG B C 1
ATOM 3058 O O . ARG B 1 174 ? 17.633 -38.090 30.631 1.00 13.56 175 ARG B O 1
ATOM 3066 N N . GLN B 1 175 ? 16.171 -39.109 29.208 1.00 11.72 176 GLN B N 1
ATOM 3067 C CA . GLN B 1 175 ? 15.981 -40.214 30.129 1.00 11.85 176 GLN B CA 1
ATOM 3068 C C . GLN B 1 175 ? 17.308 -40.954 30.340 1.00 13.26 176 GLN B C 1
ATOM 3069 O O . GLN B 1 175 ? 17.653 -41.349 31.451 1.00 13.34 176 GLN B O 1
ATOM 3075 N N . HIS B 1 176 ? 18.038 -41.172 29.254 1.00 12.15 177 HIS B N 1
ATOM 3076 C CA . HIS B 1 176 ? 19.320 -41.854 29.330 1.00 12.97 177 HIS B CA 1
ATOM 3077 C C . HIS B 1 176 ? 20.348 -41.090 30.156 1.00 12.26 177 HIS B C 1
ATOM 3078 O O . HIS B 1 176 ? 21.104 -41.700 30.918 1.00 11.24 177 HIS B O 1
ATOM 3085 N N . LEU B 1 177 ? 20.393 -39.770 30.028 1.00 12.06 178 LEU B N 1
ATOM 3086 C CA . LEU B 1 177 ? 21.321 -38.995 30.852 1.00 10.54 178 LEU B CA 1
ATOM 3087 C C . LEU B 1 177 ? 21.005 -39.262 32.317 1.00 12.16 178 LEU B C 1
ATOM 3088 O O . LEU B 1 177 ? 21.938 -39.464 33.131 1.00 14.83 178 LEU B O 1
ATOM 3093 N N . GLY B 1 178 ? 19.707 -39.296 32.671 1.00 12.27 179 GLY B N 1
ATOM 3094 C CA . GLY B 1 178 ? 19.382 -39.553 34.080 1.00 11.59 179 GLY B CA 1
ATOM 3095 C C . GLY B 1 178 ? 19.501 -40.994 34.559 1.00 14.71 179 GLY B C 1
ATOM 3096 O O . GLY B 1 178 ? 19.621 -41.263 35.758 1.00 19.74 179 GLY B O 1
ATOM 3097 N N . PHE B 1 179 ? 19.459 -41.930 33.631 1.00 12.83 180 PHE B N 1
ATOM 3098 C CA . PHE B 1 179 ? 19.479 -43.357 33.979 1.00 10.81 180 PHE B CA 1
ATOM 3099 C C . PHE B 1 179 ? 20.901 -43.963 33.951 1.00 13.92 180 PHE B C 1
ATOM 3100 O O . PHE B 1 179 ? 21.326 -44.621 34.902 1.00 12.33 180 PHE B O 1
ATOM 3108 N N . TRP B 1 180 ? 21.645 -43.696 32.881 1.00 11.59 181 TRP B N 1
ATOM 3109 C CA . TRP B 1 180 ? 22.977 -44.258 32.729 1.00 10.96 181 TRP B CA 1
ATOM 3110 C C . TRP B 1 180 ? 24.049 -43.398 33.397 1.00 12.22 181 TRP B C 1
ATOM 3111 O O . TRP B 1 180 ? 25.105 -43.923 33.775 1.00 10.73 181 TRP B O 1
ATOM 3122 N N . TYR B 1 181 ? 23.834 -42.086 33.541 1.00 11.22 182 TYR B N 1
ATOM 3123 C CA . TYR B 1 181 ? 24.901 -41.205 34.014 1.00 10.21 182 TYR B CA 1
ATOM 3124 C C . TYR B 1 181 ? 24.701 -40.571 35.382 1.00 14.62 182 TYR B C 1
ATOM 3125 O O . TYR B 1 181 ? 25.617 -40.596 36.178 1.00 14.22 182 TYR B O 1
ATOM 3134 N N . SER B 1 182 ? 23.552 -39.906 35.643 1.00 19.51 183 SER B N 1
ATOM 3135 C CA . SER B 1 182 ? 23.464 -39.011 36.830 1.00 15.87 183 SER B CA 1
ATOM 3136 C C . SER B 1 182 ? 22.653 -39.576 38.008 1.00 20.06 183 SER B C 1
ATOM 3137 O O . SER B 1 182 ? 22.642 -38.954 39.085 1.00 21.80 183 SER B O 1
ATOM 3140 N N . VAL B 1 183 ? 22.016 -40.752 37.844 1.00 19.80 184 VAL B N 1
ATOM 3141 C CA . VAL B 1 183 ? 21.105 -41.341 38.845 1.00 17.94 184 VAL B CA 1
ATOM 3142 C C . VAL B 1 183 ? 19.934 -40.409 39.298 1.00 22.42 184 VAL B C 1
ATOM 3143 O O . VAL B 1 183 ? 19.687 -40.176 40.494 1.00 22.84 184 VAL B O 1
ATOM 3147 N N . ASP B 1 184 ? 19.227 -39.871 38.317 1.00 14.93 185 ASP B N 1
ATOM 3148 C CA . ASP B 1 184 ? 18.098 -38.973 38.540 1.00 16.40 185 ASP B CA 1
ATOM 3149 C C . ASP B 1 184 ? 16.871 -39.803 38.932 1.00 14.50 185 ASP B C 1
ATOM 3150 O O . ASP B 1 184 ? 16.458 -40.678 38.179 1.00 15.59 185 ASP B O 1
ATOM 3155 N N . SER B 1 185 ? 16.297 -39.557 40.107 1.00 15.89 186 SER B N 1
ATOM 3156 C CA . SER B 1 185 ? 15.145 -40.331 40.578 1.00 17.07 186 SER B CA 1
ATOM 3157 C C . SER B 1 185 ? 13.949 -40.341 39.617 1.00 15.66 186 SER B C 1
ATOM 3158 O O . SER B 1 185 ? 13.164 -41.333 39.565 1.00 17.78 186 SER B O 1
ATOM 3161 N N . THR B 1 186 ? 13.828 -39.273 38.842 1.00 15.15 187 THR B N 1
ATOM 3162 C CA . THR B 1 186 ? 12.689 -39.162 37.934 1.00 18.68 187 THR B CA 1
ATOM 3163 C C . THR B 1 186 ? 12.848 -40.064 36.720 1.00 18.48 187 THR B C 1
ATOM 3164 O O . THR B 1 186 ? 11.876 -40.298 35.994 1.0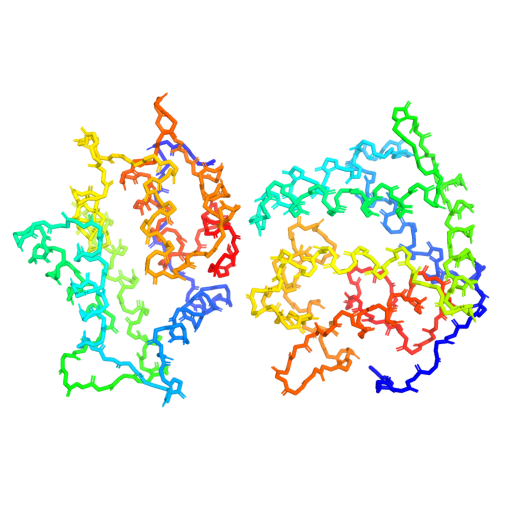0 20.97 187 THR B O 1
ATOM 3168 N N . CYS B 1 187 ? 14.042 -40.618 36.526 1.00 12.56 188 CYS B N 1
ATOM 3169 C CA . CYS B 1 187 ? 14.278 -41.548 35.426 1.00 12.54 188 CYS B CA 1
ATOM 3170 C C . CYS B 1 187 ? 14.210 -42.999 35.865 1.00 12.34 188 CYS B C 1
ATOM 3171 O O . CYS B 1 187 ? 14.438 -43.910 35.064 1.00 14.26 188 CYS B O 1
ATOM 3174 N N . GLU B 1 188 ? 13.973 -43.244 37.157 1.00 13.03 189 GLU B N 1
ATOM 3175 C CA . GLU B 1 188 ? 13.879 -44.606 37.659 1.00 15.60 189 GLU B CA 1
ATOM 3176 C C . GLU B 1 188 ? 12.696 -45.290 37.022 1.00 13.09 189 GLU B C 1
ATOM 3177 O O . GLU B 1 188 ? 11.626 -44.684 36.902 1.00 14.63 189 GLU B O 1
ATOM 3183 N N . GLY B 1 189 ? 12.882 -46.529 36.595 1.00 11.31 190 GLY B N 1
ATOM 3184 C CA . GLY B 1 189 ? 11.784 -47.252 35.969 1.00 13.53 190 GLY B CA 1
ATOM 3185 C C . GLY B 1 189 ? 11.861 -47.278 34.453 1.00 15.30 190 GLY B C 1
ATOM 3186 O O . GLY B 1 189 ? 11.009 -47.894 33.814 1.00 12.68 190 GLY B O 1
ATOM 3187 N N . LEU B 1 190 ? 12.854 -46.601 33.878 1.00 13.43 191 LEU B N 1
ATOM 3188 C CA . LEU B 1 190 ? 12.910 -46.408 32.410 1.00 9.84 191 LEU B CA 1
ATOM 3189 C C . LEU B 1 190 ? 12.835 -47.670 31.574 1.00 10.32 191 LEU B C 1
ATOM 3190 O O . LEU B 1 190 ? 12.167 -47.647 30.523 1.00 10.14 191 LEU B O 1
ATOM 3195 N N . TYR B 1 191 ? 13.456 -48.762 32.032 1.00 10.69 192 TYR B N 1
ATOM 3196 C CA . TYR B 1 191 ? 13.518 -49.993 31.240 1.00 9.41 192 TYR B CA 1
ATOM 3197 C C . TYR B 1 191 ? 12.518 -51.029 31.771 1.00 11.06 192 TYR B C 1
ATOM 3198 O O . TYR B 1 191 ? 12.612 -52.201 31.420 1.00 13.45 192 TYR B O 1
ATOM 3207 N N . GLY B 1 192 ? 11.545 -50.578 32.582 1.00 10.16 193 GLY B N 1
ATOM 3208 C CA . GLY B 1 192 ? 10.533 -51.514 33.088 1.00 11.91 193 GLY B CA 1
ATOM 3209 C C . GLY B 1 192 ? 11.111 -52.675 33.898 1.00 13.46 193 GLY B C 1
ATOM 3210 O O . GLY B 1 192 ? 10.543 -53.779 33.942 1.00 14.94 193 GLY B O 1
ATOM 3211 N N . GLY B 1 193 ? 12.272 -52.468 34.517 1.00 15.28 194 GLY B N 1
ATOM 3212 C CA . GLY B 1 193 ? 12.926 -53.521 35.270 1.00 15.96 194 GLY B CA 1
ATOM 3213 C C . GLY B 1 193 ? 13.828 -54.421 34.451 1.00 13.72 194 GLY B C 1
ATOM 3214 O O . GLY B 1 193 ? 14.586 -55.215 35.031 1.00 14.69 194 GLY B O 1
ATOM 3215 N N . ALA B 1 194 ? 13.802 -54.296 33.121 1.00 11.65 195 ALA B N 1
ATOM 3216 C CA . ALA B 1 194 ? 14.664 -55.160 32.290 1.00 11.80 195 ALA B CA 1
ATOM 3217 C C . ALA B 1 194 ? 16.144 -54.905 32.596 1.00 10.97 195 ALA B C 1
ATOM 3218 O O . ALA B 1 194 ? 16.981 -55.797 32.592 1.00 13.43 195 ALA B O 1
ATOM 3220 N N . VAL B 1 195 ? 16.424 -53.615 32.790 1.00 13.81 196 VAL B N 1
ATOM 3221 C CA . VAL B 1 195 ? 17.671 -53.163 33.418 1.00 12.15 196 VAL B CA 1
ATOM 3222 C C . VAL B 1 195 ? 17.239 -52.634 34.789 1.00 11.84 196 VAL B C 1
ATOM 3223 O O . VAL B 1 195 ? 16.200 -52.001 34.896 1.00 14.54 196 VAL B O 1
ATOM 3227 N N . PRO B 1 196 ? 18.012 -52.900 35.848 1.00 14.02 197 PRO B N 1
ATOM 3228 C CA . PRO B 1 196 ? 17.427 -52.560 37.143 1.00 15.31 197 PRO B CA 1
ATOM 3229 C C . PRO B 1 196 ? 17.203 -51.083 37.468 1.00 14.60 197 PRO B C 1
ATOM 3230 O O . PRO B 1 196 ? 17.898 -50.176 36.999 1.00 15.17 197 PRO B O 1
ATOM 3234 N N . TYR B 1 197 ? 16.146 -50.859 38.256 1.00 12.15 198 TYR B N 1
ATOM 3235 C CA . TYR B 1 197 ? 15.757 -49.584 38.804 1.00 12.62 198 TYR B CA 1
ATOM 3236 C C . TYR B 1 197 ? 15.170 -48.683 37.712 1.00 16.42 198 TYR B C 1
ATOM 3237 O O . TYR B 1 197 ? 14.247 -49.134 36.964 1.00 14.99 198 TYR B O 1
#